Protein AF-0000000067251677 (afdb_homodimer)

Sequence (556 aa):
MEKMLVQINGVTKIHELLPAINDEHGGVTVKVETPMEPNVFHYMLKHSITEWKMQGKKGVWIKIPIELANLVEIVVKEGFWYHHAEPDYLMLVHWIADSESTIPANASHKVSIGAIVLNHKRELLVVQENIGRLKGSGIWKIPTGTLEEGESIFEGAIRELKEETGIDTEFMEVLAFRQIPKSFFNKSDLFFLCMMRPLSFHIQKQDLEIEAAQWMAFEEYANQPLIQKDGLSKYIRDLCLAKSEGDYQGFTPMTITSSVIDDHISSLYFLKDALHQDMEKMLVQINGVTKIHELLPAINDEHGGVTVKVETPMEPNVFHYMLKHSITEWKMQGKKGVWIKIPIELANLVEIVVKEGFWYHHAEPDYLMLVHWIADSESTIPANASHKVSIGAIVLNHKRELLVVQENIGRLKGSGIWKIPTGTLEEGESIFEGAIRELKEETGIDTEFMEVLAFRQIPKSFFNKSDLFFLCMMRPLSFHIQKQDLEIEAAQWMAFEEYANQPLIQKDGLSKYIRDLCLAKSEGDYQGFTPMTITSSVIDDHISSLYFLKDALHQD

Organism: Solanum lycopersicum (NCBI:txid4081)

Secondary structure (DSSP, 8-state):
----EEEETTEEEE--PPP-EE-TTS-EEEE--S---HHHHHHHHHHHHHHHHHTT--EEEEEEEGGGGGGHHHHHHTT-EEEEEETTEEEEEEE-SSSPP-PPP---EEEEEEEEEB-TTSEEEEEEESSSTTTTS---B--EEEPPTT--HHHHHHHHHHHHH---EEEEEEEEEEEESS-STT-EEEEEEEEEEES-------TTTEEEEEEEEHHHHHTSHHHHH-HHHHHHHHHHHHHHHS----BEEEEEEETTTT-EEEEEEE-GGGS---/----EEEETTEEEE--PPP-EE-TTS-EEEE--S---HHHHHHHHHHHHHHHHHTT--EEEEEEEGGGGGGHHHHHHTT-EEEEEETTEEEEEEE-SSSPP-PPP---EEEEEEEEEB-TTSEEEEEEESSSTTTTS---B--EEEPPTT--HHHHHHHHHHHHH---EEEEEEEEEEEESS-STT-EEEEEEEEEEES-------TTTEEEEEEEEHHHHHTSHHHHH-HHHHHHHHHHHHHHHS----BEEEEEEETTTT-EEEEEEE-GGGS---

Nearest PDB structures (foldseek):
  4zbp-assembly2_C-2  TM=9.529E-01  e=1.863E-32  Arabidopsis thaliana
  4zbp-assembly1_B  TM=9.124E-01  e=2.227E-32  Arabidopsis thaliana
  4zb3-assembly1_A-2  TM=6.168E-01  e=3.727E-33  Arabidopsis thaliana
  2b0v-assembly1_A  TM=7.905E-01  e=8.901E-09  Nitrosomonas europaea
  3grn-assembly1_A  TM=7.312E-01  e=3.232E-09  Methanosarcina mazei

pLDDT: mean 87.26, std 14.06, range [29.89, 98.5]

Solvent-accessible surface area (backbone atoms only — not comparable to full-atom values): 29619 Å² total; per-residue (Å²): 130,82,75,59,66,46,68,62,93,77,53,64,49,60,63,56,56,64,72,64,43,75,49,98,80,51,22,35,38,30,68,59,83,66,92,63,59,64,68,58,46,49,51,18,49,56,52,32,52,55,51,40,47,75,72,62,32,34,40,42,35,39,37,38,36,55,92,50,36,75,49,48,32,57,48,42,75,72,61,29,34,38,49,38,34,39,60,59,32,40,34,31,36,29,68,71,40,91,63,82,79,79,78,74,79,68,54,34,21,33,47,32,35,33,43,46,34,52,51,95,86,52,22,32,46,30,29,24,43,53,54,70,91,50,38,84,65,78,54,73,37,58,47,62,43,70,52,54,72,49,53,48,72,59,56,33,52,43,50,42,42,30,57,50,32,44,32,45,56,42,76,60,29,39,53,32,36,32,41,33,55,43,63,64,93,58,19,19,32,38,38,35,36,29,39,33,43,62,76,48,82,66,75,44,68,29,73,81,57,32,65,44,70,47,78,36,50,45,67,61,58,58,66,33,68,62,30,75,65,16,42,60,47,38,48,51,49,50,49,50,50,31,44,74,76,52,82,52,73,36,27,31,74,40,81,42,52,24,61,73,82,70,61,41,69,28,36,37,27,25,48,61,91,58,51,82,75,128,130,83,75,57,67,45,67,62,93,78,54,65,48,58,61,56,57,64,73,64,43,77,47,97,81,49,21,37,38,29,69,59,84,67,93,66,60,64,68,58,47,48,52,17,49,56,52,32,52,54,51,38,47,75,73,61,31,33,40,43,33,40,37,38,36,54,91,49,36,75,49,50,33,57,48,40,73,73,61,31,35,39,50,37,34,39,60,60,29,38,36,30,38,29,68,69,38,92,64,81,79,79,79,76,78,67,52,34,21,32,47,31,37,32,43,46,34,54,51,97,84,52,22,32,46,30,29,24,42,53,54,71,91,50,37,85,66,79,54,74,38,59,47,62,44,69,51,55,72,49,53,49,72,58,59,34,50,44,49,41,43,30,58,50,32,44,31,46,56,42,75,60,29,39,53,32,36,31,41,33,56,42,62,66,95,56,18,19,33,39,38,36,35,30,42,35,42,64,75,48,83,66,75,44,68,30,73,80,57,33,66,46,69,48,78,36,51,46,66,61,58,57,65,32,70,63,29,75,66,16,41,61,47,38,49,50,48,49,49,50,50,30,43,75,77,51,82,53,73,36,28,31,74,40,81,41,53,25,61,72,84,71,61,40,69,29,36,38,29,25,46,60,90,57,51,82,76,129

Structure (mmCIF, N/CA/C/O backbone):
data_AF-0000000067251677-model_v1
#
loop_
_entity.id
_entity.type
_entity.pdbx_description
1 polymer 'Nudix hydrolase domain-containing protein'
#
loop_
_atom_site.group_PDB
_atom_site.id
_atom_site.type_symbol
_atom_site.label_atom_id
_atom_site.label_alt_id
_atom_site.label_comp_id
_atom_site.label_asym_id
_atom_site.label_entity_id
_atom_site.label_seq_id
_atom_site.pdbx_PDB_ins_code
_atom_site.Cartn_x
_atom_site.Cartn_y
_atom_site.Cartn_z
_atom_site.occupancy
_atom_site.B_iso_or_equiv
_atom_site.auth_seq_id
_atom_site.auth_comp_id
_atom_site.auth_asym_id
_atom_site.auth_atom_id
_atom_site.pdbx_PDB_model_num
ATOM 1 N N . MET A 1 1 ? 25.797 15.203 23.375 1 29.89 1 MET A N 1
ATOM 2 C CA . MET A 1 1 ? 24.953 16.219 22.766 1 29.89 1 MET A CA 1
ATOM 3 C C . MET A 1 1 ? 25.5 17.625 23.031 1 29.89 1 MET A C 1
ATOM 5 O O . MET A 1 1 ? 25.328 18.156 24.125 1 29.89 1 MET A O 1
ATOM 9 N N . GLU A 1 2 ? 26.578 17.906 22.422 1 32.78 2 GLU A N 1
ATOM 10 C CA . GLU A 1 2 ? 27.375 19.078 22.781 1 32.78 2 GLU A CA 1
ATOM 11 C C . GLU A 1 2 ? 26.625 20.375 22.547 1 32.78 2 GLU A C 1
ATOM 13 O O . GLU A 1 2 ? 26.047 20.562 21.469 1 32.78 2 GLU A O 1
ATOM 18 N N . LYS A 1 3 ? 26 20.828 23.547 1 38.84 3 LYS A N 1
ATOM 19 C CA . LYS A 1 3 ? 25.5 22.188 23.688 1 38.84 3 LYS A CA 1
ATOM 20 C C . LYS A 1 3 ? 26.516 23.203 23.156 1 38.84 3 LYS A C 1
ATOM 22 O O . LYS A 1 3 ? 27.656 23.234 23.625 1 38.84 3 LYS A O 1
ATOM 27 N N . MET A 1 4 ? 26.594 23.359 21.844 1 38.56 4 MET A N 1
ATOM 28 C CA . MET A 1 4 ? 27.547 24.406 21.484 1 38.56 4 MET A CA 1
ATOM 29 C C . MET A 1 4 ? 27.031 25.781 21.953 1 38.56 4 MET A C 1
ATOM 31 O O . MET A 1 4 ? 25.953 26.203 21.531 1 38.56 4 MET A O 1
ATOM 35 N N . LEU A 1 5 ? 27.359 26.141 23.094 1 39.84 5 LEU A N 1
ATOM 36 C CA . LEU A 1 5 ? 27.219 27.469 23.672 1 39.84 5 LEU A CA 1
ATOM 37 C C . LEU A 1 5 ? 28.016 28.484 22.859 1 39.84 5 LEU A C 1
ATOM 39 O O . LEU A 1 5 ? 29.219 28.328 22.656 1 39.84 5 LEU A O 1
ATOM 43 N N . VAL A 1 6 ? 27.562 29 21.734 1 40.22 6 VAL A N 1
ATOM 44 C CA . VAL A 1 6 ? 28.391 30.047 21.125 1 40.22 6 VAL A CA 1
ATOM 45 C C . VAL A 1 6 ? 28.109 31.375 21.812 1 40.22 6 VAL A C 1
ATOM 47 O O . VAL A 1 6 ? 26.953 31.75 22.031 1 40.22 6 VAL A O 1
ATOM 50 N N . GLN A 1 7 ? 28.953 31.812 22.656 1 41 7 GLN A N 1
ATOM 51 C CA . GLN A 1 7 ? 29 33.125 23.281 1 41 7 GLN A CA 1
ATOM 52 C C . GLN A 1 7 ? 29.266 34.219 22.266 1 41 7 GLN A C 1
ATOM 54 O O . GLN A 1 7 ? 30.281 34.219 21.562 1 41 7 GLN A O 1
ATOM 59 N N . ILE A 1 8 ? 28.344 34.719 21.391 1 43.47 8 ILE A N 1
ATOM 60 C CA . ILE A 1 8 ? 28.734 35.906 20.609 1 43.47 8 ILE A CA 1
ATOM 61 C C . ILE A 1 8 ? 28.297 37.156 21.344 1 43.47 8 ILE A C 1
ATOM 63 O O . ILE A 1 8 ? 27.125 37.344 21.641 1 43.47 8 ILE A O 1
ATOM 67 N N . ASN A 1 9 ? 29.156 38.219 21.562 1 46.28 9 ASN A N 1
ATOM 68 C CA . ASN A 1 9 ? 29.266 39.531 22.172 1 46.28 9 ASN A CA 1
ATOM 69 C C . ASN A 1 9 ? 28.641 39.562 23.562 1 46.28 9 ASN A C 1
ATOM 71 O O . ASN A 1 9 ? 27.984 40.562 23.922 1 46.28 9 ASN A O 1
ATOM 75 N N . GLY A 1 10 ? 28.781 38.625 24.422 1 46.34 10 GLY A N 1
ATOM 76 C CA . GLY A 1 10 ? 28.391 38.625 25.828 1 46.34 10 GLY A CA 1
ATOM 77 C C . GLY A 1 10 ? 27.094 37.875 26.078 1 46.34 10 GLY A C 1
ATOM 78 O O . GLY A 1 10 ? 26.734 37.625 27.219 1 46.34 10 GLY A O 1
ATOM 79 N N . VAL A 1 11 ? 25.984 38.281 25.359 1 44.41 11 VAL A N 1
ATOM 80 C CA . VAL A 1 11 ? 24.766 37.5 25.531 1 44.41 11 VAL A CA 1
ATOM 81 C C . VAL A 1 11 ? 25 36.062 25.078 1 44.41 11 VAL A C 1
ATOM 83 O O . VAL A 1 11 ? 25.516 35.844 23.984 1 44.41 11 VAL A O 1
ATOM 86 N N . THR A 1 12 ? 25.219 35.156 25.891 1 41.72 12 THR A N 1
ATOM 87 C CA . THR A 1 12 ? 25.281 33.719 25.609 1 41.72 12 THR A CA 1
ATOM 88 C C . THR A 1 12 ? 24.156 33.312 24.688 1 41.72 12 THR A C 1
ATOM 90 O O . THR A 1 12 ? 22.984 33.281 25.094 1 41.72 12 THR A O 1
ATOM 93 N N . LYS A 1 13 ? 24 33.938 23.516 1 44.22 13 LYS A N 1
ATOM 94 C CA . LYS A 1 13 ? 22.969 33.375 22.656 1 44.22 13 LYS A CA 1
ATOM 95 C C . LYS A 1 13 ? 23.125 31.859 22.516 1 44.22 13 LYS A C 1
ATOM 97 O O . LYS A 1 13 ? 24.156 31.391 22 1 44.22 13 LYS A O 1
ATOM 102 N N . ILE A 1 14 ? 22.844 31.062 23.391 1 46.59 14 ILE A N 1
ATOM 103 C CA . ILE A 1 14 ? 22.75 29.609 23.312 1 46.59 14 ILE A CA 1
ATOM 104 C C . ILE A 1 14 ? 22.062 29.219 22 1 46.59 14 ILE A C 1
ATOM 106 O O . ILE A 1 14 ? 20.922 29.594 21.75 1 46.59 14 ILE A O 1
ATOM 110 N N . HIS A 1 15 ? 22.75 29.375 20.875 1 55.66 15 HIS A N 1
ATOM 111 C CA . HIS A 1 15 ? 22.188 28.953 19.609 1 55.66 15 HIS A CA 1
ATOM 112 C C . HIS A 1 15 ? 21.688 27.5 19.688 1 55.66 15 HIS A C 1
ATOM 114 O O . HIS A 1 15 ? 22.484 26.562 19.562 1 55.66 15 HIS A O 1
ATOM 120 N N . GLU A 1 16 ? 20.641 27.25 20.328 1 81.19 16 GLU A N 1
ATOM 121 C CA . GLU A 1 16 ? 20.094 25.906 20.531 1 81.19 16 GLU A CA 1
ATOM 122 C C . GLU A 1 16 ? 19.562 25.312 19.234 1 81.19 16 GLU A C 1
ATOM 124 O O . GLU A 1 16 ? 18.875 26 18.469 1 81.19 16 GLU A O 1
ATOM 129 N N . LEU A 1 17 ? 20.297 24.422 18.703 1 91.5 17 LEU A N 1
ATOM 130 C CA . LEU A 1 17 ? 19.859 23.625 17.562 1 91.5 17 LEU A CA 1
ATOM 131 C C . LEU A 1 17 ? 18.781 22.625 17.969 1 91.5 17 LEU A C 1
ATOM 133 O O . LEU A 1 17 ? 18.656 22.297 19.156 1 91.5 17 LEU A O 1
ATOM 137 N N . LEU A 1 18 ? 17.953 22.344 17.016 1 95 18 LEU A N 1
ATOM 138 C CA . LEU A 1 18 ? 16.984 21.266 17.281 1 95 18 LEU A CA 1
ATOM 139 C C . LEU A 1 18 ? 17.703 19.922 17.438 1 95 18 LEU A C 1
ATOM 141 O O . LEU A 1 18 ? 18.562 19.594 16.625 1 95 18 LEU A O 1
ATOM 145 N N . PRO A 1 19 ? 17.375 19.25 18.516 1 93.81 19 PRO A N 1
ATOM 146 C CA . PRO A 1 19 ? 17.906 17.875 18.594 1 93.81 19 PRO A CA 1
ATOM 147 C C . PRO A 1 19 ? 17.484 17.016 17.406 1 93.81 19 PRO A C 1
ATOM 149 O O . PRO A 1 19 ? 16.328 17.031 17.016 1 93.81 19 PRO A O 1
ATOM 152 N N . ALA A 1 20 ? 18.469 16.328 16.781 1 95.56 20 ALA A N 1
ATOM 153 C CA . ALA A 1 20 ? 18.203 15.5 15.609 1 95.56 20 ALA A CA 1
ATOM 154 C C . ALA A 1 20 ? 19.047 14.227 15.625 1 95.56 20 ALA A C 1
ATOM 156 O O . ALA A 1 20 ? 20.047 14.148 16.344 1 95.56 20 ALA A O 1
ATOM 157 N N . ILE A 1 21 ? 18.578 13.242 14.984 1 95.31 21 ILE A N 1
ATOM 158 C CA . ILE A 1 21 ? 19.297 11.984 14.836 1 95.31 21 ILE A CA 1
ATOM 159 C C . ILE A 1 21 ? 19.641 11.75 13.367 1 95.31 21 ILE A C 1
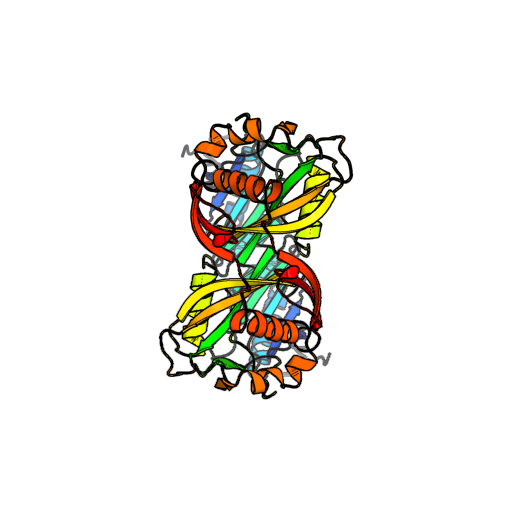ATOM 161 O O . ILE A 1 21 ? 18.797 11.945 12.484 1 95.31 21 ILE A O 1
ATOM 165 N N . ASN A 1 22 ? 20.828 11.328 13.141 1 93.12 22 ASN A N 1
ATOM 166 C CA . ASN A 1 22 ? 21.266 11.023 11.781 1 93.12 22 ASN A CA 1
ATOM 167 C C . ASN A 1 22 ? 20.562 9.781 11.234 1 93.12 22 ASN A C 1
ATOM 169 O O . ASN A 1 22 ? 20.359 8.805 11.961 1 93.12 22 ASN A O 1
ATOM 173 N N . ASP A 1 23 ? 20.219 9.867 10.023 1 85.81 23 ASP A N 1
ATOM 174 C CA . ASP A 1 23 ? 19.688 8.656 9.391 1 85.81 23 ASP A CA 1
ATOM 175 C C . ASP A 1 23 ? 20.766 7.973 8.547 1 85.81 23 ASP A C 1
ATOM 177 O O . ASP A 1 23 ? 21.922 8.422 8.516 1 85.81 23 ASP A O 1
ATOM 181 N N . GLU A 1 24 ? 20.484 6.824 7.934 1 78.31 24 GLU A N 1
ATOM 182 C CA . GLU A 1 24 ? 21.453 6.008 7.219 1 78.31 24 GLU A CA 1
ATOM 183 C C . GLU A 1 24 ? 21.641 6.488 5.785 1 78.31 24 GLU A C 1
ATOM 185 O O . GLU A 1 24 ? 22.422 5.918 5.027 1 78.31 24 GLU A O 1
ATOM 190 N N . HIS A 1 25 ? 21 7.559 5.402 1 82.12 25 HIS A N 1
ATOM 191 C CA . HIS A 1 25 ? 21.031 8.031 4.023 1 82.12 25 HIS A CA 1
ATOM 192 C C . HIS A 1 25 ? 21.656 9.422 3.928 1 82.12 25 HIS A C 1
ATOM 194 O O . HIS A 1 25 ? 21.484 10.117 2.922 1 82.12 25 HIS A O 1
ATOM 200 N N . GLY A 1 26 ? 22.281 9.844 5.062 1 87.88 26 GLY A N 1
ATOM 201 C CA . GLY A 1 26 ? 22.938 11.141 5.07 1 87.88 26 GLY A CA 1
ATOM 202 C C . GLY A 1 26 ? 22 12.281 5.445 1 87.88 26 GLY A C 1
ATOM 203 O O . GLY A 1 26 ? 22.297 13.445 5.195 1 87.88 26 GLY A O 1
ATOM 204 N N . GLY A 1 27 ? 20.859 11.945 5.965 1 93.75 27 GLY A N 1
ATOM 205 C CA . GLY A 1 27 ? 19.906 12.938 6.422 1 93.75 27 GLY A CA 1
ATOM 206 C C . GLY A 1 27 ? 19.75 12.969 7.934 1 93.75 27 GLY A C 1
ATOM 207 O O . GLY A 1 27 ? 20.547 12.367 8.656 1 93.75 27 GLY A O 1
ATOM 208 N N . VAL A 1 28 ? 18.875 13.836 8.383 1 96.38 28 VAL A N 1
ATOM 209 C CA . VAL A 1 28 ? 18.609 13.938 9.82 1 96.38 28 VAL A CA 1
ATOM 210 C C . VAL A 1 28 ? 17.109 13.93 10.07 1 96.38 28 VAL A C 1
ATOM 212 O O . VAL A 1 28 ? 16.328 14.312 9.203 1 96.38 28 VAL A O 1
ATOM 215 N N . THR A 1 29 ? 16.719 13.477 11.234 1 96.69 29 THR A N 1
ATOM 216 C CA . THR A 1 29 ? 15.328 13.453 11.656 1 96.69 29 THR A CA 1
ATOM 217 C C . THR A 1 29 ? 15.156 14.172 12.992 1 96.69 29 THR A C 1
ATOM 219 O O . THR A 1 29 ? 15.867 13.891 13.953 1 96.69 29 THR A O 1
ATOM 222 N N . VAL A 1 30 ? 14.25 15.102 12.984 1 97.19 30 VAL A N 1
ATOM 223 C CA . VAL A 1 30 ? 13.859 15.82 14.195 1 97.19 30 VAL A CA 1
ATOM 224 C C . VAL A 1 30 ? 12.516 15.297 14.703 1 97.19 30 VAL A C 1
ATOM 226 O O . VAL A 1 30 ? 11.539 15.25 13.953 1 97.19 30 VAL A O 1
ATOM 229 N N . LYS A 1 31 ? 12.469 14.898 15.875 1 96.06 31 LYS A N 1
ATOM 230 C CA . LYS A 1 31 ? 11.219 14.57 16.547 1 96.06 31 LYS A CA 1
ATOM 231 C C . LYS A 1 31 ? 10.852 15.633 17.578 1 96.06 31 LYS A C 1
ATOM 233 O O . LYS A 1 31 ? 11.531 15.773 18.609 1 96.06 31 LYS A O 1
ATOM 238 N N . VAL A 1 32 ? 9.812 16.375 17.266 1 95.19 32 VAL A N 1
ATOM 239 C CA . VAL A 1 32 ? 9.383 17.391 18.219 1 95.19 32 VAL A CA 1
ATOM 240 C C . VAL A 1 32 ? 8.586 16.75 19.344 1 95.19 32 VAL A C 1
ATOM 242 O O . VAL A 1 32 ? 7.543 16.141 19.109 1 95.19 32 VAL A O 1
ATOM 245 N N . GLU A 1 33 ? 9.023 16.766 20.5 1 90.31 33 GLU A N 1
ATOM 246 C CA . GLU A 1 33 ? 8.406 16.031 21.609 1 90.31 33 GLU A CA 1
ATOM 247 C C . GLU A 1 33 ? 7.777 16.984 22.609 1 90.31 33 GLU A C 1
ATOM 249 O O . GLU A 1 33 ? 6.832 16.625 23.312 1 90.31 33 GLU A O 1
ATOM 254 N N . THR A 1 34 ? 8.305 18.172 22.703 1 90.12 34 THR A N 1
ATOM 255 C CA . THR A 1 34 ? 7.828 19.094 23.734 1 90.12 34 THR A CA 1
ATOM 256 C C . THR A 1 34 ? 7.348 20.406 23.109 1 90.12 34 THR A C 1
ATOM 258 O O . THR A 1 34 ? 7.871 20.828 22.078 1 90.12 34 THR A O 1
ATOM 261 N N . PRO A 1 35 ? 6.309 20.938 23.75 1 92.62 35 PRO A N 1
ATOM 262 C CA . PRO A 1 35 ? 5.863 22.234 23.25 1 92.62 35 PRO A CA 1
ATOM 263 C C . PRO A 1 35 ? 6.965 23.297 23.297 1 92.62 35 PRO A C 1
ATOM 265 O O . PRO A 1 35 ? 7.797 23.297 24.203 1 92.62 35 PRO A O 1
ATOM 268 N N . MET A 1 36 ? 7.055 24.078 22.312 1 90.5 36 MET A N 1
ATOM 269 C CA . MET A 1 36 ? 7.984 25.203 22.219 1 90.5 36 MET A CA 1
ATOM 270 C C . MET A 1 36 ? 7.27 26.453 21.719 1 90.5 36 MET A C 1
ATOM 272 O O . MET A 1 36 ? 6.316 26.359 20.953 1 90.5 36 MET A O 1
ATOM 276 N N . GLU A 1 37 ? 7.805 27.562 22.297 1 92.94 37 GLU A N 1
ATOM 277 C CA . GLU A 1 37 ? 7.312 28.828 21.766 1 92.94 37 GLU A CA 1
ATOM 278 C C . GLU A 1 37 ? 7.609 28.938 20.266 1 92.94 37 GLU A C 1
ATOM 280 O O . GLU A 1 37 ? 8.727 28.656 19.828 1 92.94 37 GLU A O 1
ATOM 285 N N . PRO A 1 38 ? 6.629 29.312 19.438 1 94 38 PRO A N 1
ATOM 286 C CA . PRO A 1 38 ? 6.766 29.281 17.984 1 94 38 PRO A CA 1
ATOM 287 C C . PRO A 1 38 ? 7.977 30.062 17.484 1 94 38 PRO A C 1
ATOM 289 O O . PRO A 1 38 ? 8.695 29.609 16.594 1 94 38 PRO A O 1
ATOM 292 N N . ASN A 1 39 ? 8.219 31.203 18 1 93.31 39 ASN A N 1
ATOM 293 C CA . ASN A 1 39 ? 9.336 32.031 17.562 1 93.31 39 ASN A CA 1
ATOM 294 C C . ASN A 1 39 ? 10.68 31.375 17.891 1 93.31 39 ASN A C 1
ATOM 296 O O . ASN A 1 39 ? 11.617 31.438 17.094 1 93.31 39 ASN A O 1
ATOM 300 N N . VAL A 1 40 ? 10.688 30.828 19.047 1 93.06 40 VAL A N 1
ATOM 301 C CA . VAL A 1 40 ? 11.898 30.109 19.469 1 93.06 40 VAL A CA 1
ATOM 302 C C . VAL A 1 40 ? 12.133 28.922 18.547 1 93.06 40 VAL A C 1
ATOM 304 O O . VAL A 1 40 ? 13.25 28.703 18.078 1 93.06 40 VAL A O 1
ATOM 307 N N . PHE A 1 41 ? 11.07 28.203 18.344 1 95.44 41 PHE A N 1
ATOM 308 C CA . PHE A 1 41 ? 11.148 27.062 17.453 1 95.44 41 PHE A CA 1
ATOM 309 C C . PHE A 1 41 ? 11.625 27.469 16.062 1 95.44 41 PHE A C 1
ATOM 311 O O . PHE A 1 41 ? 12.484 26.828 15.477 1 95.44 41 PHE A O 1
ATOM 318 N N . HIS A 1 42 ? 11.039 28.469 15.555 1 95.88 42 HIS A N 1
ATOM 319 C CA . HIS A 1 42 ? 11.391 28.984 14.234 1 95.88 42 HIS A CA 1
ATOM 320 C C . HIS A 1 42 ? 12.875 29.312 14.148 1 95.88 42 HIS A C 1
ATOM 322 O O . HIS A 1 42 ? 13.547 28.922 13.188 1 95.88 42 HIS A O 1
ATOM 328 N N . TYR A 1 43 ? 13.391 30 15.141 1 94.25 43 TYR A N 1
ATOM 329 C CA . TYR A 1 43 ? 14.797 30.391 15.211 1 94.25 43 TYR A CA 1
ATOM 330 C C . TYR A 1 43 ? 15.695 29.156 15.234 1 94.25 43 TYR A C 1
ATOM 332 O O . TYR A 1 43 ? 16.656 29.062 14.477 1 94.25 43 TYR A O 1
ATOM 340 N N . MET A 1 44 ? 15.305 28.25 16.078 1 95.06 44 MET A N 1
ATOM 341 C CA . MET A 1 44 ? 16.094 27.016 16.203 1 95.06 44 MET A CA 1
ATOM 342 C C . MET A 1 44 ? 16.078 26.234 14.898 1 95.06 44 MET A C 1
ATOM 344 O O . MET A 1 44 ? 17.109 25.703 14.484 1 95.06 44 MET A O 1
ATOM 348 N N . LEU A 1 45 ? 14.945 26.141 14.258 1 96.69 45 LEU A N 1
ATOM 349 C CA . LEU A 1 45 ? 14.805 25.406 13.008 1 96.69 45 LEU A CA 1
ATOM 350 C C . LEU A 1 45 ? 15.68 26.016 11.914 1 96.69 45 LEU A C 1
ATOM 352 O O . LEU A 1 45 ? 16.438 25.312 11.258 1 96.69 45 LEU A O 1
ATOM 356 N N . LYS A 1 46 ? 15.586 27.312 11.727 1 95.75 46 LYS A N 1
ATOM 357 C CA . LYS A 1 46 ? 16.359 28.031 10.711 1 95.75 46 LYS A CA 1
ATOM 358 C C . LYS A 1 46 ? 17.859 27.812 10.906 1 95.75 46 LYS A C 1
ATOM 360 O O . LYS A 1 46 ? 18.578 27.5 9.945 1 95.75 46 LYS A O 1
ATOM 365 N N . HIS A 1 47 ? 18.312 27.922 12.094 1 95.44 47 HIS A N 1
ATOM 366 C CA . HIS A 1 47 ? 19.719 27.75 12.398 1 95.44 47 HIS A CA 1
ATOM 367 C C . HIS A 1 47 ? 20.156 26.297 12.195 1 95.44 47 HIS A C 1
ATOM 369 O O . HIS A 1 47 ? 21.266 26.031 11.734 1 95.44 47 HIS A O 1
ATOM 375 N N . SER A 1 48 ? 19.312 25.406 12.602 1 97.06 48 SER A N 1
ATOM 376 C CA . SER A 1 48 ? 19.625 23.984 12.43 1 97.06 48 SER A CA 1
ATOM 377 C C . SER A 1 48 ? 19.781 23.625 10.953 1 97.06 48 SER A C 1
ATOM 379 O O . SER A 1 48 ? 20.703 22.906 10.586 1 97.06 48 SER A O 1
ATOM 381 N N . ILE A 1 49 ? 18.875 24.125 10.148 1 96.69 49 ILE A N 1
ATOM 382 C CA . ILE A 1 49 ? 18.922 23.859 8.719 1 96.69 49 ILE A CA 1
ATOM 383 C C . ILE A 1 49 ? 20.25 24.344 8.141 1 96.69 49 ILE A C 1
ATOM 385 O O . ILE A 1 49 ? 20.891 23.625 7.363 1 96.69 49 ILE A O 1
ATOM 389 N N . THR A 1 50 ? 20.672 25.531 8.508 1 95.12 50 THR A N 1
ATOM 390 C CA . THR A 1 50 ? 21.938 26.094 8.047 1 95.12 50 THR A CA 1
ATOM 391 C C . THR A 1 50 ? 23.109 25.203 8.461 1 95.12 50 THR A C 1
ATOM 393 O O . THR A 1 50 ? 23.984 24.922 7.656 1 95.12 50 THR A O 1
ATOM 396 N N . GLU A 1 51 ? 23.047 24.797 9.68 1 95.62 51 GLU A N 1
ATOM 397 C CA . GLU A 1 51 ? 24.109 23.938 10.195 1 95.62 51 GLU A CA 1
ATOM 398 C C . GLU A 1 51 ? 24.125 22.609 9.453 1 95.62 51 GLU A C 1
ATOM 400 O O . GLU A 1 51 ? 25.203 22.109 9.086 1 95.62 51 GLU A O 1
ATOM 405 N N . TRP A 1 52 ? 22.953 22 9.258 1 96.62 52 TRP A N 1
ATOM 406 C CA . TRP A 1 52 ? 22.859 20.719 8.562 1 96.62 52 TRP A CA 1
ATOM 407 C C . TRP A 1 52 ? 23.375 20.859 7.133 1 96.62 52 TRP A C 1
ATOM 409 O O . TRP A 1 52 ? 24.047 19.953 6.621 1 96.62 52 TRP A O 1
ATOM 419 N N . LYS A 1 53 ? 23.078 21.953 6.508 1 95 53 LYS A N 1
ATOM 420 C CA . LYS A 1 53 ? 23.594 22.188 5.164 1 95 53 LYS A CA 1
ATOM 421 C C . LYS A 1 53 ? 25.125 22.234 5.152 1 95 53 LYS A C 1
ATOM 423 O O . LYS A 1 53 ? 25.766 21.656 4.281 1 95 53 LYS A O 1
ATOM 428 N N . MET A 1 54 ? 25.703 22.906 6.074 1 94.94 54 MET A N 1
ATOM 429 C CA . MET A 1 54 ? 27.141 23.016 6.191 1 94.94 54 MET A CA 1
ATOM 430 C C . MET A 1 54 ? 27.781 21.641 6.438 1 94.94 54 MET A C 1
ATOM 432 O O . MET A 1 54 ? 28.891 21.375 5.977 1 94.94 54 MET A O 1
ATOM 436 N N . GLN A 1 55 ? 27.047 20.797 7.137 1 95.06 55 GLN A N 1
ATOM 437 C CA . GLN A 1 55 ? 27.531 19.469 7.449 1 95.06 55 GLN A CA 1
ATOM 438 C C . GLN A 1 55 ? 27.344 18.516 6.258 1 95.06 55 GLN A C 1
ATOM 440 O O . GLN A 1 55 ? 27.719 17.344 6.328 1 95.06 55 GLN A O 1
ATOM 445 N N . GLY A 1 56 ? 26.609 19.016 5.258 1 94.06 56 GLY A N 1
ATOM 446 C CA . GLY A 1 56 ? 26.438 18.219 4.055 1 94.06 56 GLY A CA 1
ATOM 447 C C . GLY A 1 56 ? 25.266 17.266 4.125 1 94.06 56 GLY A C 1
ATOM 448 O O . GLY A 1 56 ? 25.219 16.281 3.396 1 94.06 56 GLY A O 1
ATOM 449 N N . LYS A 1 57 ? 24.406 17.562 5.055 1 95 57 LYS A N 1
ATOM 450 C CA . LYS A 1 57 ? 23.203 16.75 5.121 1 95 57 LYS A CA 1
ATOM 451 C C . LYS A 1 57 ? 22.312 16.969 3.895 1 95 57 LYS A C 1
ATOM 453 O O . LYS A 1 57 ? 22.328 18.047 3.293 1 95 57 LYS A O 1
ATOM 458 N N . LYS A 1 58 ? 21.5 15.977 3.512 1 94 58 LYS A N 1
ATOM 459 C CA . LYS A 1 58 ? 20.703 16.031 2.287 1 94 58 LYS A CA 1
ATOM 460 C C . LYS A 1 58 ? 19.234 16.219 2.604 1 94 58 LYS A C 1
ATOM 462 O O . LYS A 1 58 ? 18.625 17.219 2.219 1 94 58 LYS A O 1
ATOM 467 N N . GLY A 1 59 ? 18.688 15.211 3.295 1 95.62 59 GLY A N 1
ATOM 468 C CA . GLY A 1 59 ? 17.281 15.266 3.674 1 95.62 59 GLY A CA 1
ATOM 469 C C . GLY A 1 59 ? 17.078 15.523 5.152 1 95.62 59 GLY A C 1
ATOM 470 O O . GLY A 1 59 ? 17.766 14.953 5.996 1 95.62 59 GLY A O 1
ATOM 471 N N . VAL A 1 60 ? 16.125 16.484 5.492 1 97.56 60 VAL A N 1
ATOM 472 C CA . VAL A 1 60 ? 15.766 16.781 6.871 1 97.56 60 VAL A CA 1
ATOM 473 C C . VAL A 1 60 ? 14.312 16.406 7.125 1 97.56 60 VAL A C 1
ATOM 475 O O . VAL A 1 60 ? 13.406 16.938 6.473 1 97.56 60 VAL A O 1
ATOM 478 N N . TRP A 1 61 ? 14.125 15.516 8.055 1 97.56 61 TRP A N 1
ATOM 479 C CA . TRP A 1 61 ? 12.781 15.086 8.438 1 97.56 61 TRP A CA 1
ATOM 480 C C . TRP A 1 61 ? 12.359 15.742 9.75 1 97.56 61 TRP A C 1
ATOM 482 O O . TRP A 1 61 ? 13.164 15.875 10.672 1 97.56 61 TRP A O 1
ATOM 492 N N . ILE A 1 62 ? 11.086 16.109 9.797 1 98.19 62 ILE A N 1
ATOM 493 C CA . ILE A 1 62 ? 10.539 16.625 11.047 1 98.19 62 ILE A CA 1
ATOM 494 C C . ILE A 1 62 ? 9.203 15.945 11.344 1 98.19 62 ILE A C 1
ATOM 496 O O . ILE A 1 62 ? 8.281 16 10.539 1 98.19 62 ILE A O 1
ATOM 500 N N . LYS A 1 63 ? 9.18 15.297 12.43 1 97.88 63 LYS A N 1
ATOM 501 C CA . LYS A 1 63 ? 7.957 14.664 12.922 1 97.88 63 LYS A CA 1
ATOM 502 C C . LYS A 1 63 ? 7.266 15.555 13.953 1 97.88 63 LYS A C 1
ATOM 504 O O . LYS A 1 63 ? 7.836 15.859 15 1 97.88 63 LYS A O 1
ATOM 509 N N . ILE A 1 64 ? 6.035 15.969 13.703 1 98.06 64 ILE A N 1
ATOM 510 C CA . ILE A 1 64 ? 5.285 16.859 14.586 1 98.06 64 ILE A CA 1
ATOM 511 C C . ILE A 1 64 ? 4.047 16.125 15.117 1 98.06 64 ILE A C 1
ATOM 513 O O . ILE A 1 64 ? 3.145 15.797 14.344 1 98.06 64 ILE A O 1
ATOM 517 N N . PRO A 1 65 ? 3.988 15.867 16.422 1 97.94 65 PRO A N 1
ATOM 518 C CA . PRO A 1 65 ? 2.754 15.297 16.953 1 97.94 65 PRO A CA 1
ATOM 519 C C . PRO A 1 65 ? 1.554 16.234 16.797 1 97.94 65 PRO A C 1
ATOM 521 O O . PRO A 1 65 ? 1.722 17.453 16.703 1 97.94 65 PRO A O 1
ATOM 524 N N . ILE A 1 66 ? 0.385 15.609 16.781 1 98 66 ILE A N 1
ATOM 525 C CA . ILE A 1 66 ? -0.827 16.359 16.469 1 98 66 ILE A CA 1
ATOM 526 C C . ILE A 1 66 ? -1.061 17.422 17.547 1 98 66 ILE A C 1
ATOM 528 O O . ILE A 1 66 ? -1.62 18.484 17.266 1 98 66 ILE A O 1
ATOM 532 N N . GLU A 1 67 ? -0.562 17.281 18.766 1 97.12 67 GLU A N 1
ATOM 533 C CA . GLU A 1 67 ? -0.693 18.234 19.859 1 97.12 67 GLU A CA 1
ATOM 534 C C . GLU A 1 67 ? 0.102 19.516 19.578 1 97.12 67 GLU A C 1
ATOM 536 O O . GLU A 1 67 ? -0.135 20.547 20.203 1 97.12 67 GLU A O 1
ATOM 541 N N . LEU A 1 68 ? 1.05 19.422 18.703 1 97.81 68 LEU A N 1
ATOM 542 C CA . LEU A 1 68 ? 1.902 20.562 18.375 1 97.81 68 LEU A CA 1
ATOM 543 C C . LEU A 1 68 ? 1.647 21.047 16.938 1 97.81 68 LEU A C 1
ATOM 545 O O . LEU A 1 68 ? 2.57 21.484 16.266 1 97.81 68 LEU A O 1
ATOM 549 N N . ALA A 1 69 ? 0.412 20.906 16.5 1 97.75 69 ALA A N 1
ATOM 550 C CA . ALA A 1 69 ? 0.005 21.281 15.148 1 97.75 69 ALA A CA 1
ATOM 551 C C . ALA A 1 69 ? 0.281 22.75 14.891 1 97.75 69 ALA A C 1
ATOM 553 O O . ALA A 1 69 ? 0.34 23.188 13.734 1 97.75 69 ALA A O 1
ATOM 554 N N . ASN A 1 70 ? 0.487 23.609 15.914 1 96.62 70 ASN A N 1
ATOM 555 C CA . ASN A 1 70 ? 0.76 25.031 15.781 1 96.62 70 ASN A CA 1
ATOM 556 C C . ASN A 1 70 ? 2.111 25.281 15.117 1 96.62 70 ASN A C 1
ATOM 558 O O . ASN A 1 70 ? 2.377 26.391 14.641 1 96.62 70 ASN A O 1
ATOM 562 N N . LEU A 1 71 ? 2.945 24.297 15.086 1 97.56 71 LEU A N 1
ATOM 563 C CA . LEU A 1 71 ? 4.289 24.453 14.547 1 97.56 71 LEU A CA 1
ATOM 564 C C . LEU A 1 71 ? 4.32 24.141 13.055 1 97.56 71 LEU A C 1
ATOM 566 O O . LEU A 1 71 ? 5.301 24.438 12.367 1 97.56 71 LEU A O 1
ATOM 570 N N . VAL A 1 72 ? 3.26 23.516 12.508 1 98.25 72 VAL A N 1
ATOM 571 C CA . VAL A 1 72 ? 3.236 23 11.141 1 98.25 72 VAL A CA 1
ATOM 572 C C . VAL A 1 72 ? 3.48 24.141 10.156 1 98.25 72 VAL A C 1
ATOM 574 O O . VAL A 1 72 ? 4.293 24.016 9.234 1 98.25 72 VAL A O 1
ATOM 577 N N . GLU A 1 73 ? 2.818 25.281 10.375 1 97.5 73 GLU A N 1
ATOM 578 C CA . GLU A 1 73 ? 2.969 26.406 9.461 1 97.5 73 GLU A CA 1
ATOM 579 C C . GLU A 1 73 ? 4.418 26.891 9.406 1 97.5 73 GLU A C 1
ATOM 581 O O . GLU A 1 73 ? 4.926 27.219 8.328 1 97.5 73 GLU A O 1
ATOM 586 N N . ILE A 1 74 ? 5.07 26.938 10.5 1 97.75 74 ILE A N 1
ATOM 587 C CA . ILE A 1 74 ? 6.453 27.406 10.602 1 97.75 74 ILE A CA 1
ATOM 588 C C . ILE A 1 74 ? 7.359 26.5 9.773 1 97.75 74 ILE A C 1
ATOM 590 O O . ILE A 1 74 ? 8.211 26.984 9.023 1 97.75 74 ILE A O 1
ATOM 594 N N . VAL A 1 75 ? 7.188 25.203 9.906 1 98.25 75 VAL A N 1
ATOM 595 C CA . VAL A 1 75 ? 8.008 24.219 9.219 1 98.25 75 VAL A CA 1
ATOM 596 C C . VAL A 1 75 ? 7.793 24.328 7.711 1 98.25 75 VAL A C 1
ATOM 598 O O . VAL A 1 75 ? 8.75 24.312 6.938 1 98.25 75 VAL A O 1
ATOM 601 N N . VAL A 1 76 ? 6.539 24.484 7.301 1 98.31 76 VAL A N 1
ATOM 602 C CA . VAL A 1 76 ? 6.199 24.609 5.887 1 98.31 76 VAL A CA 1
ATOM 603 C C . VAL A 1 76 ? 6.84 25.859 5.309 1 98.31 76 VAL A C 1
ATOM 605 O O . VAL A 1 76 ? 7.383 25.844 4.203 1 98.31 76 VAL A O 1
ATOM 608 N N . LYS A 1 77 ? 6.824 26.953 6.043 1 97 77 LYS A N 1
ATOM 609 C CA . LYS A 1 77 ? 7.367 28.234 5.594 1 97 77 LYS A CA 1
ATOM 610 C C . LYS A 1 77 ? 8.883 28.141 5.402 1 97 77 LYS A C 1
ATOM 612 O O . LYS A 1 77 ? 9.461 28.922 4.637 1 97 77 LYS A O 1
ATOM 617 N N . GLU A 1 78 ? 9.508 27.219 6.082 1 96.88 78 GLU A N 1
ATOM 618 C CA . GLU A 1 78 ? 10.953 27.047 5.961 1 96.88 78 GLU A CA 1
ATOM 619 C C . GLU A 1 78 ? 11.305 26.078 4.824 1 96.88 78 GLU A C 1
ATOM 621 O O . GLU A 1 78 ? 12.445 25.641 4.707 1 96.88 78 GLU A O 1
ATOM 626 N N . GLY A 1 79 ? 10.328 25.672 4.098 1 96.69 79 GLY A N 1
ATOM 627 C CA . GLY A 1 79 ? 10.617 24.953 2.869 1 96.69 79 GLY A CA 1
ATOM 628 C C . GLY A 1 79 ? 10.273 23.469 2.947 1 96.69 79 GLY A C 1
ATOM 629 O O . GLY A 1 79 ? 10.477 22.734 1.986 1 96.69 79 GLY A O 1
ATOM 630 N N . PHE A 1 80 ? 9.75 23.078 4.066 1 98.38 80 PHE A N 1
ATOM 631 C CA . PHE A 1 80 ? 9.352 21.672 4.199 1 98.38 80 PHE A CA 1
ATOM 632 C C . PHE A 1 80 ? 8.031 21.422 3.49 1 98.38 80 PHE A C 1
ATOM 634 O O . PHE A 1 80 ? 7.164 22.297 3.443 1 98.38 80 PHE A O 1
ATOM 641 N N . TRP A 1 81 ? 7.844 20.219 2.98 1 97.94 81 TRP A N 1
ATOM 642 C CA . TRP A 1 81 ? 6.555 19.766 2.469 1 97.94 81 TRP A CA 1
ATOM 643 C C . TRP A 1 81 ? 6.07 18.531 3.217 1 97.94 81 TRP A C 1
ATOM 645 O O . TRP A 1 81 ? 6.824 17.922 3.986 1 97.94 81 TRP A O 1
ATOM 655 N N . TYR A 1 82 ? 4.75 18.25 3.047 1 98.19 82 TYR A N 1
ATOM 656 C CA . TYR A 1 82 ? 4.176 17.078 3.703 1 98.19 82 TYR A CA 1
ATOM 657 C C . TYR A 1 82 ? 4.695 15.797 3.072 1 98.19 82 TYR A C 1
ATOM 659 O O . TYR A 1 82 ? 4.742 15.672 1.846 1 98.19 82 TYR A O 1
ATOM 667 N N . HIS A 1 83 ? 5.117 14.883 3.852 1 96.69 83 HIS A N 1
ATOM 668 C CA . HIS A 1 83 ? 5.445 13.562 3.334 1 96.69 83 HIS A CA 1
ATOM 669 C C . HIS A 1 83 ? 4.309 12.57 3.576 1 96.69 83 HIS A C 1
ATOM 671 O O . HIS A 1 83 ? 3.791 11.969 2.631 1 96.69 83 HIS A O 1
ATOM 677 N N . HIS A 1 84 ? 3.943 12.359 4.781 1 95.69 84 HIS A N 1
ATOM 678 C CA . HIS A 1 84 ? 2.803 11.531 5.148 1 95.69 84 HIS A CA 1
ATOM 679 C C . HIS A 1 84 ? 2.248 11.93 6.516 1 95.69 84 HIS A C 1
ATOM 681 O O . HIS A 1 84 ? 2.877 12.695 7.242 1 95.69 84 HIS A O 1
ATOM 687 N N . ALA A 1 85 ? 1.056 11.398 6.789 1 96.81 85 ALA A N 1
ATOM 688 C CA . ALA A 1 85 ? 0.428 11.664 8.078 1 96.81 85 ALA A CA 1
ATOM 689 C C . ALA A 1 85 ? -0.184 10.398 8.664 1 96.81 85 ALA A C 1
ATOM 691 O O . ALA A 1 85 ? -0.618 9.508 7.926 1 96.81 85 ALA A O 1
ATOM 692 N N . GLU A 1 86 ? -0.111 10.312 9.914 1 94.19 86 GLU A N 1
ATOM 693 C CA . GLU A 1 86 ? -0.86 9.383 10.75 1 94.19 86 GLU A CA 1
ATOM 694 C C . GLU A 1 86 ? -1.805 10.117 11.695 1 94.19 86 GLU A C 1
ATOM 696 O O . GLU A 1 86 ? -1.701 11.336 11.852 1 94.19 86 GLU A O 1
ATOM 701 N N . PRO A 1 87 ? -2.705 9.375 12.266 1 94.75 87 PRO A N 1
ATOM 702 C CA . PRO A 1 87 ? -3.697 10.078 13.078 1 94.75 87 PRO A CA 1
ATOM 703 C C . PRO A 1 87 ? -3.062 10.953 14.156 1 94.75 87 PRO A C 1
ATOM 705 O O . PRO A 1 87 ? -3.604 12.008 14.5 1 94.75 87 PRO A O 1
ATOM 708 N N . ASP A 1 88 ? -1.87 10.625 14.609 1 96.19 88 ASP A N 1
ATOM 709 C CA . ASP A 1 88 ? -1.358 11.305 15.797 1 96.19 88 ASP A CA 1
ATOM 710 C C . ASP A 1 88 ? -0.118 12.133 15.461 1 96.19 88 ASP A C 1
ATOM 712 O O . ASP A 1 88 ? 0.43 12.812 16.328 1 96.19 88 ASP A O 1
ATOM 716 N N . TYR A 1 89 ? 0.321 12.086 14.18 1 97.44 89 TYR A N 1
ATOM 717 C CA . TYR A 1 89 ? 1.472 12.93 13.867 1 97.44 89 TYR A CA 1
ATOM 718 C C . TYR A 1 89 ? 1.531 13.234 12.375 1 97.44 89 TYR A C 1
ATOM 720 O O . TYR A 1 89 ? 0.884 12.562 11.57 1 97.44 89 TYR A O 1
ATOM 728 N N . LEU A 1 90 ? 2.25 14.234 12.062 1 98.12 90 LEU A N 1
ATOM 729 C CA . LEU A 1 90 ? 2.545 14.68 10.703 1 98.12 90 LEU A CA 1
ATOM 730 C C . LEU A 1 90 ? 4.047 14.641 10.438 1 98.12 90 LEU A C 1
ATOM 732 O O . LEU A 1 90 ? 4.836 15.148 11.234 1 98.12 90 LEU A O 1
ATOM 736 N N . MET A 1 91 ? 4.41 13.945 9.391 1 98 91 MET A N 1
ATOM 737 C CA . MET A 1 91 ? 5.809 13.898 8.961 1 98 91 MET A CA 1
ATOM 738 C C . MET A 1 91 ? 6.059 14.859 7.809 1 98 91 MET A C 1
ATOM 740 O O . MET A 1 91 ? 5.375 14.805 6.785 1 98 91 MET A O 1
ATOM 744 N N . LEU A 1 92 ? 6.996 15.758 7.977 1 98.5 92 LEU A N 1
ATOM 745 C CA . LEU A 1 92 ? 7.414 16.688 6.934 1 98.5 92 LEU A CA 1
ATOM 746 C C . LEU A 1 92 ? 8.867 16.453 6.543 1 98.5 92 LEU A C 1
ATOM 748 O O . LEU A 1 92 ? 9.641 15.883 7.312 1 98.5 92 LEU A O 1
ATOM 752 N N . VAL A 1 93 ? 9.203 16.906 5.309 1 98 93 VAL A N 1
ATOM 753 C CA . VAL A 1 93 ? 10.562 16.672 4.84 1 98 93 VAL A CA 1
ATOM 754 C C . VAL A 1 93 ? 11.023 17.828 3.967 1 98 93 VAL A C 1
ATOM 756 O O . VAL A 1 93 ? 10.203 18.531 3.361 1 98 93 VAL A O 1
ATOM 759 N N . HIS A 1 94 ? 12.266 18.125 4.043 1 97.44 94 HIS A N 1
ATOM 760 C CA . HIS A 1 94 ? 12.938 19.109 3.205 1 97.44 94 HIS A CA 1
ATOM 761 C C . HIS A 1 94 ? 14.227 18.547 2.623 1 97.44 94 HIS A C 1
ATOM 763 O O . HIS A 1 94 ? 15.07 18.016 3.357 1 97.44 94 HIS A O 1
ATOM 769 N N . TRP A 1 95 ? 14.352 18.5 1.291 1 96.56 95 TRP A N 1
ATOM 770 C CA . TRP A 1 95 ? 15.609 18.156 0.64 1 96.56 95 TRP A CA 1
ATOM 771 C C . TRP A 1 95 ? 16.5 19.391 0.508 1 96.56 95 TRP A C 1
ATOM 773 O O . TRP A 1 95 ? 16.297 20.219 -0.379 1 96.56 95 TRP A O 1
ATOM 783 N N . ILE A 1 96 ? 17.531 19.5 1.334 1 95.25 96 ILE A N 1
ATOM 784 C CA . ILE A 1 96 ? 18.234 20.766 1.46 1 95.25 96 ILE A CA 1
ATOM 785 C C . ILE A 1 96 ? 19.5 20.734 0.607 1 95.25 96 ILE A C 1
ATOM 787 O O . ILE A 1 96 ? 20.219 21.734 0.495 1 95.25 96 ILE A O 1
ATOM 791 N N . ALA A 1 97 ? 19.797 19.578 0.036 1 92 97 ALA A N 1
ATOM 792 C CA . ALA A 1 97 ? 20.953 19.484 -0.855 1 92 97 ALA A CA 1
ATOM 793 C C . ALA A 1 97 ? 20.625 20.031 -2.242 1 92 97 ALA A C 1
ATOM 795 O O . ALA A 1 97 ? 19.453 20.188 -2.59 1 92 97 ALA A O 1
ATOM 796 N N . ASP A 1 98 ? 21.562 20.234 -3.041 1 90 98 ASP A N 1
ATOM 797 C CA . ASP A 1 98 ? 21.391 20.797 -4.379 1 90 98 ASP A CA 1
ATOM 798 C C . ASP A 1 98 ? 21.078 19.703 -5.395 1 90 98 ASP A C 1
ATOM 800 O O . ASP A 1 98 ? 20.531 19.984 -6.465 1 90 98 ASP A O 1
ATOM 804 N N . SER A 1 99 ? 21.281 18.516 -5.035 1 85.56 99 SER A N 1
ATOM 805 C CA . SER A 1 99 ? 21.016 17.391 -5.934 1 85.56 99 SER A CA 1
ATOM 806 C C . SER A 1 99 ? 19.531 17.062 -5.98 1 85.56 99 SER A C 1
ATOM 808 O O . SER A 1 99 ? 18.75 17.594 -5.199 1 85.56 99 SER A O 1
ATOM 810 N N . GLU A 1 100 ? 19.172 16.312 -6.891 1 85.81 100 GLU A N 1
ATOM 811 C CA . GLU A 1 100 ? 17.781 15.844 -6.977 1 85.81 100 GLU A CA 1
ATOM 812 C C . GLU A 1 100 ? 17.406 15.016 -5.754 1 85.81 100 GLU A C 1
ATOM 814 O O . GLU A 1 100 ? 18.203 14.211 -5.27 1 85.81 100 GLU A O 1
ATOM 819 N N . SER A 1 101 ? 16.172 15.227 -5.344 1 88.44 101 SER A N 1
ATOM 820 C CA . SER A 1 101 ? 15.695 14.555 -4.137 1 88.44 101 SER A CA 1
ATOM 821 C C . SER A 1 101 ? 15.547 13.047 -4.359 1 88.44 101 SER A C 1
ATOM 823 O O . SER A 1 101 ? 15.078 12.617 -5.414 1 88.44 101 SER A O 1
ATOM 825 N N . THR A 1 102 ? 15.953 12.25 -3.393 1 81.44 102 THR A N 1
ATOM 826 C CA . THR A 1 102 ? 15.812 10.797 -3.43 1 81.44 102 THR A CA 1
ATOM 827 C C . THR A 1 102 ? 14.883 10.32 -2.316 1 81.44 102 THR A C 1
ATOM 829 O O . THR A 1 102 ? 14.93 9.148 -1.921 1 81.44 102 THR A O 1
ATOM 832 N N . ILE A 1 103 ? 14.07 11.312 -1.76 1 86.88 103 ILE A N 1
ATOM 833 C CA . ILE A 1 103 ? 13.125 10.969 -0.7 1 86.88 103 ILE A CA 1
ATOM 834 C C . ILE A 1 103 ? 12.141 9.914 -1.206 1 86.88 103 ILE A C 1
ATOM 836 O O . ILE A 1 103 ? 11.516 10.094 -2.252 1 86.88 103 ILE A O 1
ATOM 840 N N . PRO A 1 104 ? 12.086 8.852 -0.518 1 84.12 104 PRO A N 1
ATOM 841 C CA . PRO A 1 104 ? 11.148 7.82 -0.971 1 84.12 104 PRO A CA 1
ATOM 842 C C . PRO A 1 104 ? 9.695 8.219 -0.766 1 84.12 104 PRO A C 1
ATOM 844 O O . PRO A 1 104 ? 9.367 8.922 0.195 1 84.12 104 PRO A O 1
ATOM 847 N N . ALA A 1 105 ? 8.875 7.77 -1.633 1 86.31 105 ALA A N 1
ATOM 848 C CA . ALA A 1 105 ? 7.438 7.996 -1.478 1 86.31 105 ALA A CA 1
ATOM 849 C C . ALA A 1 105 ? 6.867 7.152 -0.34 1 86.31 105 ALA A C 1
ATOM 851 O O . ALA A 1 105 ? 7.492 6.188 0.097 1 86.31 105 ALA A O 1
ATOM 852 N N . ASN A 1 106 ? 5.754 7.617 0.238 1 88.62 106 ASN A N 1
ATOM 853 C CA . ASN A 1 106 ? 5.035 6.82 1.225 1 88.62 106 ASN A CA 1
ATOM 854 C C . ASN A 1 106 ? 4.262 5.68 0.568 1 88.62 106 ASN A C 1
ATOM 856 O O . ASN A 1 106 ? 4.434 5.414 -0.623 1 88.62 106 ASN A O 1
ATOM 860 N N . ALA A 1 107 ? 3.438 4.945 1.424 1 88.62 107 ALA A N 1
ATOM 861 C CA . ALA A 1 107 ? 2.648 3.814 0.936 1 88.62 107 ALA A CA 1
ATOM 862 C C . ALA A 1 107 ? 1.773 4.227 -0.244 1 88.62 107 ALA A C 1
ATOM 864 O O . ALA A 1 107 ? 1.198 5.32 -0.247 1 88.62 107 ALA A O 1
ATOM 865 N N . SER A 1 108 ? 1.7 3.359 -1.19 1 89.5 108 SER A N 1
ATOM 866 C CA . SER A 1 108 ? 0.994 3.652 -2.434 1 89.5 108 SER A CA 1
ATOM 867 C C . SER A 1 108 ? -0.22 2.744 -2.607 1 89.5 108 SER A C 1
ATOM 869 O O . SER A 1 108 ? -1.075 3 -3.457 1 89.5 108 SER A O 1
ATOM 871 N N . HIS A 1 109 ? -0.292 1.731 -1.802 1 92.06 109 HIS A N 1
ATOM 872 C CA . HIS A 1 109 ? -1.312 0.72 -2.053 1 92.06 109 HIS A CA 1
ATOM 873 C C . HIS A 1 109 ? -2.043 0.344 -0.767 1 92.06 109 HIS A C 1
ATOM 875 O O . HIS A 1 109 ? -1.427 0.249 0.297 1 92.06 109 HIS A O 1
ATOM 881 N N . LYS A 1 110 ? -3.307 0.132 -0.959 1 92.25 110 LYS A N 1
ATOM 882 C CA . LYS A 1 110 ? -4.082 -0.628 0.018 1 92.25 110 LYS A CA 1
ATOM 883 C C . LYS A 1 110 ? -4.113 -2.111 -0.342 1 92.25 110 LYS A C 1
ATOM 885 O O . LYS A 1 110 ? -3.949 -2.477 -1.508 1 92.25 110 LYS A O 1
ATOM 890 N N . VAL A 1 111 ? -4.254 -2.891 0.64 1 94.44 111 VAL A N 1
ATOM 891 C CA . VAL A 1 111 ? -4.352 -4.324 0.398 1 94.44 111 VAL A CA 1
ATOM 892 C C . VAL A 1 111 ? -5.633 -4.871 1.025 1 94.44 111 VAL A C 1
ATOM 894 O O . VAL A 1 111 ? -5.926 -4.59 2.189 1 94.44 111 VAL A O 1
ATOM 897 N N . SER A 1 112 ? -6.371 -5.566 0.206 1 94.75 112 SER A N 1
ATOM 898 C CA . SER A 1 112 ? -7.586 -6.242 0.652 1 94.75 112 SER A CA 1
ATOM 899 C C . SER A 1 112 ? -7.559 -7.723 0.281 1 94.75 112 SER A C 1
ATOM 901 O O . SER A 1 112 ? -6.715 -8.156 -0.506 1 94.75 112 SER A O 1
ATOM 903 N N . ILE A 1 113 ? -8.445 -8.414 0.926 1 96.19 113 ILE A N 1
ATOM 904 C CA . ILE A 1 113 ? -8.5 -9.852 0.65 1 96.19 113 ILE A CA 1
ATOM 905 C C . ILE A 1 113 ? -9.945 -10.281 0.431 1 96.19 113 ILE A C 1
ATOM 907 O O . ILE A 1 113 ? -10.875 -9.633 0.922 1 96.19 113 ILE A O 1
ATOM 911 N N . GLY A 1 114 ? -10.109 -11.234 -0.367 1 96.19 114 GLY A N 1
ATOM 912 C CA . GLY A 1 114 ? -11.312 -12.047 -0.463 1 96.19 114 GLY A CA 1
ATOM 913 C C . GLY A 1 114 ? -11.07 -13.5 -0.11 1 96.19 114 GLY A C 1
ATOM 914 O O . GLY A 1 114 ? -10.102 -14.109 -0.573 1 96.19 114 GLY A O 1
ATOM 915 N N . ALA A 1 115 ? -11.93 -13.977 0.722 1 97 115 ALA A N 1
ATOM 916 C CA . ALA A 1 115 ? -11.727 -15.336 1.217 1 97 115 ALA A CA 1
ATOM 917 C C . ALA A 1 115 ? -12.711 -16.312 0.574 1 97 115 ALA A C 1
ATOM 919 O O . ALA A 1 115 ? -13.922 -16.094 0.617 1 97 115 ALA A O 1
ATOM 920 N N . ILE A 1 116 ? -12.188 -17.281 -0.008 1 95.94 116 ILE A N 1
ATOM 921 C CA . ILE A 1 116 ? -12.969 -18.391 -0.552 1 95.94 116 ILE A CA 1
ATOM 922 C C . ILE A 1 116 ? -12.945 -19.578 0.418 1 95.94 116 ILE A C 1
ATOM 924 O O . ILE A 1 116 ? -11.883 -20.141 0.684 1 95.94 116 ILE A O 1
ATOM 928 N N . VAL A 1 117 ? -14.039 -19.891 0.917 1 96.56 117 VAL A N 1
ATOM 929 C CA . VAL A 1 117 ? -14.172 -20.969 1.893 1 96.56 117 VAL A CA 1
ATOM 930 C C . VAL A 1 117 ? -15.227 -21.969 1.421 1 96.56 117 VAL A C 1
ATOM 932 O O . VAL A 1 117 ? -16.391 -21.625 1.268 1 96.56 117 VAL A O 1
ATOM 935 N N . LEU A 1 118 ? -14.812 -23.188 1.193 1 93.88 118 LEU A N 1
ATOM 936 C CA . LEU A 1 118 ? -15.711 -24.266 0.82 1 93.88 118 LEU A CA 1
ATOM 937 C C . LEU A 1 118 ? -15.773 -25.328 1.923 1 93.88 118 LEU A C 1
ATOM 939 O O . LEU A 1 118 ? -14.75 -25.688 2.502 1 93.88 118 LEU A O 1
ATOM 943 N N . ASN A 1 119 ? -16.984 -25.719 2.23 1 93.88 119 ASN A N 1
ATOM 944 C CA . ASN A 1 119 ? -17.078 -26.797 3.201 1 93.88 119 ASN A CA 1
ATOM 945 C C . ASN A 1 119 ? -17.141 -28.156 2.516 1 93.88 119 ASN A C 1
ATOM 947 O O . ASN A 1 119 ? -16.938 -28.266 1.304 1 93.88 119 ASN A O 1
ATOM 951 N N . HIS A 1 120 ? -17.375 -29.203 3.33 1 90.25 120 HIS A N 1
ATOM 952 C CA . HIS A 1 120 ? -17.312 -30.562 2.836 1 90.25 120 HIS A CA 1
ATOM 953 C C . HIS A 1 120 ? -18.453 -30.859 1.876 1 90.25 120 HIS A C 1
ATOM 955 O O . HIS A 1 120 ? -18.391 -31.812 1.086 1 90.25 120 HIS A O 1
ATOM 961 N N . LYS A 1 121 ? -19.562 -30.109 1.925 1 91.69 121 LYS A N 1
ATOM 962 C CA . LYS A 1 121 ? -20.734 -30.297 1.059 1 91.69 121 LYS A CA 1
ATOM 963 C C . LYS A 1 121 ? -20.609 -29.453 -0.208 1 91.69 121 LYS A C 1
ATOM 965 O O . LYS A 1 121 ? -21.594 -29.281 -0.933 1 91.69 121 LYS A O 1
ATOM 970 N N . ARG A 1 122 ? -19.5 -28.828 -0.423 1 89.12 122 ARG A N 1
ATOM 971 C CA . ARG A 1 122 ? -19.234 -27.953 -1.565 1 89.12 122 ARG A CA 1
ATOM 972 C C . ARG A 1 122 ? -20.109 -26.703 -1.509 1 89.12 122 ARG A C 1
ATOM 974 O O . ARG A 1 122 ? -20.609 -26.234 -2.535 1 89.12 122 ARG A O 1
ATOM 981 N N . GLU A 1 123 ? -20.328 -26.328 -0.356 1 95.38 123 GLU A N 1
ATOM 982 C CA . GLU A 1 123 ? -21 -25.047 -0.149 1 95.38 123 GLU A CA 1
ATOM 983 C C . GLU A 1 123 ? -19.984 -23.922 0.106 1 95.38 123 GLU A C 1
ATOM 985 O O . GLU A 1 123 ? -18.969 -24.141 0.774 1 95.38 123 GLU A O 1
ATOM 990 N N . LEU A 1 124 ? -20.312 -22.766 -0.447 1 95.88 124 LEU A N 1
ATOM 991 C CA . LEU A 1 124 ? -19.453 -21.594 -0.324 1 95.88 124 LEU A CA 1
ATOM 992 C C . LEU A 1 124 ? -19.938 -20.688 0.812 1 95.88 124 LEU A C 1
ATOM 994 O O . LEU A 1 124 ? -21.125 -20.422 0.938 1 95.88 124 LEU A O 1
ATOM 998 N N . LEU A 1 125 ? -19 -20.25 1.673 1 97 125 LEU A N 1
ATOM 999 C CA . LEU A 1 125 ? -19.344 -19.266 2.686 1 97 125 LEU A CA 1
ATOM 1000 C C . LEU A 1 125 ? -19.547 -17.891 2.059 1 97 125 LEU A C 1
ATOM 1002 O O . LEU A 1 125 ? -18.625 -17.359 1.43 1 97 125 LEU A O 1
ATOM 1006 N N . VAL A 1 126 ? -20.734 -17.312 2.195 1 95.12 126 VAL A N 1
ATOM 1007 C CA . VAL A 1 126 ? -21.031 -16.031 1.56 1 95.12 126 VAL A CA 1
ATOM 1008 C C . VAL A 1 126 ? -21.672 -15.094 2.574 1 95.12 126 VAL A C 1
ATOM 1010 O O . VAL A 1 126 ? -22.188 -15.531 3.605 1 95.12 126 VAL A O 1
ATOM 1013 N N . VAL A 1 127 ? -21.547 -13.781 2.266 1 93.5 127 VAL A N 1
ATOM 1014 C CA . VAL A 1 127 ? -22.078 -12.758 3.16 1 93.5 127 VAL A CA 1
ATOM 1015 C C . VAL A 1 127 ? -22.844 -11.711 2.352 1 93.5 127 VAL A C 1
ATOM 1017 O O . VAL A 1 127 ? -22.688 -11.633 1.131 1 93.5 127 VAL A O 1
ATOM 1020 N N . GLN A 1 128 ? -23.734 -11.031 3.021 1 90.62 128 GLN A N 1
ATOM 1021 C CA . GLN A 1 128 ? -24.406 -9.828 2.523 1 90.62 128 GLN A CA 1
ATOM 1022 C C . GLN A 1 128 ? -23.984 -8.602 3.332 1 90.62 128 GLN A C 1
ATOM 1024 O O . GLN A 1 128 ? -23.906 -8.664 4.562 1 90.62 128 GLN A O 1
ATOM 1029 N N . GLU A 1 129 ? -23.688 -7.582 2.639 1 81.38 129 GLU A N 1
ATOM 1030 C CA . GLU A 1 129 ? -23.219 -6.375 3.312 1 81.38 129 GLU A CA 1
ATOM 1031 C C . GLU A 1 129 ? -24.391 -5.586 3.908 1 81.38 129 GLU A C 1
ATOM 1033 O O . GLU A 1 129 ? -25.453 -5.512 3.312 1 81.38 129 GLU A O 1
ATOM 1038 N N . ASN A 1 130 ? -24.078 -5.012 5.074 1 78.56 130 ASN A N 1
ATOM 1039 C CA . ASN A 1 130 ? -25.062 -4.148 5.727 1 78.56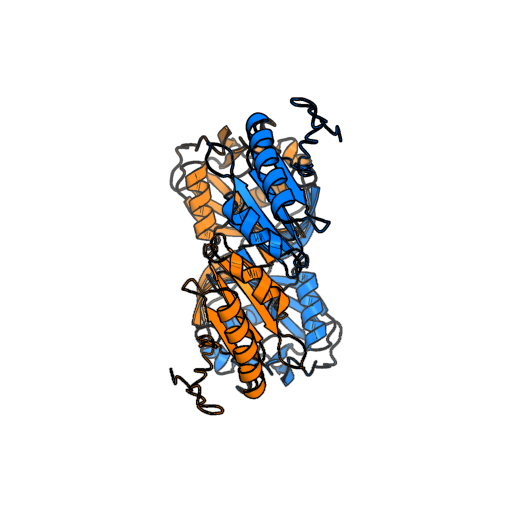 130 ASN A CA 1
ATOM 1040 C C . ASN A 1 130 ? -24.719 -2.674 5.551 1 78.56 130 ASN A C 1
ATOM 1042 O O . ASN A 1 130 ? -25.422 -1.799 6.047 1 78.56 130 ASN A O 1
ATOM 1046 N N . ILE A 1 131 ? -23.516 -2.48 4.973 1 68.88 131 ILE A N 1
ATOM 1047 C CA . ILE A 1 131 ? -23.062 -1.114 4.734 1 68.88 131 ILE A CA 1
ATOM 1048 C C . ILE A 1 131 ? -22.469 -1.001 3.33 1 68.88 131 ILE A C 1
ATOM 1050 O O . ILE A 1 131 ? -22.016 -1.993 2.76 1 68.88 131 ILE A O 1
ATOM 1054 N N . GLY A 1 132 ? -22.547 0.134 2.707 1 65.19 132 GLY A N 1
ATOM 1055 C CA . GLY A 1 132 ? -21.922 0.375 1.421 1 65.19 132 GLY A CA 1
ATOM 1056 C C . GLY A 1 132 ? -22.875 0.29 0.255 1 65.19 132 GLY A C 1
ATOM 1057 O O . GLY A 1 132 ? -24.094 0.369 0.442 1 65.19 132 GLY A O 1
ATOM 1058 N N . ARG A 1 133 ? -22.297 0.079 -0.877 1 66.06 133 ARG A N 1
ATOM 1059 C CA . ARG A 1 133 ? -23.016 0.171 -2.143 1 66.06 133 ARG A CA 1
ATOM 1060 C C . ARG A 1 133 ? -23.969 -1.011 -2.318 1 66.06 133 ARG A C 1
ATOM 1062 O O . ARG A 1 133 ? -24.984 -0.9 -3.004 1 66.06 133 ARG A O 1
ATOM 1069 N N . LEU A 1 134 ? -23.594 -2.08 -1.601 1 67.81 134 LEU A N 1
ATOM 1070 C CA . LEU A 1 134 ? -24.375 -3.287 -1.851 1 67.81 134 LEU A CA 1
ATOM 1071 C C . LEU A 1 134 ? -25.406 -3.508 -0.748 1 67.81 134 LEU A C 1
ATOM 1073 O O . LEU A 1 134 ? -26.094 -4.527 -0.736 1 67.81 134 LEU A O 1
ATOM 1077 N N . LYS A 1 135 ? -25.453 -2.486 0.032 1 73.12 135 LYS A N 1
ATOM 1078 C CA . LYS A 1 135 ? -26.453 -2.604 1.095 1 73.12 135 LYS A CA 1
ATOM 1079 C C . LYS A 1 135 ? -27.859 -2.73 0.518 1 73.12 135 LYS A C 1
ATOM 1081 O O . LYS A 1 135 ? -28.25 -1.949 -0.351 1 73.12 135 LYS A O 1
ATOM 1086 N N . GLY A 1 136 ? -28.516 -3.787 0.976 1 74.38 136 GLY A N 1
ATOM 1087 C CA . GLY A 1 136 ? -29.906 -3.969 0.599 1 74.38 136 GLY A CA 1
ATOM 1088 C C . GLY A 1 136 ? -30.078 -4.578 -0.779 1 74.38 136 GLY A C 1
ATOM 1089 O O . GLY A 1 136 ? -31.203 -4.773 -1.241 1 74.38 136 GLY A O 1
ATOM 1090 N N . SER A 1 137 ? -29.047 -4.844 -1.432 1 76.94 137 SER A N 1
ATOM 1091 C CA . SER A 1 137 ? -29.141 -5.387 -2.783 1 76.94 137 SER A CA 1
ATOM 1092 C C . SER A 1 137 ? -29.516 -6.863 -2.764 1 76.94 137 SER A C 1
ATOM 1094 O O . SER A 1 137 ? -29.953 -7.414 -3.777 1 76.94 137 SER A O 1
ATOM 1096 N N . GLY A 1 138 ? -29.25 -7.5 -1.621 1 82.81 138 GLY A N 1
ATOM 1097 C CA . GLY A 1 138 ? -29.5 -8.922 -1.504 1 82.81 138 GLY A CA 1
ATOM 1098 C C . GLY A 1 138 ? -28.453 -9.781 -2.189 1 82.81 138 GLY A C 1
ATOM 1099 O O . GLY A 1 138 ? -28.625 -10.992 -2.322 1 82.81 138 GLY A O 1
ATOM 1100 N N . ILE A 1 139 ? -27.469 -9.172 -2.596 1 86.12 139 ILE A N 1
ATOM 1101 C CA . ILE A 1 139 ? -26.406 -9.883 -3.312 1 86.12 139 ILE A CA 1
ATOM 1102 C C . ILE A 1 139 ? -25.484 -10.562 -2.314 1 86.12 139 ILE A C 1
ATOM 1104 O O . ILE A 1 139 ? -25.078 -9.961 -1.317 1 86.12 139 ILE A O 1
ATOM 1108 N N . TRP A 1 140 ? -25.25 -11.859 -2.629 1 90.5 140 TRP A N 1
ATOM 1109 C CA . TRP A 1 140 ? -24.297 -12.625 -1.829 1 90.5 140 TRP A CA 1
ATOM 1110 C C . TRP A 1 140 ? -22.891 -12.562 -2.438 1 90.5 140 TRP A C 1
ATOM 1112 O O . TRP A 1 140 ? -22.734 -12.711 -3.65 1 90.5 140 TRP A O 1
ATOM 1122 N N . LYS A 1 141 ? -21.938 -12.328 -1.62 1 90.88 141 LYS A N 1
ATOM 1123 C CA . LYS A 1 141 ? -20.547 -12.281 -2.062 1 90.88 141 LYS A CA 1
ATOM 1124 C C . LYS A 1 141 ? -19.625 -13.008 -1.08 1 90.88 141 LYS A C 1
ATOM 1126 O O . LYS A 1 141 ? -20.047 -13.336 0.036 1 90.88 141 LYS A O 1
ATOM 1131 N N . ILE A 1 142 ? -18.453 -13.273 -1.524 1 93.38 142 ILE A N 1
ATOM 1132 C CA . ILE A 1 142 ? -17.5 -13.875 -0.605 1 93.38 142 ILE A CA 1
ATOM 1133 C C . ILE A 1 142 ? -17.078 -12.852 0.447 1 93.38 142 ILE A C 1
ATOM 1135 O O . ILE A 1 142 ? -17.109 -11.648 0.2 1 93.38 142 ILE A O 1
ATOM 1139 N N . PRO A 1 143 ? -16.734 -13.328 1.642 1 94.31 143 PRO A N 1
ATOM 1140 C CA . PRO A 1 143 ? -16.234 -12.391 2.65 1 94.31 143 PRO A CA 1
ATOM 1141 C C . PRO A 1 143 ? -14.992 -11.641 2.188 1 94.31 143 PRO A C 1
ATOM 1143 O O . PRO A 1 143 ? -14.086 -12.25 1.61 1 94.31 143 PRO A O 1
ATOM 1146 N N . THR A 1 144 ? -14.977 -10.398 2.402 1 93.19 144 THR A N 1
ATOM 1147 C CA . THR A 1 144 ? -13.844 -9.555 2.039 1 93.19 144 THR A CA 1
ATOM 1148 C C . THR A 1 144 ? -13.43 -8.68 3.217 1 93.19 144 THR A C 1
ATOM 1150 O O . THR A 1 144 ? -14.141 -8.594 4.219 1 93.19 144 THR A O 1
ATOM 1153 N N . GLY A 1 145 ? -12.227 -8.109 3.125 1 92.44 145 GLY A N 1
ATOM 1154 C CA . GLY A 1 145 ? -11.734 -7.211 4.156 1 92.44 145 GLY A CA 1
ATOM 1155 C C . GLY A 1 145 ? -10.422 -6.547 3.789 1 92.44 145 GLY A C 1
ATOM 1156 O O . GLY A 1 145 ? -9.758 -6.957 2.838 1 92.44 145 GLY A O 1
ATOM 1157 N N . THR A 1 146 ? -10.133 -5.582 4.598 1 92.38 146 THR A N 1
ATOM 1158 C CA . THR A 1 146 ? -8.891 -4.852 4.391 1 92.38 146 THR A CA 1
ATOM 1159 C C . THR A 1 146 ? -7.84 -5.273 5.414 1 92.38 146 THR A C 1
ATOM 1161 O O . THR A 1 146 ? -8.164 -5.535 6.574 1 92.38 146 THR A O 1
ATOM 1164 N N . LEU A 1 147 ? -6.617 -5.324 4.906 1 92.62 147 LEU A N 1
ATOM 1165 C CA . LEU A 1 147 ? -5.52 -5.629 5.82 1 92.62 147 LEU A CA 1
ATOM 1166 C C . LEU A 1 147 ? -5.191 -4.426 6.695 1 92.62 147 LEU A C 1
ATOM 1168 O O . LEU A 1 147 ? -5.227 -3.283 6.23 1 92.62 147 LEU A O 1
ATOM 1172 N N . GLU A 1 148 ? -4.852 -4.668 7.93 1 88.12 148 GLU A N 1
ATOM 1173 C CA . GLU A 1 148 ? -4.332 -3.639 8.828 1 88.12 148 GLU A CA 1
ATOM 1174 C C . GLU A 1 148 ? -2.83 -3.447 8.641 1 88.12 148 GLU A C 1
ATOM 1176 O O . GLU A 1 148 ? -2.15 -4.324 8.102 1 88.12 148 GLU A O 1
ATOM 1181 N N . GLU A 1 149 ? -2.41 -2.346 9.086 1 84.75 149 GLU A N 1
ATOM 1182 C CA . GLU A 1 149 ? -0.979 -2.07 9.016 1 84.75 149 GLU A CA 1
ATOM 1183 C C . GLU A 1 149 ? -0.172 -3.164 9.703 1 84.75 149 GLU A C 1
ATOM 1185 O O . GLU A 1 149 ? -0.477 -3.547 10.836 1 84.75 149 GLU A O 1
ATOM 1190 N N . GLY A 1 150 ? 0.89 -3.699 8.984 1 83.69 150 GLY A N 1
ATOM 1191 C CA . GLY A 1 150 ? 1.776 -4.695 9.562 1 83.69 150 GLY A CA 1
ATOM 1192 C C . GLY A 1 150 ? 1.224 -6.105 9.484 1 83.69 150 GLY A C 1
ATOM 1193 O O . GLY A 1 150 ? 1.914 -7.066 9.82 1 83.69 150 GLY A O 1
ATOM 1194 N N . GLU A 1 151 ? 0.024 -6.297 9.055 1 89.94 151 GLU A N 1
ATOM 1195 C CA . GLU A 1 151 ? -0.625 -7.602 8.969 1 89.94 151 GLU A CA 1
ATOM 1196 C C . GLU A 1 151 ? -0.237 -8.328 7.691 1 89.94 151 GLU A C 1
ATOM 1198 O O . GLU A 1 151 ? -0.149 -7.719 6.625 1 89.94 151 GLU A O 1
ATOM 1203 N N . SER A 1 152 ? 0.039 -9.648 7.867 1 92.06 152 SER A N 1
ATOM 1204 C CA . SER A 1 152 ? 0.24 -10.469 6.68 1 92.06 152 SER A CA 1
ATOM 1205 C C . SER A 1 152 ? -1.089 -10.82 6.02 1 92.06 152 SER A C 1
ATOM 1207 O O . SER A 1 152 ? -2.146 -10.711 6.645 1 92.06 152 SER A O 1
ATOM 1209 N N . ILE A 1 153 ? -1.011 -11.203 4.758 1 95.75 153 ILE A N 1
ATOM 1210 C CA . ILE A 1 153 ? -2.203 -11.547 3.994 1 95.75 153 ILE A CA 1
ATOM 1211 C C . ILE A 1 153 ? -2.951 -12.68 4.695 1 95.75 153 ILE A C 1
ATOM 1213 O O . ILE A 1 153 ? -4.168 -12.609 4.875 1 95.75 153 ILE A O 1
ATOM 1217 N N . PHE A 1 154 ? -2.227 -13.664 5.129 1 95.5 154 PHE A N 1
ATOM 1218 C CA . PHE A 1 154 ? -2.881 -14.82 5.738 1 95.5 154 PHE A CA 1
ATOM 1219 C C . PHE A 1 154 ? -3.457 -14.453 7.102 1 95.5 154 PHE A C 1
ATOM 1221 O O . PHE A 1 154 ? -4.535 -14.922 7.473 1 95.5 154 PHE A O 1
ATOM 1228 N N . GLU A 1 155 ? -2.768 -13.656 7.871 1 94.69 155 GLU A N 1
ATOM 1229 C CA . GLU A 1 155 ? -3.297 -13.203 9.156 1 94.69 155 GLU A CA 1
ATOM 1230 C C . GLU A 1 155 ? -4.566 -12.383 8.969 1 94.69 155 GLU A C 1
ATOM 1232 O O . GLU A 1 155 ? -5.531 -12.539 9.719 1 94.69 155 GLU A O 1
ATOM 1237 N N . GLY A 1 156 ? -4.527 -11.469 8.023 1 95.56 156 GLY A N 1
ATOM 1238 C CA . GLY A 1 156 ? -5.699 -10.656 7.742 1 95.56 156 GLY A CA 1
ATOM 1239 C C . GLY A 1 156 ? -6.898 -11.469 7.293 1 95.56 156 GLY A C 1
ATOM 1240 O O . GLY A 1 156 ? -8.023 -11.211 7.719 1 95.56 156 GLY A O 1
ATOM 1241 N N . ALA A 1 157 ? -6.652 -12.453 6.438 1 96.88 157 ALA A N 1
ATOM 1242 C CA . ALA A 1 157 ? -7.73 -13.312 5.949 1 96.88 157 ALA A CA 1
ATOM 1243 C C . ALA A 1 157 ? -8.398 -14.055 7.102 1 96.88 157 ALA A C 1
ATOM 1245 O O . ALA A 1 157 ? -9.633 -14.078 7.199 1 96.88 157 ALA A O 1
ATOM 1246 N N . ILE A 1 158 ? -7.598 -14.625 7.957 1 97.5 158 ILE A N 1
ATOM 1247 C CA . ILE A 1 158 ? -8.109 -15.375 9.094 1 97.5 158 ILE A CA 1
ATOM 1248 C C . ILE A 1 158 ? -8.898 -14.445 10.016 1 97.5 158 ILE A C 1
ATOM 1250 O O . ILE A 1 158 ? -10.008 -14.766 10.438 1 97.5 158 ILE A O 1
ATOM 1254 N N . ARG A 1 159 ? -8.312 -13.297 10.281 1 96.56 159 ARG A N 1
ATOM 1255 C CA . ARG A 1 159 ? -8.945 -12.344 11.188 1 96.56 159 ARG A CA 1
ATOM 1256 C C . ARG A 1 159 ? -10.273 -11.852 10.617 1 96.56 159 ARG A C 1
ATOM 1258 O O . ARG A 1 159 ? -11.297 -11.867 11.312 1 96.56 159 ARG A O 1
ATOM 1265 N N . GLU A 1 160 ? -10.344 -11.383 9.383 1 94.75 160 GLU A N 1
ATOM 1266 C CA . GLU A 1 160 ? -11.539 -10.828 8.758 1 94.75 160 GLU A CA 1
ATOM 1267 C C . GLU A 1 160 ? -12.664 -11.859 8.703 1 94.75 160 GLU A C 1
ATOM 1269 O O . GLU A 1 160 ? -13.828 -11.531 8.922 1 94.75 160 GLU A O 1
ATOM 1274 N N . LEU A 1 161 ? -12.344 -13.109 8.375 1 95.31 161 LEU A N 1
ATOM 1275 C CA . LEU A 1 161 ? -13.352 -14.164 8.328 1 95.31 161 LEU A CA 1
ATOM 1276 C C . LEU A 1 161 ? -13.953 -14.406 9.711 1 95.31 161 LEU A C 1
ATOM 1278 O O . LEU A 1 161 ? -15.164 -14.555 9.852 1 95.31 161 LEU A O 1
ATOM 1282 N N . LYS A 1 162 ? -13.078 -14.438 10.688 1 95.94 162 LYS A N 1
ATOM 1283 C CA . LYS A 1 162 ? -13.539 -14.617 12.055 1 95.94 162 LYS A CA 1
ATOM 1284 C C . LYS A 1 162 ? -14.438 -13.461 12.484 1 95.94 162 LYS A C 1
ATOM 1286 O O . LYS A 1 162 ? -15.492 -13.68 13.094 1 95.94 162 LYS A O 1
ATOM 1291 N N . GLU A 1 163 ? -14.047 -12.273 12.18 1 93.31 163 GLU A N 1
ATOM 1292 C CA . GLU A 1 163 ? -14.797 -11.078 12.547 1 93.31 163 GLU A CA 1
ATOM 1293 C C . GLU A 1 163 ? -16.156 -11.055 11.867 1 93.31 163 GLU A C 1
ATOM 1295 O O . GLU A 1 163 ? -17.172 -10.75 12.5 1 93.31 163 GLU A O 1
ATOM 1300 N N . GLU A 1 164 ? -16.234 -11.414 10.594 1 93 164 GLU A N 1
ATOM 1301 C CA . GLU A 1 164 ? -17.453 -11.242 9.82 1 93 164 GLU A CA 1
ATOM 1302 C C . GLU A 1 164 ? -18.391 -12.43 10.008 1 93 164 GLU A C 1
ATOM 1304 O O . GLU A 1 164 ? -19.625 -12.281 9.938 1 93 164 GLU A O 1
ATOM 1309 N N . THR A 1 165 ? -17.875 -13.656 10.211 1 95.19 165 THR A N 1
ATOM 1310 C CA . THR A 1 165 ? -18.719 -14.844 10.125 1 95.19 165 THR A CA 1
ATOM 1311 C C . THR A 1 165 ? -18.578 -15.695 11.383 1 95.19 165 THR A C 1
ATOM 1313 O O . THR A 1 165 ? -19.375 -16.609 11.617 1 95.19 165 THR A O 1
ATOM 1316 N N . GLY A 1 166 ? -17.562 -15.477 12.211 1 95.25 166 GLY A N 1
ATOM 1317 C CA . GLY A 1 166 ? -17.297 -16.266 13.391 1 95.25 166 GLY A CA 1
ATOM 1318 C C . GLY A 1 166 ? -16.641 -17.594 13.078 1 95.25 166 GLY A C 1
ATOM 1319 O O . GLY A 1 166 ? -16.344 -18.391 13.984 1 95.25 166 GLY A O 1
ATOM 1320 N N . ILE A 1 167 ? -16.359 -17.922 11.898 1 96.19 167 ILE A N 1
ATOM 1321 C CA . ILE A 1 167 ? -15.82 -19.203 11.484 1 96.19 167 ILE A CA 1
ATOM 1322 C C . ILE A 1 167 ? -14.305 -19.203 11.633 1 96.19 167 ILE A C 1
ATOM 1324 O O . ILE A 1 167 ? -13.633 -18.266 11.211 1 96.19 167 ILE A O 1
ATOM 1328 N N . ASP A 1 168 ? -13.781 -20.234 12.273 1 97.25 168 ASP A N 1
ATOM 1329 C CA . ASP A 1 168 ? -12.336 -20.453 12.328 1 97.25 168 ASP A CA 1
ATOM 1330 C C . ASP A 1 168 ? -11.836 -21.094 11.039 1 97.25 168 ASP A C 1
ATOM 1332 O O . ASP A 1 168 ? -12.461 -22.031 10.516 1 97.25 168 ASP A O 1
ATOM 1336 N N . THR A 1 169 ? -10.734 -20.547 10.523 1 97.69 169 THR A N 1
ATOM 1337 C CA . THR A 1 169 ? -10.211 -21.062 9.273 1 97.69 169 THR A CA 1
ATOM 1338 C C . THR A 1 169 ? -8.695 -21.188 9.328 1 97.69 169 THR A C 1
ATOM 1340 O O . THR A 1 169 ? -8.055 -20.625 10.227 1 97.69 169 THR A O 1
ATOM 1343 N N . GLU A 1 170 ? -8.18 -21.969 8.461 1 97.62 170 GLU A N 1
ATOM 1344 C CA . GLU A 1 170 ? -6.754 -22.031 8.148 1 97.62 170 GLU A CA 1
ATOM 1345 C C . GLU A 1 170 ? -6.473 -21.5 6.746 1 97.62 170 GLU A C 1
ATOM 1347 O O . GLU A 1 170 ? -7.234 -21.766 5.812 1 97.62 170 GLU A O 1
ATOM 1352 N N . PHE A 1 171 ? -5.418 -20.75 6.664 1 97.5 171 PHE A N 1
ATOM 1353 C CA . PHE A 1 171 ? -5.023 -20.203 5.375 1 97.5 171 PHE A CA 1
ATOM 1354 C C . PHE A 1 171 ? -4.352 -21.266 4.508 1 97.5 171 PHE A C 1
ATOM 1356 O O . PHE A 1 171 ? -3.461 -21.984 4.973 1 97.5 171 PHE A O 1
ATOM 1363 N N . MET A 1 172 ? -4.727 -21.375 3.211 1 95.19 172 MET A N 1
ATOM 1364 C CA . MET A 1 172 ? -4.145 -22.391 2.328 1 95.19 172 MET A CA 1
ATOM 1365 C C . MET A 1 172 ? -3.25 -21.734 1.276 1 95.19 172 MET A C 1
ATOM 1367 O O . MET A 1 172 ? -2.035 -21.938 1.278 1 95.19 172 MET A O 1
ATOM 1371 N N . GLU A 1 173 ? -3.789 -20.953 0.422 1 95.88 173 GLU A N 1
ATOM 1372 C CA . GLU A 1 173 ? -3.023 -20.391 -0.687 1 95.88 173 GLU A CA 1
ATOM 1373 C C . GLU A 1 173 ? -3.703 -19.141 -1.254 1 95.88 173 GLU A C 1
ATOM 1375 O O . GLU A 1 173 ? -4.887 -18.906 -1.003 1 95.88 173 GLU A O 1
ATOM 1380 N N . VAL A 1 174 ? -2.924 -18.297 -1.96 1 97.31 174 VAL A N 1
ATOM 1381 C CA . VAL A 1 174 ? -3.447 -17.219 -2.793 1 97.31 174 VAL A CA 1
ATOM 1382 C C . VAL A 1 174 ? -3.721 -17.734 -4.203 1 97.31 174 VAL A C 1
ATOM 1384 O O . VAL A 1 174 ? -2.799 -18.156 -4.902 1 97.31 174 VAL A O 1
ATOM 1387 N N . LEU A 1 175 ? -4.977 -17.656 -4.633 1 95.69 175 LEU A N 1
ATOM 1388 C CA . LEU A 1 175 ? -5.352 -18.234 -5.918 1 95.69 175 LEU A CA 1
ATOM 1389 C C . LEU A 1 175 ? -5.098 -17.234 -7.051 1 95.69 175 LEU A C 1
ATOM 1391 O O . LEU A 1 175 ? -4.812 -17.641 -8.18 1 95.69 175 LEU A O 1
ATOM 1395 N N . ALA A 1 176 ? -5.293 -16.062 -6.777 1 96.19 176 ALA A N 1
ATOM 1396 C CA . ALA A 1 176 ? -5.172 -14.945 -7.707 1 96.19 176 ALA A CA 1
ATOM 1397 C C . ALA A 1 176 ? -5.164 -13.617 -6.961 1 96.19 176 ALA A C 1
ATOM 1399 O O . ALA A 1 176 ? -5.438 -13.562 -5.762 1 96.19 176 ALA A O 1
ATOM 1400 N N . PHE A 1 177 ? -4.77 -12.578 -7.621 1 96.75 177 PHE A N 1
ATOM 1401 C CA . PHE A 1 177 ? -4.949 -11.25 -7.055 1 96.75 177 PHE A CA 1
ATOM 1402 C C . PHE A 1 177 ? -5.27 -10.234 -8.148 1 96.75 177 PHE A C 1
ATOM 1404 O O . PHE A 1 177 ? -4.926 -10.438 -9.312 1 96.75 177 PHE A O 1
ATOM 1411 N N . ARG A 1 178 ? -5.98 -9.234 -7.758 1 94.81 178 ARG A N 1
ATOM 1412 C CA . ARG A 1 178 ? -6.418 -8.172 -8.656 1 94.81 178 ARG A CA 1
ATOM 1413 C C . ARG A 1 178 ? -5.828 -6.832 -8.25 1 94.81 178 ARG A C 1
ATOM 1415 O O . ARG A 1 178 ? -5.77 -6.508 -7.059 1 94.81 178 ARG A O 1
ATOM 1422 N N . GLN A 1 179 ? -5.355 -6.117 -9.203 1 93.69 179 GLN A N 1
ATOM 1423 C CA . GLN A 1 179 ? -4.867 -4.762 -8.961 1 93.69 179 GLN A CA 1
ATOM 1424 C C . GLN A 1 179 ? -5.801 -3.723 -9.578 1 93.69 179 GLN A C 1
ATOM 1426 O O . GLN A 1 179 ? -6.102 -3.783 -10.766 1 93.69 179 GLN A O 1
ATOM 1431 N N . ILE A 1 180 ? -6.316 -2.859 -8.742 1 89.56 180 ILE A N 1
ATOM 1432 C CA . ILE A 1 180 ? -7.109 -1.719 -9.188 1 89.56 180 ILE A CA 1
ATOM 1433 C C . ILE A 1 180 ? -6.289 -0.438 -9.062 1 89.56 180 ILE A C 1
ATOM 1435 O O . ILE A 1 180 ? -5.781 -0.121 -7.988 1 89.56 180 ILE A O 1
ATOM 1439 N N . PRO A 1 181 ? -6.234 0.25 -10.203 1 84.56 181 PRO A N 1
ATOM 1440 C CA . PRO A 1 181 ? -5.52 1.523 -10.102 1 84.56 181 PRO A CA 1
ATOM 1441 C C . PRO A 1 181 ? -6.363 2.629 -9.477 1 84.56 181 PRO A C 1
ATOM 1443 O O . PRO A 1 181 ? -7.578 2.676 -9.688 1 84.56 181 PRO A O 1
ATOM 1446 N N . LYS A 1 182 ? -5.871 3.521 -8.656 1 78.62 182 LYS A N 1
ATOM 1447 C CA . LYS A 1 182 ? -6.453 4.738 -8.102 1 78.62 182 LYS A CA 1
ATOM 1448 C C . LYS A 1 182 ? -7.805 4.457 -7.453 1 78.62 182 LYS A C 1
ATOM 1450 O O . LYS A 1 182 ? -8.812 5.078 -7.805 1 78.62 182 LYS A O 1
ATOM 1455 N N . SER A 1 183 ? -7.93 3.541 -6.523 1 76.81 183 SER A N 1
ATOM 1456 C CA . SER A 1 183 ? -9.156 3.191 -5.812 1 76.81 183 SER A CA 1
ATOM 1457 C C . SER A 1 183 ? -9.586 4.305 -4.863 1 76.81 183 SER A C 1
ATOM 1459 O O . SER A 1 183 ? -10.336 5.203 -5.246 1 76.81 183 SER A O 1
ATOM 1461 N N . PHE A 1 184 ? -8.992 4.395 -3.662 1 73.44 184 PHE A N 1
ATOM 1462 C CA . PHE A 1 184 ? -9.32 5.418 -2.678 1 73.44 184 PHE A CA 1
ATOM 1463 C C . PHE A 1 184 ? -8.141 6.363 -2.465 1 73.44 184 PHE A C 1
ATOM 1465 O O . PHE A 1 184 ? -7 5.918 -2.318 1 73.44 184 PHE A O 1
ATOM 1472 N N . PHE A 1 185 ? -8.375 7.734 -2.541 1 80.44 185 PHE A N 1
ATOM 1473 C CA . PHE A 1 185 ? -7.379 8.766 -2.279 1 80.44 185 PHE A CA 1
ATOM 1474 C C . PHE A 1 185 ? -6.227 8.672 -3.271 1 80.44 185 PHE A C 1
ATOM 1476 O O . PHE A 1 185 ? -5.062 8.828 -2.895 1 80.44 185 PHE A O 1
ATOM 1483 N N . ASN A 1 186 ? -6.484 8.18 -4.406 1 81.62 186 ASN A N 1
ATOM 1484 C CA . ASN A 1 186 ? -5.531 8.07 -5.508 1 81.62 186 ASN A CA 1
ATOM 1485 C C . ASN A 1 186 ? -4.535 6.941 -5.273 1 81.62 186 ASN A C 1
ATOM 1487 O O . ASN A 1 186 ? -3.457 6.922 -5.875 1 81.62 186 ASN A O 1
ATOM 1491 N N . LYS A 1 187 ? -4.852 6.098 -4.383 1 87.94 187 LYS A N 1
ATOM 1492 C CA . LYS A 1 187 ? -3.998 4.949 -4.09 1 87.94 187 LYS A CA 1
ATOM 1493 C C . LYS A 1 187 ? -4.512 3.691 -4.789 1 87.94 187 LYS A C 1
ATOM 1495 O O . LYS A 1 187 ? -5.715 3.551 -5.016 1 87.94 187 LYS A O 1
ATOM 1500 N N . SER A 1 188 ? -3.609 2.791 -5.117 1 90.38 188 SER A N 1
ATOM 1501 C CA . SER A 1 188 ? -3.986 1.527 -5.742 1 90.38 188 SER A CA 1
ATOM 1502 C C . SER A 1 188 ? -4.449 0.512 -4.703 1 90.38 188 SER A C 1
ATOM 1504 O O . SER A 1 188 ? -4.188 0.674 -3.51 1 90.38 188 SER A O 1
ATOM 1506 N N . ASP A 1 189 ? -5.23 -0.42 -5.199 1 92.56 189 ASP A N 1
ATOM 1507 C CA . ASP A 1 189 ? -5.676 -1.511 -4.34 1 92.56 189 ASP A CA 1
ATOM 1508 C C . ASP A 1 189 ? -5.23 -2.863 -4.887 1 92.56 189 ASP A C 1
ATOM 1510 O O . ASP A 1 189 ? -5.344 -3.119 -6.09 1 92.56 189 ASP A O 1
ATOM 1514 N N . LEU A 1 190 ? -4.633 -3.613 -4.066 1 95 190 LEU A N 1
ATOM 1515 C CA . LEU A 1 190 ? -4.355 -5.016 -4.363 1 95 190 LEU A CA 1
ATOM 1516 C C . LEU A 1 190 ? -5.309 -5.93 -3.6 1 95 190 LEU A C 1
ATOM 1518 O O . LEU A 1 190 ? -5.305 -5.949 -2.367 1 95 190 LEU A O 1
ATOM 1522 N N . PHE A 1 191 ? -6.133 -6.582 -4.387 1 95.44 191 PHE A N 1
ATOM 1523 C CA . PHE A 1 191 ? -7.141 -7.488 -3.836 1 95.44 191 PHE A CA 1
ATOM 1524 C C . PHE A 1 191 ? -6.715 -8.938 -4.012 1 95.44 191 PHE A C 1
ATOM 1526 O O . PHE A 1 191 ? -6.738 -9.469 -5.125 1 95.44 191 PHE A O 1
ATOM 1533 N N . PHE A 1 192 ? -6.352 -9.68 -2.902 1 97.56 192 PHE A N 1
ATOM 1534 C CA . PHE A 1 192 ? -5.875 -11.055 -2.955 1 97.56 192 PHE A CA 1
ATOM 1535 C C . PHE A 1 192 ? -7.016 -12.039 -2.717 1 97.56 192 PHE A C 1
ATOM 1537 O O . PHE A 1 192 ? -7.723 -11.945 -1.71 1 97.56 192 PHE A O 1
ATOM 1544 N N . LEU A 1 193 ? -7.242 -12.938 -3.637 1 97.19 193 LEU A N 1
ATOM 1545 C CA . LEU A 1 193 ? -8.195 -14.023 -3.473 1 97.19 193 LEU A CA 1
ATOM 1546 C C . LEU A 1 193 ? -7.555 -15.211 -2.756 1 97.19 193 LEU A C 1
ATOM 1548 O O . LEU A 1 193 ? -6.699 -15.891 -3.32 1 97.19 193 LEU A O 1
ATOM 1552 N N . CYS A 1 194 ? -8.016 -15.469 -1.581 1 97.69 194 CYS A N 1
ATOM 1553 C CA . CYS A 1 194 ? -7.387 -16.453 -0.708 1 97.69 194 CYS A CA 1
ATOM 1554 C C . CYS A 1 194 ? -8.266 -17.688 -0.547 1 97.69 194 CYS A C 1
ATOM 1556 O O . CYS A 1 194 ? -9.461 -17.562 -0.25 1 97.69 194 CYS A O 1
ATOM 1558 N N . MET A 1 195 ? -7.676 -18.828 -0.712 1 96.5 195 MET A N 1
ATOM 1559 C CA . MET A 1 195 ? -8.336 -20.078 -0.388 1 96.5 195 MET A CA 1
ATOM 1560 C C . MET A 1 195 ? -8.148 -20.438 1.084 1 96.5 195 MET A C 1
ATOM 1562 O O . MET A 1 195 ? -7.02 -20.484 1.575 1 96.5 195 MET A O 1
ATOM 1566 N N . MET A 1 196 ? -9.289 -20.609 1.738 1 97.19 196 MET A N 1
ATOM 1567 C CA . MET A 1 196 ? -9.273 -20.922 3.164 1 97.19 196 MET A CA 1
ATOM 1568 C C . MET A 1 196 ? -9.93 -22.266 3.432 1 97.19 196 MET A C 1
ATOM 1570 O O . MET A 1 196 ? -10.875 -22.656 2.734 1 97.19 196 MET A O 1
ATOM 1574 N N . ARG A 1 197 ? -9.422 -22.922 4.461 1 96.31 197 ARG A N 1
ATOM 1575 C CA . ARG A 1 197 ? -10.039 -24.156 4.926 1 96.31 197 ARG A CA 1
ATOM 1576 C C . ARG A 1 197 ? -10.781 -23.938 6.242 1 96.31 197 ARG A C 1
ATOM 1578 O O . ARG A 1 197 ? -10.172 -23.531 7.238 1 96.31 197 ARG A O 1
ATOM 1585 N N . PRO A 1 198 ? -12.07 -24.219 6.25 1 97.25 198 PRO A N 1
ATOM 1586 C CA . PRO A 1 198 ? -12.805 -24.031 7.5 1 97.25 198 PRO A CA 1
ATOM 1587 C C . PRO A 1 198 ? -12.461 -25.078 8.555 1 97.25 198 PRO A C 1
ATOM 1589 O O . PRO A 1 198 ? -12.273 -26.266 8.227 1 97.25 198 PRO A O 1
ATOM 1592 N N . LEU A 1 199 ? -12.289 -24.625 9.766 1 97.25 199 LEU A N 1
ATOM 1593 C CA . LEU A 1 199 ? -12.07 -25.484 10.914 1 97.25 199 LEU A CA 1
ATOM 1594 C C . LEU A 1 199 ? -13.328 -25.594 11.766 1 97.25 199 LEU A C 1
ATOM 1596 O O . LEU A 1 199 ? -13.438 -26.5 12.602 1 97.25 199 LEU A O 1
ATOM 1600 N N . SER A 1 200 ? -14.242 -24.672 11.672 1 96.06 200 SER A N 1
ATOM 1601 C CA . SER A 1 200 ? -15.57 -24.672 12.281 1 96.06 200 SER A CA 1
ATOM 1602 C C . SER A 1 200 ? -16.656 -24.344 11.258 1 96.06 200 SER A C 1
ATOM 1604 O O . SER A 1 200 ? -16.344 -23.859 10.172 1 96.06 200 SER A O 1
ATOM 1606 N N . PHE A 1 201 ? -17.906 -24.578 11.625 1 95.12 201 PHE A N 1
ATOM 1607 C CA . PHE A 1 201 ? -18.922 -24.484 10.578 1 95.12 201 PHE A CA 1
ATOM 1608 C C . PHE A 1 201 ? -20.141 -23.719 11.07 1 95.12 201 PHE A C 1
ATOM 1610 O O . PHE A 1 201 ? -21.031 -23.406 10.289 1 95.12 201 PHE A O 1
ATOM 1617 N N . HIS A 1 202 ? -20.156 -23.406 12.336 1 94.81 202 HIS A N 1
ATOM 1618 C CA . HIS A 1 202 ? -21.266 -22.641 12.883 1 94.81 202 HIS A CA 1
ATOM 1619 C C . HIS A 1 202 ? -21.047 -21.141 12.703 1 94.81 202 HIS A C 1
ATOM 1621 O O . HIS A 1 202 ? -20.141 -20.578 13.312 1 94.81 202 HIS A O 1
ATOM 1627 N N . ILE A 1 203 ? -21.922 -20.5 11.977 1 95.31 203 ILE A N 1
ATOM 1628 C CA . ILE A 1 203 ? -21.766 -19.094 11.641 1 95.31 203 ILE A CA 1
ATOM 1629 C C . ILE A 1 203 ? -22.266 -18.234 12.797 1 95.31 203 ILE A C 1
ATOM 1631 O O . ILE A 1 203 ? -23.359 -18.469 13.32 1 95.31 203 ILE A O 1
ATOM 1635 N N . GLN A 1 204 ? -21.531 -17.328 13.211 1 91.38 204 GLN A N 1
ATOM 1636 C CA . GLN A 1 204 ? -21.906 -16.25 14.117 1 91.38 204 GLN A CA 1
ATOM 1637 C C . GLN A 1 204 ? -21.562 -14.883 13.516 1 91.38 204 GLN A C 1
ATOM 1639 O O . GLN A 1 204 ? -20.438 -14.398 13.656 1 91.38 204 GLN A O 1
ATOM 1644 N N . LYS A 1 205 ? -22.578 -14.25 12.93 1 81.44 205 LYS A N 1
ATOM 1645 C CA . LYS A 1 205 ? -22.297 -13.023 12.18 1 81.44 205 LYS A CA 1
ATOM 1646 C C . LYS A 1 205 ? -22.062 -11.852 13.125 1 81.44 205 LYS A C 1
ATOM 1648 O O . LYS A 1 205 ? -22.562 -11.844 14.258 1 81.44 205 LYS A O 1
ATOM 1653 N N . GLN A 1 206 ? -21.281 -10.922 12.641 1 74.25 206 GLN A N 1
ATOM 1654 C CA . GLN A 1 206 ? -21.172 -9.617 13.289 1 74.25 206 GLN A CA 1
ATOM 1655 C C . GLN A 1 206 ? -22.203 -8.641 12.734 1 74.25 206 GLN A C 1
ATOM 1657 O O . GLN A 1 206 ? -22.219 -8.352 11.539 1 74.25 206 GLN A O 1
ATOM 1662 N N . ASP A 1 207 ? -22.906 -8.023 13.539 1 70.38 207 ASP A N 1
ATOM 1663 C CA . ASP A 1 207 ? -24.109 -7.293 13.141 1 70.38 207 ASP A CA 1
ATOM 1664 C C . ASP A 1 207 ? -23.75 -5.941 12.531 1 70.38 207 ASP A C 1
ATOM 1666 O O . ASP A 1 207 ? -24.484 -5.414 11.695 1 70.38 207 ASP A O 1
ATOM 1670 N N . LEU A 1 208 ? -22.641 -5.461 12.828 1 69.81 208 LEU A N 1
ATOM 1671 C CA . LEU A 1 208 ? -22.375 -4.09 12.406 1 69.81 208 LEU A CA 1
ATOM 1672 C C . LEU A 1 208 ? -22.109 -4.023 10.914 1 69.81 208 LEU A C 1
ATOM 1674 O O . LEU A 1 208 ? -22.641 -3.162 10.211 1 69.81 208 LEU A O 1
ATOM 1678 N N . GLU A 1 209 ? -21.406 -4.895 10.258 1 72.94 209 GLU A N 1
ATOM 1679 C CA . GLU A 1 209 ? -20.953 -4.777 8.875 1 72.94 209 GLU A CA 1
ATOM 1680 C C . GLU A 1 209 ? -21.688 -5.766 7.973 1 72.94 209 GLU A C 1
ATOM 1682 O O . GLU A 1 209 ? -21.781 -5.559 6.762 1 72.94 209 GLU A O 1
ATOM 1687 N N . ILE A 1 210 ? -22.281 -6.809 8.586 1 82.38 210 ILE A N 1
ATOM 1688 C CA . ILE A 1 210 ? -22.812 -7.91 7.793 1 82.38 210 ILE A CA 1
ATOM 1689 C C . ILE A 1 210 ? -24.312 -8.062 8.062 1 82.38 210 ILE A C 1
ATOM 1691 O O . ILE A 1 210 ? -24.734 -8.156 9.219 1 82.38 210 ILE A O 1
ATOM 1695 N N . GLU A 1 211 ? -25.062 -8.07 7.035 1 86.81 211 GLU A N 1
ATOM 1696 C CA . GLU A 1 211 ? -26.5 -8.266 7.109 1 86.81 211 GLU A CA 1
ATOM 1697 C C . GLU A 1 211 ? -26.859 -9.742 7.301 1 86.81 211 GLU A C 1
ATOM 1699 O O . GLU A 1 211 ? -27.75 -10.078 8.078 1 86.81 211 GLU A O 1
ATOM 1704 N N . ALA A 1 212 ? -26.156 -10.57 6.609 1 92.69 212 ALA A N 1
ATOM 1705 C CA . ALA A 1 212 ? -26.391 -12.008 6.66 1 92.69 212 ALA A CA 1
ATOM 1706 C C . ALA A 1 212 ? -25.156 -12.789 6.223 1 92.69 212 ALA A C 1
ATOM 1708 O O . ALA A 1 212 ? -24.312 -12.266 5.5 1 92.69 212 ALA A O 1
ATOM 1709 N N . ALA A 1 213 ? -25.062 -13.977 6.727 1 94.75 213 ALA A N 1
ATOM 1710 C CA . ALA A 1 213 ? -24.016 -14.922 6.332 1 94.75 213 ALA A CA 1
ATOM 1711 C C . ALA A 1 213 ? -24.578 -16.344 6.246 1 94.75 213 ALA A C 1
ATOM 1713 O O . ALA A 1 213 ? -25.406 -16.734 7.062 1 94.75 213 ALA A O 1
ATOM 1714 N N . GLN A 1 214 ? -24.125 -17.109 5.258 1 96.06 214 GLN A N 1
ATOM 1715 C CA . GLN A 1 214 ? -24.609 -18.484 5.141 1 96.06 214 GLN A CA 1
ATOM 1716 C C . GLN A 1 214 ? -23.641 -19.328 4.301 1 96.06 214 GLN A C 1
ATOM 1718 O O . GLN A 1 214 ? -22.781 -18.781 3.602 1 96.06 214 GLN A O 1
ATOM 1723 N N . TRP A 1 215 ? -23.859 -20.625 4.52 1 97 215 TRP A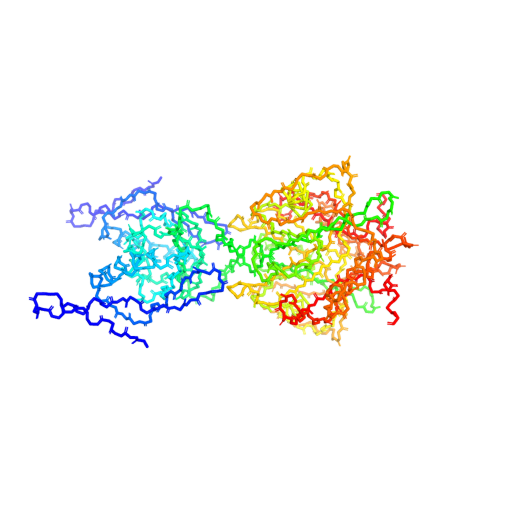 N 1
ATOM 1724 C CA . TRP A 1 215 ? -23.328 -21.578 3.551 1 97 215 TRP A CA 1
ATOM 1725 C C . TRP A 1 215 ? -24.266 -21.734 2.355 1 97 215 TRP A C 1
ATOM 1727 O O . TRP A 1 215 ? -25.406 -22.125 2.512 1 97 215 TRP A O 1
ATOM 1737 N N . MET A 1 216 ? -23.766 -21.391 1.205 1 95.94 216 MET A N 1
ATOM 1738 C CA . MET A 1 216 ? -24.594 -21.406 -0.001 1 95.94 216 MET A CA 1
ATOM 1739 C C . MET A 1 216 ? -24.078 -22.453 -0.996 1 95.94 216 MET A C 1
ATOM 1741 O O . MET A 1 216 ? -22.875 -22.531 -1.24 1 95.94 216 MET A O 1
ATOM 1745 N N . ALA A 1 217 ? -25.031 -23.219 -1.546 1 95.12 217 ALA A N 1
ATOM 1746 C CA . ALA A 1 217 ? -24.625 -24.141 -2.605 1 95.12 217 ALA A CA 1
ATOM 1747 C C . ALA A 1 217 ? -23.891 -23.391 -3.727 1 95.12 217 ALA A C 1
ATOM 1749 O O . ALA A 1 217 ? -24.328 -22.312 -4.148 1 95.12 217 ALA A O 1
ATOM 1750 N N . PHE A 1 218 ? -22.797 -23.984 -4.164 1 90.94 218 PHE A N 1
ATOM 1751 C CA . PHE A 1 218 ? -21.953 -23.312 -5.152 1 90.94 218 PHE A CA 1
ATOM 1752 C C . PHE A 1 218 ? -22.75 -22.953 -6.395 1 90.94 218 PHE A C 1
ATOM 1754 O O . PHE A 1 218 ? -22.578 -21.875 -6.969 1 90.94 218 PHE A O 1
ATOM 1761 N N . GLU A 1 219 ? -23.609 -23.859 -6.809 1 90.06 219 GLU A N 1
ATOM 1762 C CA . GLU A 1 219 ? -24.438 -23.625 -7.988 1 90.06 219 GLU A CA 1
ATOM 1763 C C . GLU A 1 219 ? -25.344 -22.406 -7.793 1 90.06 219 GLU A C 1
ATOM 1765 O O . GLU A 1 219 ? -25.562 -21.625 -8.727 1 90.06 219 GLU A O 1
ATOM 1770 N N . GLU A 1 220 ? -25.875 -22.328 -6.664 1 92.12 220 GLU A N 1
ATOM 1771 C CA . GLU A 1 220 ? -26.703 -21.172 -6.352 1 92.12 220 GLU A CA 1
ATOM 1772 C C . GLU A 1 220 ? -25.906 -19.875 -6.41 1 92.12 220 GLU A C 1
ATOM 1774 O O . GLU A 1 220 ? -26.375 -18.875 -6.961 1 92.12 220 GLU A O 1
ATOM 1779 N N . TYR A 1 221 ? -24.734 -19.859 -5.84 1 91.5 221 TYR A N 1
ATOM 1780 C CA . TYR A 1 221 ? -23.859 -18.703 -5.887 1 91.5 221 TYR A CA 1
ATOM 1781 C C . TYR A 1 221 ? -23.516 -18.344 -7.328 1 91.5 221 TYR A C 1
ATOM 1783 O O . TYR A 1 221 ? -23.609 -17.172 -7.711 1 91.5 221 TYR A O 1
ATOM 1791 N N . ALA A 1 222 ? -23.219 -19.375 -8.117 1 88.06 222 ALA A N 1
ATOM 1792 C CA . ALA A 1 222 ? -22.766 -19.172 -9.492 1 88.06 222 ALA A CA 1
ATOM 1793 C C . ALA A 1 222 ? -23.891 -18.609 -10.367 1 88.06 222 ALA A C 1
ATOM 1795 O O . ALA A 1 222 ? -23.625 -17.984 -11.398 1 88.06 222 ALA A O 1
ATOM 1796 N N . ASN A 1 223 ? -25.078 -18.797 -9.945 1 88.62 223 ASN A N 1
ATOM 1797 C CA . ASN A 1 223 ? -26.219 -18.422 -10.781 1 88.62 223 ASN A CA 1
ATOM 1798 C C . ASN A 1 223 ? -26.781 -17.062 -10.383 1 88.62 223 ASN A C 1
ATOM 1800 O O . ASN A 1 223 ? -27.766 -16.594 -10.969 1 88.62 223 ASN A O 1
ATOM 1804 N N . GLN A 1 224 ? -26.109 -16.391 -9.492 1 87.81 224 GLN A N 1
ATOM 1805 C CA . GLN A 1 224 ? -26.562 -15.047 -9.141 1 87.81 224 GLN A CA 1
ATOM 1806 C C . GLN A 1 224 ? -26.375 -14.07 -10.297 1 87.81 224 GLN A C 1
ATOM 1808 O O . GLN A 1 224 ? -25.391 -14.18 -11.047 1 87.81 224 GLN A O 1
ATOM 1813 N N . PRO A 1 225 ? -27.297 -13.188 -10.406 1 79.88 225 PRO A N 1
ATOM 1814 C CA . PRO A 1 225 ? -27.156 -12.211 -11.492 1 79.88 225 PRO A CA 1
ATOM 1815 C C . PRO A 1 225 ? -25.844 -11.438 -11.43 1 79.88 225 PRO A C 1
ATOM 1817 O O . PRO A 1 225 ? -25.25 -11.141 -12.477 1 79.88 225 PRO A O 1
ATOM 1820 N N . LEU A 1 226 ? -25.406 -11.125 -10.242 1 76.56 226 LEU A N 1
ATOM 1821 C CA . LEU A 1 226 ? -24.156 -10.398 -10.07 1 76.56 226 LEU A CA 1
ATOM 1822 C C . LEU A 1 226 ? -23 -11.156 -10.711 1 76.56 226 LEU A C 1
ATOM 1824 O O . LEU A 1 226 ? -22.125 -10.555 -11.336 1 76.56 226 LEU A O 1
ATOM 1828 N N . ILE A 1 227 ? -22.969 -12.406 -10.562 1 78.5 227 ILE A N 1
ATOM 1829 C CA . ILE A 1 227 ? -21.891 -13.258 -11.031 1 78.5 227 ILE A CA 1
ATOM 1830 C C . ILE A 1 227 ? -21.844 -13.25 -12.555 1 78.5 227 ILE A C 1
ATOM 1832 O O . ILE A 1 227 ? -20.766 -13.258 -13.156 1 78.5 227 ILE A O 1
ATOM 1836 N N . GLN A 1 228 ? -22.984 -13.086 -13.102 1 75.31 228 GLN A N 1
ATOM 1837 C CA . GLN A 1 228 ? -23.062 -13.141 -14.562 1 75.31 228 GLN A CA 1
ATOM 1838 C C . GLN A 1 228 ? -22.656 -11.812 -15.188 1 75.31 228 GLN A C 1
ATOM 1840 O O . GLN A 1 228 ? -22.172 -11.773 -16.312 1 75.31 228 GLN A O 1
ATOM 1845 N N . LYS A 1 229 ? -22.656 -10.836 -14.383 1 78.06 229 LYS A N 1
ATOM 1846 C CA . LYS A 1 229 ? -22.484 -9.516 -14.984 1 78.06 229 LYS A CA 1
ATOM 1847 C C . LYS A 1 229 ? -21.188 -8.875 -14.539 1 78.06 229 LYS A C 1
ATOM 1849 O O . LYS A 1 229 ? -20.719 -7.91 -15.148 1 78.06 229 LYS A O 1
ATOM 1854 N N . ASP A 1 230 ? -20.609 -9.375 -13.523 1 82.25 230 ASP A N 1
ATOM 1855 C CA . ASP A 1 230 ? -19.422 -8.766 -12.953 1 82.25 230 ASP A CA 1
ATOM 1856 C C . ASP A 1 230 ? -18.172 -9.594 -13.273 1 82.25 230 ASP A C 1
ATOM 1858 O O . ASP A 1 230 ? -18.109 -10.781 -12.945 1 82.25 230 ASP A O 1
ATOM 1862 N N . GLY A 1 231 ? -17.203 -8.977 -13.898 1 81.19 231 GLY A N 1
ATOM 1863 C CA . GLY A 1 231 ? -15.984 -9.656 -14.344 1 81.19 231 GLY A CA 1
ATOM 1864 C C . GLY A 1 231 ? -15.258 -10.367 -13.219 1 81.19 231 GLY A C 1
ATOM 1865 O O . GLY A 1 231 ? -14.891 -11.539 -13.359 1 81.19 231 GLY A O 1
ATOM 1866 N N . LEU A 1 232 ? -15.047 -9.75 -12.133 1 85.19 232 LEU A N 1
ATOM 1867 C CA . LEU A 1 232 ? -14.336 -10.375 -11.023 1 85.19 232 LEU A CA 1
ATOM 1868 C C . LEU A 1 232 ? -15.125 -11.562 -10.477 1 85.19 232 LEU A C 1
ATOM 1870 O O . LEU A 1 232 ? -14.555 -12.617 -10.188 1 85.19 232 LEU A O 1
ATOM 1874 N N . SER A 1 233 ? -16.406 -11.391 -10.336 1 87.12 233 SER A N 1
ATOM 1875 C CA . SER A 1 233 ? -17.25 -12.445 -9.789 1 87.12 233 SER A CA 1
ATOM 1876 C C . SER A 1 233 ? -17.25 -13.68 -10.688 1 87.12 233 SER A C 1
ATOM 1878 O O . SER A 1 233 ? -17.281 -14.812 -10.203 1 87.12 233 SER A O 1
ATOM 1880 N N . LYS A 1 234 ? -17.234 -13.438 -11.953 1 87.69 234 LYS A N 1
ATOM 1881 C CA . LYS A 1 234 ? -17.125 -14.547 -12.898 1 87.69 234 LYS A CA 1
ATOM 1882 C C . LYS A 1 234 ? -15.836 -15.32 -12.695 1 87.69 234 LYS A C 1
ATOM 1884 O O . LYS A 1 234 ? -15.844 -16.562 -12.695 1 87.69 234 LYS A O 1
ATOM 1889 N N . TYR A 1 235 ? -14.828 -14.664 -12.531 1 88.06 235 TYR A N 1
ATOM 1890 C CA . TYR A 1 235 ? -13.539 -15.312 -12.352 1 88.06 235 TYR A CA 1
ATOM 1891 C C . TYR A 1 235 ? -13.477 -16.047 -11.016 1 88.06 235 TYR A C 1
ATOM 1893 O O . TYR A 1 235 ? -12.867 -17.125 -10.922 1 88.06 235 TYR A O 1
ATOM 1901 N N . ILE A 1 236 ? -14.062 -15.445 -10.062 1 89.44 236 ILE A N 1
ATOM 1902 C CA . ILE A 1 236 ? -14.109 -16.109 -8.766 1 89.44 236 ILE A CA 1
ATOM 1903 C C . ILE A 1 236 ? -14.836 -17.453 -8.906 1 89.44 236 ILE A C 1
ATOM 1905 O O . ILE A 1 236 ? -14.375 -18.469 -8.383 1 89.44 236 ILE A O 1
ATOM 1909 N N . ARG A 1 237 ? -15.938 -17.422 -9.578 1 88.88 237 ARG A N 1
ATOM 1910 C CA . ARG A 1 237 ? -16.672 -18.656 -9.852 1 88.88 237 ARG A CA 1
ATOM 1911 C C . ARG A 1 237 ? -15.773 -19.672 -10.555 1 88.88 237 ARG A C 1
ATOM 1913 O O . ARG A 1 237 ? -15.695 -20.828 -10.133 1 88.88 237 ARG A O 1
ATOM 1920 N N . ASP A 1 238 ? -15.117 -19.203 -11.562 1 89.31 238 ASP A N 1
ATOM 1921 C CA . ASP A 1 238 ? -14.281 -20.094 -12.352 1 89.31 238 ASP A CA 1
ATOM 1922 C C . ASP A 1 238 ? -13.125 -20.656 -11.516 1 89.31 238 ASP A C 1
ATOM 1924 O O . ASP A 1 238 ? -12.75 -21.828 -11.664 1 89.31 238 ASP A O 1
ATOM 1928 N N . LEU A 1 239 ? -12.57 -19.844 -10.703 1 89.06 239 LEU A N 1
ATOM 1929 C CA . LEU A 1 239 ? -11.484 -20.266 -9.828 1 89.06 239 LEU A CA 1
ATOM 1930 C C . LEU A 1 239 ? -11.969 -21.328 -8.852 1 89.06 239 LEU A C 1
ATOM 1932 O O . LEU A 1 239 ? -11.273 -22.328 -8.617 1 89.06 239 LEU A O 1
ATOM 1936 N N . CYS A 1 240 ? -13.086 -21.078 -8.312 1 87.5 240 CYS A N 1
ATOM 1937 C CA . CYS A 1 240 ? -13.656 -22.031 -7.371 1 87.5 240 CYS A CA 1
ATOM 1938 C C . CYS A 1 240 ? -13.898 -23.391 -8.047 1 87.5 240 CYS A C 1
ATOM 1940 O O . CYS A 1 240 ? -13.586 -24.438 -7.48 1 87.5 240 CYS A O 1
ATOM 1942 N N . LEU A 1 241 ? -14.438 -23.312 -9.211 1 86.31 241 LEU A N 1
ATOM 1943 C CA . LEU A 1 241 ? -14.688 -24.531 -9.977 1 86.31 241 LEU A CA 1
ATOM 1944 C C . LEU A 1 241 ? -13.383 -25.266 -10.273 1 86.31 241 LEU A C 1
ATOM 1946 O O . LEU A 1 241 ? -13.289 -26.484 -10.078 1 86.31 241 LEU A O 1
ATOM 1950 N N . ALA A 1 242 ? -12.445 -24.516 -10.711 1 87.81 242 ALA A N 1
ATOM 1951 C CA . ALA A 1 242 ? -11.156 -25.109 -11.055 1 87.81 242 ALA A CA 1
ATOM 1952 C C . ALA A 1 242 ?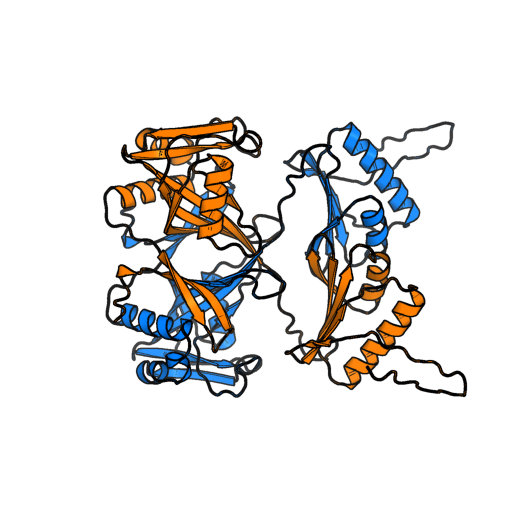 -10.492 -25.734 -9.828 1 87.81 242 ALA A C 1
ATOM 1954 O O . ALA A 1 242 ? -9.883 -26.797 -9.922 1 87.81 242 ALA A O 1
ATOM 1955 N N . LYS A 1 243 ? -10.602 -25.094 -8.797 1 85.88 243 LYS A N 1
ATOM 1956 C CA . LYS A 1 243 ? -9.977 -25.578 -7.566 1 85.88 243 LYS A CA 1
ATOM 1957 C C . LYS A 1 243 ? -10.695 -26.812 -7.039 1 85.88 243 LYS A C 1
ATOM 1959 O O . LYS A 1 243 ? -10.062 -27.75 -6.566 1 85.88 243 LYS A O 1
ATOM 1964 N N . SER A 1 244 ? -12.008 -26.797 -7.09 1 81.62 244 SER A N 1
ATOM 1965 C CA . SER A 1 244 ? -12.812 -27.906 -6.574 1 81.62 244 SER A CA 1
ATOM 1966 C C . SER A 1 244 ? -12.656 -29.141 -7.441 1 81.62 244 SER A C 1
ATOM 1968 O O . SER A 1 244 ? -12.68 -30.266 -6.934 1 81.62 244 SER A O 1
ATOM 1970 N N . GLU A 1 245 ? -12.633 -29.016 -8.719 1 77.69 245 GLU A N 1
ATOM 1971 C CA . GLU A 1 245 ? -12.641 -30.141 -9.648 1 77.69 245 GLU A CA 1
ATOM 1972 C C . GLU A 1 245 ? -11.227 -30.516 -10.07 1 77.69 245 GLU A C 1
ATOM 1974 O O . GLU A 1 245 ? -11 -31.594 -10.617 1 77.69 245 GLU A O 1
ATOM 1979 N N . GLY A 1 246 ? -10.297 -29.656 -9.852 1 74.25 246 GLY A N 1
ATOM 1980 C CA . GLY A 1 246 ? -9.031 -29.891 -10.523 1 74.25 246 GLY A CA 1
ATOM 1981 C C . GLY A 1 246 ? -7.828 -29.609 -9.641 1 74.25 246 GLY A C 1
ATOM 1982 O O . GLY A 1 246 ? -7.871 -29.844 -8.438 1 74.25 246 GLY A O 1
ATOM 1983 N N . ASP A 1 247 ? -6.781 -29.281 -10.398 1 77.5 247 ASP A N 1
ATOM 1984 C CA . ASP A 1 247 ? -5.453 -29.125 -9.812 1 77.5 247 ASP A CA 1
ATOM 1985 C C . ASP A 1 247 ? -5.008 -27.656 -9.836 1 77.5 247 ASP A C 1
ATOM 1987 O O . ASP A 1 247 ? -3.824 -27.375 -10.023 1 77.5 247 ASP A O 1
ATOM 1991 N N . TYR A 1 248 ? -6.078 -26.781 -9.664 1 86.31 248 TYR A N 1
ATOM 1992 C CA . TYR A 1 248 ? -5.605 -25.391 -9.648 1 86.31 248 TYR A CA 1
ATOM 1993 C C . TYR A 1 248 ? -4.738 -25.125 -8.422 1 86.31 248 TYR A C 1
ATOM 1995 O O . TYR A 1 248 ? -5.141 -25.406 -7.293 1 86.31 248 TYR A O 1
ATOM 2003 N N . GLN A 1 249 ? -3.518 -24.641 -8.711 1 88 249 GLN A N 1
ATOM 2004 C CA . GLN A 1 249 ? -2.586 -24.328 -7.633 1 88 249 GLN A CA 1
ATOM 2005 C C . GLN A 1 249 ? -2.371 -22.828 -7.504 1 88 249 GLN A C 1
ATOM 2007 O O . GLN A 1 249 ? -2.295 -22.125 -8.508 1 88 249 GLN A O 1
ATOM 2012 N N . GLY A 1 250 ? -2.4 -22.391 -6.254 1 92.81 250 GLY A N 1
ATOM 2013 C CA . GLY A 1 250 ? -2.074 -21 -5.98 1 92.81 250 GLY A CA 1
ATOM 2014 C C . GLY A 1 250 ? -0.732 -20.828 -5.293 1 92.81 250 GLY A C 1
ATOM 2015 O O . GLY A 1 250 ? 0.074 -21.766 -5.25 1 92.81 250 GLY A O 1
ATOM 2016 N N . PHE A 1 251 ? -0.423 -19.625 -4.93 1 94.62 251 PHE A N 1
ATOM 2017 C CA . PHE A 1 251 ? 0.811 -19.312 -4.215 1 94.62 251 PHE A CA 1
ATOM 2018 C C . PHE A 1 251 ? 0.663 -19.609 -2.729 1 94.62 251 PHE A C 1
ATOM 2020 O O . PHE A 1 251 ? -0.254 -19.094 -2.078 1 94.62 251 PHE A O 1
ATOM 2027 N N . THR A 1 252 ? 1.507 -20.438 -2.217 1 94.94 252 THR A N 1
ATOM 2028 C CA . THR A 1 252 ? 1.51 -20.766 -0.796 1 94.94 252 THR A CA 1
ATOM 2029 C C . THR A 1 252 ? 2.586 -19.969 -0.062 1 94.94 252 THR A C 1
ATOM 2031 O O . THR A 1 252 ? 3.689 -19.797 -0.579 1 94.94 252 THR A O 1
ATOM 2034 N N . PRO A 1 253 ? 2.209 -19.516 1.139 1 93.94 253 PRO A N 1
ATOM 2035 C CA . PRO A 1 253 ? 3.195 -18.719 1.878 1 93.94 253 PRO A CA 1
ATOM 2036 C C . PRO A 1 253 ? 4.234 -19.578 2.59 1 93.94 253 PRO A C 1
ATOM 2038 O O . PRO A 1 253 ? 3.914 -20.672 3.057 1 93.94 253 PRO A O 1
ATOM 2041 N N . MET A 1 254 ? 5.422 -19.078 2.643 1 91.81 254 MET A N 1
ATOM 2042 C CA . MET A 1 254 ? 6.52 -19.656 3.414 1 91.81 254 MET A CA 1
ATOM 2043 C C . MET A 1 254 ? 7.34 -18.562 4.09 1 91.81 254 MET A C 1
ATOM 2045 O O . MET A 1 254 ? 7.652 -17.547 3.475 1 91.81 254 MET A O 1
ATOM 2049 N N . THR A 1 255 ? 7.613 -18.75 5.336 1 89.75 255 THR A N 1
ATOM 2050 C CA . THR A 1 255 ? 8.438 -17.781 6.055 1 89.75 255 THR A CA 1
ATOM 2051 C C . THR A 1 255 ? 9.898 -17.891 5.613 1 89.75 255 THR A C 1
ATOM 2053 O O . THR A 1 255 ? 10.445 -19 5.516 1 89.75 255 THR A O 1
ATOM 2056 N N . ILE A 1 256 ? 10.461 -16.797 5.301 1 86.25 256 ILE A N 1
ATOM 2057 C CA . ILE A 1 256 ? 11.875 -16.781 4.941 1 86.25 256 ILE A CA 1
ATOM 2058 C C . ILE A 1 256 ? 12.594 -15.68 5.73 1 86.25 256 ILE A C 1
ATOM 2060 O O . ILE A 1 256 ? 11.953 -14.758 6.242 1 86.25 256 ILE A O 1
ATOM 2064 N N . THR A 1 257 ? 13.828 -15.812 5.918 1 82 257 THR A N 1
ATOM 2065 C CA . THR A 1 257 ? 14.672 -14.812 6.562 1 82 257 THR A CA 1
ATOM 2066 C C . THR A 1 257 ? 15.719 -14.273 5.59 1 82 257 THR A C 1
ATOM 2068 O O . THR A 1 257 ? 16.406 -15.047 4.918 1 82 257 THR A O 1
ATOM 2071 N N . SER A 1 258 ? 15.578 -13 5.348 1 74.56 258 SER A N 1
ATOM 2072 C CA . SER A 1 258 ? 16.594 -12.344 4.531 1 74.56 258 SER A CA 1
ATOM 2073 C C . SER A 1 258 ? 17.547 -11.523 5.391 1 74.56 258 SER A C 1
ATOM 2075 O O . SER A 1 258 ? 17.172 -10.469 5.902 1 74.56 258 SER A O 1
ATOM 2077 N N . SER A 1 259 ? 18.672 -11.969 5.562 1 64.56 259 SER A N 1
ATOM 2078 C CA . SER A 1 259 ? 19.562 -11.375 6.551 1 64.56 259 SER A CA 1
ATOM 2079 C C . SER A 1 259 ? 20.547 -10.414 5.898 1 64.56 259 SER A C 1
ATOM 2081 O O . SER A 1 259 ? 21.094 -9.523 6.562 1 64.56 259 SER A O 1
ATOM 2083 N N . VAL A 1 260 ? 20.766 -10.617 4.695 1 60.31 260 VAL A N 1
ATOM 2084 C CA . VAL A 1 260 ? 21.812 -9.805 4.09 1 60.31 260 VAL A CA 1
ATOM 2085 C C . VAL A 1 260 ? 21.219 -8.516 3.525 1 60.31 260 VAL A C 1
ATOM 2087 O O . VAL A 1 260 ? 21.797 -7.441 3.68 1 60.31 260 VAL A O 1
ATOM 2090 N N . ILE A 1 261 ? 20.078 -8.703 3.002 1 60.16 261 ILE A N 1
ATOM 2091 C CA . ILE A 1 261 ? 19.516 -7.566 2.285 1 60.16 261 ILE A CA 1
ATOM 2092 C C . ILE A 1 261 ? 18.672 -6.715 3.242 1 60.16 261 ILE A C 1
ATOM 2094 O O . ILE A 1 261 ? 18.781 -5.484 3.232 1 60.16 261 ILE A O 1
ATOM 2098 N N . ASP A 1 262 ? 17.875 -7.195 4.141 1 61.97 262 ASP A N 1
ATOM 2099 C CA . ASP A 1 262 ? 16.969 -6.324 4.887 1 61.97 262 ASP A CA 1
ATOM 2100 C C . ASP A 1 262 ? 16.719 -6.859 6.293 1 61.97 262 ASP A C 1
ATOM 2102 O O . ASP A 1 262 ? 16.094 -6.184 7.121 1 61.97 262 ASP A O 1
ATOM 2106 N N . ASP A 1 263 ? 17.406 -7.867 6.652 1 66.69 263 ASP A N 1
ATOM 2107 C CA . ASP A 1 263 ? 17.312 -8.469 7.977 1 66.69 263 ASP A CA 1
ATOM 2108 C C . ASP A 1 263 ? 15.844 -8.648 8.383 1 66.69 263 ASP A C 1
ATOM 2110 O O . ASP A 1 263 ? 15.484 -8.453 9.547 1 66.69 263 ASP A O 1
ATOM 2114 N N . HIS A 1 264 ? 15.008 -8.844 7.59 1 75.81 264 HIS A N 1
ATOM 2115 C CA . HIS A 1 264 ? 13.586 -8.969 7.891 1 75.81 264 HIS A CA 1
ATOM 2116 C C . HIS A 1 264 ? 13.125 -10.422 7.773 1 75.81 264 HIS A C 1
ATOM 2118 O O . HIS A 1 264 ? 13.617 -11.164 6.926 1 75.81 264 HIS A O 1
ATOM 2124 N N . ILE A 1 265 ? 12.273 -10.797 8.75 1 82.69 265 ILE A N 1
ATOM 2125 C CA . ILE A 1 265 ? 11.438 -11.977 8.555 1 82.69 265 ILE A CA 1
ATOM 2126 C C . ILE A 1 265 ? 10.273 -11.633 7.629 1 82.69 265 ILE A C 1
ATOM 2128 O O . ILE A 1 265 ? 9.633 -10.586 7.789 1 82.69 265 ILE A O 1
ATOM 2132 N N . SER A 1 266 ? 10.156 -12.422 6.586 1 89.69 266 SER A N 1
ATOM 2133 C CA . SER A 1 266 ? 9.125 -12.125 5.594 1 89.69 266 SER A CA 1
ATOM 2134 C C . SER A 1 266 ? 8.43 -13.398 5.121 1 89.69 266 SER A C 1
ATOM 2136 O O . SER A 1 266 ? 8.812 -14.5 5.512 1 89.69 266 SER A O 1
ATOM 2138 N N . SER A 1 267 ? 7.363 -13.242 4.461 1 91.75 267 SER A N 1
ATOM 2139 C CA . SER A 1 267 ? 6.617 -14.344 3.863 1 91.75 267 SER A CA 1
ATOM 2140 C C . SER A 1 267 ? 6.742 -14.336 2.344 1 91.75 267 SER A C 1
ATOM 2142 O O . SER A 1 267 ? 6.461 -13.328 1.698 1 91.75 267 SER A O 1
ATOM 2144 N N . LEU A 1 268 ? 7.227 -15.422 1.865 1 93.12 268 LEU A N 1
ATOM 2145 C CA . LEU A 1 268 ? 7.297 -15.609 0.42 1 93.12 268 LEU A CA 1
ATOM 2146 C C . LEU A 1 268 ? 6.125 -16.438 -0.078 1 93.12 268 LEU A C 1
ATOM 2148 O O . LEU A 1 268 ? 5.832 -17.5 0.481 1 93.12 268 LEU A O 1
ATOM 2152 N N . TYR A 1 269 ? 5.402 -15.945 -1.067 1 94.88 269 TYR A N 1
ATOM 2153 C CA . TYR A 1 269 ? 4.293 -16.641 -1.706 1 94.88 269 TYR A CA 1
ATOM 2154 C C . TYR A 1 269 ? 4.691 -17.156 -3.082 1 94.88 269 TYR A C 1
ATOM 2156 O O . TYR A 1 269 ? 5.102 -16.375 -3.949 1 94.88 269 TYR A O 1
ATOM 2164 N N . PHE A 1 270 ? 4.625 -18.438 -3.314 1 93.25 270 PHE A N 1
ATOM 2165 C CA . PHE A 1 270 ? 5.059 -19.047 -4.566 1 93.25 270 PHE A CA 1
ATOM 2166 C C . PHE A 1 270 ? 4.371 -20.391 -4.785 1 93.25 270 PHE A C 1
ATOM 2168 O O . PHE A 1 270 ? 3.613 -20.844 -3.93 1 93.25 270 PHE A O 1
ATOM 2175 N N . LEU A 1 271 ? 4.535 -20.938 -6.039 1 90.31 271 LEU A N 1
ATOM 2176 C CA . LEU A 1 271 ? 4.012 -22.281 -6.316 1 90.31 271 LEU A CA 1
ATOM 2177 C C . LEU A 1 271 ? 4.898 -23.344 -5.691 1 90.31 271 LEU A C 1
ATOM 2179 O O . LEU A 1 271 ? 5.883 -23.781 -6.297 1 90.31 271 LEU A O 1
ATOM 2183 N N . LYS A 1 272 ? 4.52 -23.719 -4.57 1 81.44 272 LYS A N 1
ATOM 2184 C CA . LYS A 1 272 ? 5.367 -24.578 -3.754 1 81.44 272 LYS A CA 1
ATOM 2185 C C . LYS A 1 272 ? 5.676 -25.891 -4.473 1 81.44 272 LYS A C 1
ATOM 2187 O O . LYS A 1 272 ? 6.816 -26.359 -4.457 1 81.44 272 LYS A O 1
ATOM 2192 N N . ASP A 1 273 ? 4.73 -26.516 -5.066 1 80.25 273 ASP A N 1
ATOM 2193 C CA . ASP A 1 273 ? 4.891 -27.844 -5.656 1 80.25 273 ASP A CA 1
ATOM 2194 C C . ASP A 1 273 ? 5.73 -27.766 -6.934 1 80.25 273 ASP A C 1
ATOM 2196 O O . ASP A 1 273 ? 6.215 -28.797 -7.418 1 80.25 273 ASP A O 1
ATOM 2200 N N . ALA A 1 274 ? 5.875 -26.578 -7.367 1 76.5 274 ALA A N 1
ATOM 2201 C CA . ALA A 1 274 ? 6.633 -26.422 -8.609 1 76.5 274 ALA A CA 1
ATOM 2202 C C . ALA A 1 274 ? 8.109 -26.172 -8.32 1 76.5 274 ALA A C 1
ATOM 2204 O O . ALA A 1 274 ? 8.938 -26.203 -9.234 1 76.5 274 ALA A O 1
ATOM 2205 N N . LEU A 1 275 ? 8.461 -25.797 -7.078 1 74.94 275 LEU A N 1
ATOM 2206 C CA . LEU A 1 275 ? 9.852 -25.547 -6.734 1 74.94 275 LEU A CA 1
ATOM 2207 C C . LEU A 1 275 ? 10.461 -26.75 -6.027 1 74.94 275 LEU A C 1
ATOM 2209 O O . LEU A 1 275 ? 9.867 -27.297 -5.094 1 74.94 275 LEU A O 1
ATOM 2213 N N . HIS A 1 276 ? 11.086 -27.781 -6.688 1 58.25 276 HIS A N 1
ATOM 2214 C CA . HIS A 1 276 ? 11.758 -28.906 -6.066 1 58.25 276 HIS A CA 1
ATOM 2215 C C . HIS A 1 276 ? 12.773 -28.453 -5.027 1 58.25 276 HIS A C 1
ATOM 2217 O O . HIS A 1 276 ? 13.773 -27.812 -5.371 1 58.25 276 HIS A O 1
ATOM 2223 N N . GLN A 1 277 ? 12.391 -27.984 -3.871 1 51.03 277 GLN A N 1
ATOM 2224 C CA . GLN A 1 277 ? 13.438 -27.609 -2.922 1 51.03 277 GLN A CA 1
ATOM 2225 C C . GLN A 1 277 ? 14.211 -28.844 -2.443 1 51.03 277 GLN A C 1
ATOM 2227 O O . GLN A 1 277 ? 13.609 -29.844 -2.041 1 51.03 277 GLN A O 1
ATOM 2232 N N . ASP A 1 278 ? 15.398 -29.094 -2.908 1 43.03 278 ASP A N 1
ATOM 2233 C CA . ASP A 1 278 ? 16.25 -30.078 -2.26 1 43.03 278 ASP A CA 1
ATOM 2234 C C . ASP A 1 278 ? 16.422 -29.766 -0.774 1 43.03 278 ASP A C 1
ATOM 2236 O O . ASP A 1 278 ? 16.438 -28.609 -0.375 1 43.03 278 ASP A O 1
ATOM 2240 N N . MET B 1 1 ? -26.281 26.922 -3.934 1 30.61 1 MET B N 1
ATOM 2241 C CA . MET B 1 1 ? -25.5 27.109 -2.723 1 30.61 1 MET B CA 1
ATOM 2242 C C . MET B 1 1 ? -26.188 28.094 -1.78 1 30.61 1 MET B C 1
ATOM 2244 O O . MET B 1 1 ? -26.141 29.312 -2.004 1 30.61 1 MET B O 1
ATOM 2248 N N . GLU B 1 2 ? -27.25 27.656 -1.184 1 33.19 2 GLU B N 1
ATOM 2249 C CA . GLU B 1 2 ? -28.156 28.578 -0.502 1 33.19 2 GLU B CA 1
ATOM 2250 C C . GLU B 1 2 ? -27.469 29.25 0.681 1 33.19 2 GLU B C 1
ATOM 2252 O O . GLU B 1 2 ? -26.844 28.594 1.503 1 33.19 2 GLU B O 1
ATOM 2257 N N . LYS B 1 3 ? -26.938 30.375 0.431 1 39.34 3 LYS B N 1
ATOM 2258 C CA . LYS B 1 3 ? -26.531 31.375 1.425 1 39.34 3 LYS B CA 1
ATOM 2259 C C . LYS B 1 3 ? -27.594 31.516 2.514 1 39.34 3 LYS B C 1
ATOM 2261 O O . LYS B 1 3 ? -28.766 31.797 2.219 1 39.34 3 LYS B O 1
ATOM 2266 N N . MET B 1 4 ? -27.625 30.609 3.475 1 39.34 4 MET B N 1
ATOM 2267 C CA . MET B 1 4 ? -28.609 30.906 4.492 1 39.34 4 MET B CA 1
ATOM 2268 C C . MET B 1 4 ? -28.234 32.156 5.27 1 39.34 4 MET B C 1
ATOM 2270 O O . MET B 1 4 ? -27.156 32.25 5.859 1 39.34 4 MET B O 1
ATOM 2274 N N . LEU B 1 5 ? -28.688 33.25 4.863 1 40.62 5 LEU B N 1
ATOM 2275 C CA . LEU B 1 5 ? -28.688 34.531 5.539 1 40.62 5 LEU B CA 1
ATOM 2276 C C . LEU B 1 5 ? -29.469 34.469 6.848 1 40.62 5 LEU B C 1
ATOM 2278 O O . LEU B 1 5 ? -30.641 34.094 6.859 1 40.62 5 LEU B O 1
ATOM 2282 N N . VAL B 1 6 ? -28.953 34 7.977 1 41.28 6 VAL B N 1
ATOM 2283 C CA . VAL B 1 6 ? -29.781 34.094 9.164 1 41.28 6 VAL B CA 1
ATOM 2284 C C . VAL B 1 6 ? -29.641 35.5 9.773 1 41.28 6 VAL B C 1
ATOM 2286 O O . VAL B 1 6 ? -28.531 36 9.93 1 41.28 6 VAL B O 1
ATOM 2289 N N . GLN B 1 7 ? -30.594 36.312 9.594 1 42.31 7 GLN B N 1
ATOM 2290 C CA . GLN B 1 7 ? -30.766 37.625 10.227 1 42.31 7 GLN B CA 1
ATOM 2291 C C . GLN B 1 7 ? -31 37.469 11.727 1 42.31 7 GLN B C 1
ATOM 2293 O O . GLN B 1 7 ? -31.953 36.812 12.156 1 42.31 7 GLN B O 1
ATOM 2298 N N . ILE B 1 8 ? -30.016 37.219 12.656 1 43.97 8 ILE B N 1
ATOM 2299 C CA . ILE B 1 8 ? -30.406 37.312 14.055 1 43.97 8 ILE B CA 1
ATOM 2300 C C . ILE B 1 8 ? -30.125 38.719 14.562 1 43.97 8 ILE B C 1
ATOM 2302 O O . ILE B 1 8 ? -28.984 39.188 14.523 1 43.97 8 ILE B O 1
ATOM 2306 N N . ASN B 1 9 ? -31.062 39.438 15.266 1 46.78 9 ASN B N 1
ATOM 2307 C CA . ASN B 1 9 ? -31.312 40.75 15.898 1 46.78 9 ASN B CA 1
ATOM 2308 C C . ASN B 1 9 ? -30.828 41.875 15.023 1 46.78 9 ASN B C 1
ATOM 2310 O O . ASN B 1 9 ? -30.266 42.875 15.531 1 46.78 9 ASN B O 1
ATOM 2314 N N . GLY B 1 10 ? -30.969 41.906 13.727 1 46.84 10 GLY B N 1
ATOM 2315 C CA . GLY B 1 10 ? -30.734 43.031 12.82 1 46.84 10 GLY B CA 1
ATOM 2316 C C . GLY B 1 10 ? -29.422 42.906 12.062 1 46.84 10 GLY B C 1
ATOM 2317 O O . GLY B 1 10 ? -29.172 43.688 11.125 1 46.84 10 GLY B O 1
ATOM 2318 N N . VAL B 1 11 ? -28.281 42.656 12.773 1 45.31 11 VAL B N 1
ATOM 2319 C CA . VAL B 1 11 ? -27.047 42.438 12.031 1 45.31 11 VAL B CA 1
ATOM 2320 C C . VAL B 1 11 ? -27.156 41.156 11.219 1 45.31 11 VAL B C 1
ATOM 2322 O O . VAL B 1 11 ? -27.562 40.094 11.742 1 45.31 11 VAL B O 1
ATOM 2325 N N . THR B 1 12 ? -27.406 41.156 9.984 1 42.41 12 THR B N 1
ATOM 2326 C CA . THR B 1 12 ? -27.375 40.031 9.062 1 42.41 12 THR B CA 1
ATOM 2327 C C . THR B 1 12 ? -26.141 39.156 9.305 1 42.41 12 THR B C 1
ATOM 2329 O O . THR B 1 12 ? -25.016 39.594 9.016 1 42.41 12 THR B O 1
ATOM 2332 N N . LYS B 1 13 ? -25.922 38.625 10.516 1 44.75 13 LYS B N 1
ATOM 2333 C CA . LYS B 1 13 ? -24.797 37.719 10.602 1 44.75 13 LYS B CA 1
ATOM 2334 C C . LYS B 1 13 ? -24.875 36.656 9.523 1 44.75 13 LYS B C 1
ATOM 2336 O O . LYS B 1 13 ? -25.828 35.875 9.484 1 44.75 13 LYS B O 1
ATOM 2341 N N . ILE B 1 14 ? -24.594 36.844 8.367 1 46.97 14 ILE B N 1
ATOM 2342 C CA . ILE B 1 14 ? -24.406 35.875 7.289 1 46.97 14 ILE B CA 1
ATOM 2343 C C . ILE B 1 14 ? -23.641 34.688 7.809 1 46.97 14 ILE B C 1
ATOM 2345 O O . ILE B 1 14 ? -22.5 34.812 8.258 1 46.97 14 ILE B O 1
ATOM 2349 N N . HIS B 1 15 ? -24.266 33.875 8.648 1 55.97 15 HIS B N 1
ATOM 2350 C CA . HIS B 1 15 ? -23.578 32.656 9.125 1 55.97 15 HIS B CA 1
ATOM 2351 C C . HIS B 1 15 ? -23.016 31.844 7.965 1 55.97 15 HIS B C 1
ATOM 2353 O O . HIS B 1 15 ? -23.766 31.141 7.277 1 55.97 15 HIS B O 1
ATOM 2359 N N . GLU B 1 16 ? -21.953 32.219 7.418 1 81.25 16 GLU B N 1
ATOM 2360 C CA . GLU B 1 16 ? -21.344 31.562 6.262 1 81.25 16 GLU B CA 1
ATOM 2361 C C . GLU B 1 16 ? -20.766 30.203 6.645 1 81.25 16 GLU B C 1
ATOM 2363 O O . GLU B 1 16 ? -20.109 30.078 7.68 1 81.25 16 GLU B O 1
ATOM 2368 N N . LEU B 1 17 ? -21.438 29.188 6.254 1 91.38 17 LEU B N 1
ATOM 2369 C CA . LEU B 1 17 ? -20.953 27.812 6.363 1 91.38 17 LEU B CA 1
ATOM 2370 C C . LEU B 1 17 ? -19.844 27.547 5.352 1 91.38 17 LEU B C 1
ATOM 2372 O O . LEU B 1 17 ? -19.734 28.25 4.352 1 91.38 17 LEU B O 1
ATOM 2376 N N . LEU B 1 18 ? -18.984 26.656 5.75 1 94.94 18 LEU B N 1
ATOM 2377 C CA . LEU B 1 18 ? -17.984 26.219 4.777 1 94.94 18 LEU B CA 1
ATOM 2378 C C . LEU B 1 18 ? -18.641 25.453 3.635 1 94.94 18 LEU B C 1
ATOM 2380 O O . LEU B 1 18 ? -19.484 24.578 3.869 1 94.94 18 LEU B O 1
ATOM 2384 N N . PRO B 1 19 ? -18.312 25.859 2.43 1 93.75 19 PRO B N 1
ATOM 2385 C CA . PRO B 1 19 ? -18.781 25.031 1.316 1 93.75 19 PRO B CA 1
ATOM 2386 C C . PRO B 1 19 ? -18.297 23.594 1.41 1 93.75 19 PRO B C 1
ATOM 2388 O O . PRO B 1 19 ? -17.125 23.344 1.702 1 93.75 19 PRO B O 1
ATOM 2391 N N . ALA B 1 20 ? -19.234 22.625 1.267 1 95.5 20 ALA B N 1
ATOM 2392 C CA . ALA B 1 20 ? -18.906 21.203 1.387 1 95.5 20 ALA B CA 1
ATOM 2393 C C . ALA B 1 20 ? -19.703 20.375 0.375 1 95.5 20 ALA B C 1
ATOM 2395 O O . ALA B 1 20 ? -20.703 20.828 -0.169 1 95.5 20 ALA B O 1
ATOM 2396 N N . ILE B 1 21 ? -19.156 19.266 0.034 1 95.31 21 ILE B N 1
ATOM 2397 C CA . ILE B 1 21 ? -19.812 18.328 -0.862 1 95.31 21 ILE B CA 1
ATOM 2398 C C . ILE B 1 21 ? -20.109 17.031 -0.112 1 95.31 21 ILE B C 1
ATOM 2400 O O . ILE B 1 21 ? -19.266 16.516 0.616 1 95.31 21 ILE B O 1
ATOM 2404 N N . ASN B 1 22 ? -21.297 16.531 -0.324 1 93.19 22 ASN B N 1
ATOM 2405 C CA . ASN B 1 22 ? -21.688 15.273 0.301 1 93.19 22 ASN B CA 1
ATOM 2406 C C . ASN B 1 22 ? -20.922 14.094 -0.291 1 93.19 22 ASN B C 1
ATOM 2408 O O . ASN B 1 22 ? -20.672 14.055 -1.498 1 93.19 22 ASN B O 1
ATOM 2412 N N . ASP B 1 23 ? -20.547 13.234 0.566 1 85.94 23 ASP B N 1
ATOM 2413 C CA . ASP B 1 23 ? -19.969 12 0.047 1 85.94 23 ASP B CA 1
ATOM 2414 C C . ASP B 1 23 ? -20.984 10.867 0.033 1 85.94 23 ASP B C 1
ATOM 2416 O O . ASP B 1 23 ? -22.156 11.078 0.378 1 85.94 23 ASP B O 1
ATOM 2420 N N . GLU B 1 24 ? -20.641 9.672 -0.455 1 78.44 24 GLU B N 1
ATOM 2421 C CA . GLU B 1 24 ? -2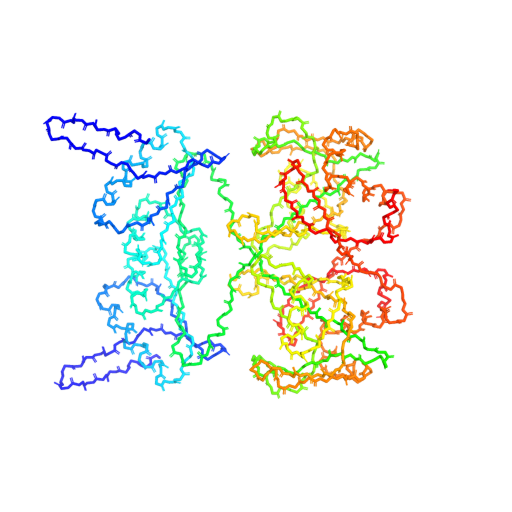1.562 8.562 -0.652 1 78.44 24 GLU B CA 1
ATOM 2422 C C . GLU B 1 24 ? -21.734 7.754 0.631 1 78.44 24 GLU B C 1
ATOM 2424 O O . GLU B 1 24 ? -22.5 6.777 0.66 1 78.44 24 GLU B O 1
ATOM 2429 N N . HIS B 1 25 ? -21.141 8.172 1.709 1 82.31 25 HIS B N 1
ATOM 2430 C CA . HIS B 1 25 ? -21.172 7.402 2.949 1 82.31 25 HIS B CA 1
ATOM 2431 C C . HIS B 1 25 ? -21.844 8.188 4.066 1 82.31 25 HIS B C 1
ATOM 2433 O O . HIS B 1 25 ? -21.688 7.855 5.246 1 82.31 25 HIS B O 1
ATOM 2439 N N . GLY B 1 26 ? -22.5 9.305 3.662 1 88.06 26 GLY B N 1
ATOM 2440 C CA . GLY B 1 26 ? -23.219 10.102 4.648 1 88.06 26 GLY B CA 1
ATOM 2441 C C . GLY B 1 26 ? -22.328 11.156 5.297 1 88.06 26 GLY B C 1
ATOM 2442 O O . GLY B 1 26 ? -22.688 11.695 6.352 1 88.06 26 GLY B O 1
ATOM 2443 N N . GLY B 1 27 ? -21.203 11.398 4.73 1 93.75 27 GLY B N 1
ATOM 2444 C CA . GLY B 1 27 ? -20.297 12.43 5.223 1 93.75 27 GLY B CA 1
ATOM 2445 C C . GLY B 1 27 ? -20.188 13.617 4.289 1 93.75 27 GLY B C 1
ATOM 2446 O O . GLY B 1 27 ? -20.969 13.758 3.35 1 93.75 27 GLY B O 1
ATOM 2447 N N . VAL B 1 28 ? -19.344 14.555 4.684 1 96.44 28 VAL B N 1
ATOM 2448 C CA . VAL B 1 28 ? -19.125 15.742 3.863 1 96.44 28 VAL B CA 1
ATOM 2449 C C . VAL B 1 28 ? -17.625 16 3.727 1 96.44 28 VAL B C 1
ATOM 2451 O O . VAL B 1 28 ? -16.844 15.609 4.594 1 96.44 28 VAL B O 1
ATOM 2454 N N . THR B 1 29 ? -17.25 16.625 2.637 1 96.69 29 THR B N 1
ATOM 2455 C CA . THR B 1 29 ? -15.859 17 2.385 1 96.69 29 THR B CA 1
ATOM 2456 C C . THR B 1 29 ? -15.75 18.5 2.094 1 96.69 29 THR B C 1
ATOM 2458 O O . THR B 1 29 ? -16.469 19.016 1.243 1 96.69 29 THR B O 1
ATOM 2461 N N . VAL B 1 30 ? -14.883 19.109 2.83 1 97.19 30 VAL B N 1
ATOM 2462 C CA . VAL B 1 30 ? -14.555 20.516 2.619 1 97.19 30 VAL B CA 1
ATOM 2463 C C . VAL B 1 30 ? -13.203 20.641 1.925 1 97.19 30 VAL B C 1
ATOM 2465 O O . VAL B 1 30 ? -12.211 20.078 2.385 1 97.19 30 VAL B O 1
ATOM 2468 N N . LYS B 1 31 ? -13.156 21.297 0.878 1 96.12 31 LYS B N 1
ATOM 2469 C CA . LYS B 1 31 ? -11.906 21.672 0.224 1 96.12 31 LYS B CA 1
ATOM 2470 C C . LYS B 1 31 ? -11.609 23.156 0.395 1 96.12 31 LYS B C 1
ATOM 2472 O O . LYS B 1 31 ? -12.32 24 -0.159 1 96.12 31 LYS B O 1
ATOM 2477 N N . VAL B 1 32 ? -10.609 23.438 1.189 1 95.12 32 VAL B N 1
ATOM 2478 C CA . VAL B 1 32 ? -10.234 24.828 1.38 1 95.12 32 VAL B CA 1
ATOM 2479 C C . VAL B 1 32 ? -9.445 25.328 0.173 1 95.12 32 VAL B C 1
ATOM 2481 O O . VAL B 1 32 ? -8.367 24.812 -0.126 1 95.12 32 VAL B O 1
ATOM 2484 N N . GLU B 1 33 ? -9.898 26.219 -0.551 1 90.12 33 GLU B N 1
ATOM 2485 C CA . GLU B 1 33 ? -9.273 26.625 -1.804 1 90.12 33 GLU B CA 1
ATOM 2486 C C . GLU B 1 33 ? -8.703 28.031 -1.697 1 90.12 33 GLU B C 1
ATOM 2488 O O . GLU B 1 33 ? -7.758 28.391 -2.408 1 90.12 33 GLU B O 1
ATOM 2493 N N . THR B 1 34 ? -9.281 28.828 -0.854 1 90 34 THR B N 1
ATOM 2494 C CA . THR B 1 34 ? -8.859 30.219 -0.786 1 90 34 THR B CA 1
ATOM 2495 C C . THR B 1 34 ? -8.422 30.594 0.63 1 90 34 THR B C 1
ATOM 2497 O O . THR B 1 34 ? -8.945 30.047 1.606 1 90 34 THR B O 1
ATOM 2500 N N . PRO B 1 35 ? -7.422 31.484 0.651 1 92.5 35 PRO B N 1
ATOM 2501 C CA . PRO B 1 35 ? -7.027 31.938 1.984 1 92.5 35 PRO B CA 1
ATOM 2502 C C . PRO B 1 35 ? -8.172 32.594 2.75 1 92.5 35 PRO B C 1
ATOM 2504 O O . PRO B 1 35 ? -9.023 33.25 2.148 1 92.5 35 PRO B O 1
ATOM 2507 N N . MET B 1 36 ? -8.273 32.344 3.971 1 90.44 36 MET B N 1
ATOM 2508 C CA . MET B 1 36 ? -9.25 32.938 4.879 1 90.44 36 MET B CA 1
ATOM 2509 C C . MET B 1 36 ? -8.578 33.375 6.18 1 90.44 36 MET B C 1
ATOM 2511 O O . MET B 1 36 ? -7.609 32.75 6.625 1 90.44 36 MET B O 1
ATOM 2515 N N . GLU B 1 37 ? -9.172 34.5 6.656 1 92.88 37 GLU B N 1
ATOM 2516 C CA . GLU B 1 37 ? -8.727 34.906 7.988 1 92.88 37 GLU B CA 1
ATOM 2517 C C . GLU B 1 37 ? -9 33.812 9.016 1 92.88 37 GLU B C 1
ATOM 2519 O O . GLU B 1 37 ? -10.094 33.25 9.047 1 92.88 37 GLU B O 1
ATOM 2524 N N . PRO B 1 38 ? -8.031 33.469 9.852 1 93.88 38 PRO B N 1
ATOM 2525 C CA . PRO B 1 38 ? -8.133 32.312 10.758 1 93.88 38 PRO B CA 1
ATOM 2526 C C . PRO B 1 38 ? -9.375 32.375 11.648 1 93.88 38 PRO B C 1
ATOM 2528 O O . PRO B 1 38 ? -10.055 31.359 11.836 1 93.88 38 PRO B O 1
ATOM 2531 N N . ASN B 1 39 ? -9.664 33.5 12.18 1 93.31 39 ASN B N 1
ATOM 2532 C CA . ASN B 1 39 ? -10.812 33.594 13.07 1 93.31 39 ASN B CA 1
ATOM 2533 C C . ASN B 1 39 ? -12.133 33.406 12.328 1 93.31 39 ASN B C 1
ATOM 2535 O O . ASN B 1 39 ? -13.055 32.781 12.852 1 93.31 39 ASN B O 1
ATOM 2539 N N . VAL B 1 40 ? -12.156 33.938 11.172 1 92.94 40 VAL B N 1
ATOM 2540 C CA . VAL B 1 40 ? -13.336 33.75 10.336 1 92.94 40 VAL B CA 1
ATOM 2541 C C . VAL B 1 40 ? -13.5 32.281 9.984 1 92.94 40 VAL B C 1
ATOM 2543 O O . VAL B 1 40 ? -14.594 31.734 10.094 1 92.94 40 VAL B O 1
ATOM 2546 N N . PHE B 1 41 ? -12.398 31.719 9.586 1 95.38 41 PHE B N 1
ATOM 2547 C CA . PHE B 1 41 ? -12.414 30.297 9.266 1 95.38 41 PHE B CA 1
ATOM 2548 C C . PHE B 1 41 ? -12.867 29.469 10.461 1 95.38 41 PHE B C 1
ATOM 2550 O O . PHE B 1 41 ? -13.695 28.562 10.312 1 95.38 41 PHE B O 1
ATOM 2557 N N . HIS B 1 42 ? -12.328 29.734 11.57 1 95.81 42 HIS B N 1
ATOM 2558 C CA . HIS B 1 42 ? -12.672 29.031 12.797 1 95.81 42 HIS B CA 1
ATOM 2559 C C . HIS B 1 42 ? -14.172 29.094 13.07 1 95.81 42 HIS B C 1
ATOM 2561 O O . HIS B 1 42 ? -14.805 28.078 13.367 1 95.81 42 HIS B O 1
ATOM 2567 N N . TYR B 1 43 ? -14.734 30.281 12.969 1 94.19 43 TYR B N 1
ATOM 2568 C CA . TYR B 1 43 ? -16.156 30.516 13.188 1 94.19 43 TYR B CA 1
ATOM 2569 C C . TYR B 1 43 ? -17 29.719 12.195 1 94.19 43 TYR B C 1
ATOM 2571 O O . TYR B 1 43 ? -17.938 29.016 12.594 1 94.19 43 TYR B O 1
ATOM 2579 N N . MET B 1 44 ? -16.594 29.797 10.977 1 95 44 MET B N 1
ATOM 2580 C CA . MET B 1 44 ? -17.328 29.094 9.938 1 95 44 MET B CA 1
ATOM 2581 C C . MET B 1 44 ? -17.266 27.578 10.156 1 95 44 MET B C 1
ATOM 2583 O O . MET B 1 44 ? -18.25 26.875 9.992 1 95 44 MET B O 1
ATOM 2587 N N . LEU B 1 45 ? -16.094 27.078 10.508 1 96.69 45 LEU B N 1
ATOM 2588 C CA . LEU B 1 45 ? -15.906 25.641 10.742 1 96.69 45 LEU B CA 1
ATOM 2589 C C . LEU B 1 45 ? -16.781 25.156 11.891 1 96.69 45 LEU B C 1
ATOM 2591 O O . LEU B 1 45 ? -17.5 24.172 11.75 1 96.69 45 LEU B O 1
ATOM 2595 N N . LYS B 1 46 ? -16.75 25.844 13.016 1 95.75 46 LYS B N 1
ATOM 2596 C CA . LYS B 1 46 ? -17.516 25.469 14.188 1 95.75 46 LYS B CA 1
ATOM 2597 C C . LYS B 1 46 ? -19.016 25.422 13.867 1 95.75 46 LYS B C 1
ATOM 2599 O O . LYS B 1 46 ? -19.703 24.469 14.234 1 95.75 46 LYS B O 1
ATOM 2604 N N . HIS B 1 47 ? -19.484 26.391 13.195 1 95.44 47 HIS B N 1
ATOM 2605 C CA . HIS B 1 47 ? -20.906 26.453 12.836 1 95.44 47 HIS B CA 1
ATOM 2606 C C . HIS B 1 47 ? -21.266 25.359 11.836 1 95.44 47 HIS B C 1
ATOM 2608 O O . HIS B 1 47 ? -22.359 24.781 11.906 1 95.44 47 HIS B O 1
ATOM 2614 N N . SER B 1 48 ? -20.391 25.125 10.906 1 97 48 SER B N 1
ATOM 2615 C CA . SER B 1 48 ? -20.625 24.078 9.914 1 97 48 SER B CA 1
ATOM 2616 C C . SER B 1 48 ? -20.75 22.719 10.578 1 97 48 SER B C 1
ATOM 2618 O O . SER B 1 48 ? -21.625 21.922 10.234 1 97 48 SER B O 1
ATOM 2620 N N . ILE B 1 49 ? -19.844 22.453 11.5 1 96.69 49 ILE B N 1
ATOM 2621 C CA . ILE B 1 49 ? -19.859 21.172 12.195 1 96.69 49 ILE B CA 1
ATOM 2622 C C . ILE B 1 49 ? -21.188 20.984 12.906 1 96.69 49 ILE B C 1
ATOM 2624 O O . ILE B 1 49 ? -21.781 19.906 12.844 1 96.69 49 ILE B O 1
ATOM 2628 N N . THR B 1 50 ? -21.672 22.016 13.586 1 95.12 50 THR B N 1
ATOM 2629 C CA . THR B 1 50 ? -22.953 21.969 14.289 1 95.12 50 THR B CA 1
ATOM 2630 C C . THR B 1 50 ? -24.094 21.672 13.312 1 95.12 50 THR B C 1
ATOM 2632 O O . THR B 1 50 ? -24.953 20.828 13.586 1 95.12 50 THR B O 1
ATOM 2635 N N . GLU B 1 51 ? -24.047 22.344 12.227 1 95.56 51 GLU B N 1
ATOM 2636 C CA . GLU B 1 51 ? -25.062 22.141 11.211 1 95.56 51 GLU B CA 1
ATOM 2637 C C . GLU B 1 51 ? -25.016 20.719 10.656 1 95.56 51 GLU B C 1
ATOM 2639 O O . GLU B 1 51 ? -26.062 20.078 10.477 1 95.56 51 GLU B O 1
ATOM 2644 N N . TRP B 1 52 ? -23.812 20.234 10.344 1 96.62 52 TRP B N 1
ATOM 2645 C CA . TRP B 1 52 ? -23.656 18.891 9.797 1 96.62 52 TRP B CA 1
ATOM 2646 C C . TRP B 1 52 ? -24.141 17.844 10.797 1 96.62 52 TRP B C 1
ATOM 2648 O O . TRP B 1 52 ? -24.75 16.844 10.414 1 96.62 52 TRP B O 1
ATOM 2658 N N . LYS B 1 53 ? -23.891 18.078 12.039 1 95.06 53 LYS B N 1
ATOM 2659 C CA . LYS B 1 53 ? -24.375 17.172 13.078 1 95.06 53 LYS B CA 1
ATOM 2660 C C . LYS B 1 53 ? -25.906 17.125 13.086 1 95.06 53 LYS B C 1
ATOM 2662 O O . LYS B 1 53 ? -26.5 16.047 13.18 1 95.06 53 LYS B O 1
ATOM 2667 N N . MET B 1 54 ? -26.531 18.219 13 1 94.94 54 MET B N 1
ATOM 2668 C CA . MET B 1 54 ? -27.984 18.328 12.977 1 94.94 54 MET B CA 1
ATOM 2669 C C . MET B 1 54 ? -28.562 17.609 11.758 1 94.94 54 MET B C 1
ATOM 2671 O O . MET B 1 54 ? -29.641 17.031 11.82 1 94.94 54 MET B O 1
ATOM 2675 N N . GLN B 1 55 ? -27.797 17.656 10.68 1 95.06 55 GLN B N 1
ATOM 2676 C CA . GLN B 1 55 ? -28.234 17.031 9.438 1 95.06 55 GLN B CA 1
ATOM 2677 C C . GLN B 1 55 ? -27.984 15.516 9.469 1 95.06 55 GLN B C 1
ATOM 2679 O O . GLN B 1 55 ? -28.312 14.805 8.516 1 95.06 55 GLN B O 1
ATOM 2684 N N . GLY B 1 56 ? -27.25 15.102 10.516 1 94.12 56 GLY B N 1
ATOM 2685 C CA . GLY B 1 56 ? -27.016 13.672 10.672 1 94.12 56 GLY B CA 1
ATOM 2686 C C . GLY B 1 56 ? -25.797 13.172 9.914 1 94.12 56 GLY B C 1
ATOM 2687 O O . GLY B 1 56 ? -25.688 11.984 9.617 1 94.12 56 GLY B O 1
ATOM 2688 N N . LYS B 1 57 ? -24.984 14.117 9.578 1 95.06 57 LYS B N 1
ATOM 2689 C CA . LYS B 1 57 ? -23.75 13.703 8.93 1 95.06 57 LYS B CA 1
ATOM 2690 C C . LYS B 1 57 ? -22.844 12.938 9.891 1 95.06 57 LYS B C 1
ATOM 2692 O O . LYS B 1 57 ? -22.891 13.148 11.102 1 95.06 57 LYS B O 1
ATOM 2697 N N . LYS B 1 58 ? -21.969 12.047 9.375 1 94.12 58 LYS B N 1
ATOM 2698 C CA . LYS B 1 58 ? -21.156 11.18 10.219 1 94.12 58 LYS B CA 1
ATOM 2699 C C . LYS B 1 58 ? -19.688 11.609 10.188 1 94.12 58 LYS B C 1
ATOM 2701 O O . LYS B 1 58 ? -19.125 12 11.211 1 94.12 58 LYS B O 1
ATOM 2706 N N . GLY B 1 59 ? -19.109 11.508 8.992 1 95.62 59 GLY B N 1
ATOM 2707 C CA . GLY B 1 59 ? -17.719 11.898 8.82 1 95.62 59 GLY B CA 1
ATOM 2708 C C . GLY B 1 59 ? -17.547 13.211 8.086 1 95.62 59 GLY B C 1
ATOM 2709 O O . GLY B 1 59 ? -18.234 13.461 7.09 1 95.62 59 GLY B O 1
ATOM 2710 N N . VAL B 1 60 ? -16.672 14.125 8.633 1 97.56 60 VAL B N 1
ATOM 2711 C CA . VAL B 1 60 ? -16.359 15.398 8 1 97.56 60 VAL B CA 1
ATOM 2712 C C . VAL B 1 60 ? -14.883 15.422 7.582 1 97.56 60 VAL B C 1
ATOM 2714 O O . VAL B 1 60 ? -13.992 15.297 8.422 1 97.56 60 VAL B O 1
ATOM 2717 N N . TRP B 1 61 ? -14.68 15.578 6.301 1 97.5 61 TRP B N 1
ATOM 2718 C CA . TRP B 1 61 ? -13.336 15.664 5.746 1 97.5 61 TRP B CA 1
ATOM 2719 C C . TRP B 1 61 ? -12.961 17.109 5.426 1 97.5 61 TRP B C 1
ATOM 2721 O O . TRP B 1 61 ? -13.789 17.875 4.922 1 97.5 61 TRP B O 1
ATOM 2731 N N . ILE B 1 62 ? -11.703 17.438 5.707 1 98.19 62 ILE B N 1
ATOM 2732 C CA . ILE B 1 62 ? -11.211 18.75 5.32 1 98.19 62 ILE B CA 1
ATOM 2733 C C . ILE B 1 62 ? -9.852 18.609 4.633 1 98.19 62 ILE B C 1
ATOM 2735 O O . ILE B 1 62 ? -8.914 18.062 5.207 1 98.19 62 ILE B O 1
ATOM 2739 N N . LYS B 1 63 ? -9.82 19.031 3.436 1 97.81 63 LYS B N 1
ATOM 2740 C CA . LYS B 1 63 ? -8.586 19.062 2.662 1 97.81 63 LYS B CA 1
ATOM 2741 C C . LYS B 1 63 ? -7.953 20.453 2.705 1 97.81 63 LYS B C 1
ATOM 2743 O O . LYS B 1 63 ? -8.555 21.438 2.258 1 97.81 63 LYS B O 1
ATOM 2748 N N . ILE B 1 64 ? -6.738 20.578 3.209 1 98.06 64 ILE B N 1
ATOM 2749 C CA . ILE B 1 64 ? -6.047 21.859 3.344 1 98.06 64 ILE B CA 1
ATOM 2750 C C . ILE B 1 64 ? -4.789 21.859 2.477 1 98.06 64 ILE B C 1
ATOM 2752 O O . ILE B 1 64 ? -3.854 21.094 2.729 1 98.06 64 ILE B O 1
ATOM 2756 N N . PRO B 1 65 ? -4.742 22.688 1.445 1 97.94 65 PRO B N 1
ATOM 2757 C CA . PRO B 1 65 ? -3.496 22.797 0.685 1 97.94 65 PRO B CA 1
ATOM 2758 C C . PRO B 1 65 ? -2.334 23.328 1.528 1 97.94 65 PRO B C 1
ATOM 2760 O O . PRO B 1 65 ? -2.553 24.016 2.525 1 97.94 65 PRO B O 1
ATOM 2763 N N . ILE B 1 66 ? -1.149 22.953 1.094 1 98 66 ILE B N 1
ATOM 2764 C CA . ILE B 1 66 ? 0.035 23.25 1.893 1 98 66 ILE B CA 1
ATOM 2765 C C . ILE B 1 66 ? 0.201 24.766 2.031 1 98 66 ILE B C 1
ATOM 2767 O O . ILE B 1 66 ? 0.721 25.25 3.041 1 98 66 ILE B O 1
ATOM 2771 N N . GLU B 1 67 ? -0.303 25.594 1.138 1 97.06 67 GLU B N 1
ATOM 2772 C CA . GLU B 1 67 ? -0.236 27.047 1.177 1 97.06 67 GLU B CA 1
ATOM 2773 C C . GLU B 1 67 ? -1.081 27.609 2.318 1 97.06 67 GLU B C 1
ATOM 2775 O O . GLU B 1 67 ? -0.903 28.766 2.721 1 97.06 67 GLU B O 1
ATOM 2780 N N . LEU B 1 68 ? -2.012 26.844 2.795 1 97.81 68 LEU B N 1
ATOM 2781 C CA . LEU B 1 68 ? -2.906 27.281 3.863 1 97.81 68 LEU B CA 1
ATOM 2782 C C . LEU B 1 68 ? -2.641 26.5 5.145 1 97.81 68 LEU B C 1
ATOM 2784 O O . LEU B 1 68 ? -3.568 26.203 5.906 1 97.81 68 LEU B O 1
ATOM 2788 N N . ALA B 1 69 ? -1.396 26.125 5.336 1 97.75 69 ALA B N 1
ATOM 2789 C CA . ALA B 1 69 ? -0.978 25.328 6.496 1 97.75 69 ALA B CA 1
ATOM 2790 C C . ALA B 1 69 ? -1.311 26.062 7.797 1 97.75 69 ALA B C 1
ATOM 2792 O O . ALA B 1 69 ? -1.365 25.453 8.867 1 97.75 69 ALA B O 1
ATOM 2793 N N . ASN B 1 70 ? -1.569 27.375 7.797 1 96.62 70 ASN B N 1
ATOM 2794 C CA . ASN B 1 70 ? -1.9 28.172 8.977 1 96.62 70 ASN B CA 1
ATOM 2795 C C . ASN B 1 70 ? -3.248 27.766 9.562 1 96.62 70 ASN B C 1
ATOM 2797 O O . ASN B 1 70 ? -3.551 28.094 10.711 1 96.62 70 ASN B O 1
ATOM 2801 N N . LEU B 1 71 ? -4.035 27.078 8.805 1 97.56 71 LEU B N 1
ATOM 2802 C CA . LEU B 1 71 ? -5.375 26.703 9.25 1 97.56 71 LEU B CA 1
ATOM 2803 C C . LEU B 1 71 ? -5.363 25.359 9.953 1 97.56 71 LEU B C 1
ATOM 2805 O O . LEU B 1 71 ? -6.34 24.969 10.602 1 97.56 71 LEU B O 1
ATOM 2809 N N . VAL B 1 72 ? -4.266 24.578 9.852 1 98.25 72 VAL B N 1
ATOM 2810 C CA . VAL B 1 72 ? -4.191 23.203 10.328 1 98.25 72 VAL B CA 1
ATOM 2811 C C . VAL B 1 72 ? -4.469 23.156 11.828 1 98.25 72 VAL B C 1
ATOM 2813 O O . VAL B 1 72 ? -5.254 22.328 12.297 1 98.25 72 VAL B O 1
ATOM 2816 N N . GLU B 1 73 ? -3.859 24.078 12.57 1 97.44 73 GLU B N 1
ATOM 2817 C CA . GLU B 1 73 ? -4.039 24.078 14.023 1 97.44 73 GLU B CA 1
ATOM 2818 C C . GLU B 1 73 ? -5.504 24.266 14.398 1 97.44 73 GLU B C 1
ATOM 2820 O O . GLU B 1 73 ? -6.004 23.625 15.32 1 97.44 73 GLU B O 1
ATOM 2825 N N . ILE B 1 74 ? -6.184 25.125 13.727 1 97.75 74 ILE B N 1
ATOM 2826 C CA . ILE B 1 74 ? -7.586 25.438 14 1 97.75 74 ILE B CA 1
ATOM 2827 C C . ILE B 1 74 ? -8.438 24.188 13.805 1 97.75 74 ILE B C 1
ATOM 2829 O O . ILE B 1 74 ? -9.289 23.875 14.641 1 97.75 74 ILE B O 1
ATOM 2833 N N . VAL B 1 75 ? -8.211 23.469 12.734 1 98.25 75 VAL B N 1
ATOM 2834 C CA . VAL B 1 75 ? -8.969 22.266 12.383 1 98.25 75 VAL B CA 1
ATOM 2835 C C . VAL B 1 75 ? -8.734 21.188 13.438 1 98.25 75 VAL B C 1
ATOM 2837 O O . VAL B 1 75 ? -9.68 20.531 13.891 1 98.25 75 VAL B O 1
ATOM 2840 N N . VAL B 1 76 ? -7.477 21.031 13.844 1 98.31 76 VAL B N 1
ATOM 2841 C CA . VAL B 1 76 ? -7.113 20.031 14.844 1 98.31 76 VAL B CA 1
ATOM 2842 C C . VAL B 1 76 ? -7.797 20.359 16.172 1 98.31 76 VAL B C 1
ATOM 2844 O O . VAL B 1 76 ? -8.32 19.469 16.844 1 98.31 76 VAL B O 1
ATOM 2847 N N . LYS B 1 77 ? -7.844 21.609 16.531 1 97.06 77 LYS B N 1
ATOM 2848 C CA . LYS B 1 77 ? -8.438 22.047 17.797 1 97.06 77 LYS B CA 1
ATOM 2849 C C . LYS B 1 77 ? -9.945 21.781 17.812 1 97.06 77 LYS B C 1
ATOM 2851 O O . LYS B 1 77 ? -10.539 21.656 18.891 1 97.06 77 LYS B O 1
ATOM 2856 N N . GLU B 1 78 ? -10.531 21.703 16.656 1 96.88 78 GLU B N 1
ATOM 2857 C CA . GLU B 1 78 ? -11.969 21.438 16.562 1 96.88 78 GLU B CA 1
ATOM 2858 C C . GLU B 1 78 ? -12.25 19.938 16.547 1 96.88 78 GLU B C 1
ATOM 2860 O O . GLU B 1 78 ? -13.367 19.516 16.25 1 96.88 78 GLU B O 1
ATOM 2865 N N . GLY B 1 79 ? -11.25 19.156 16.703 1 96.69 79 GLY B N 1
ATOM 2866 C CA . GLY B 1 79 ? -11.484 17.734 16.922 1 96.69 79 GLY B CA 1
ATOM 2867 C C . GLY B 1 79 ? -11.078 16.875 15.75 1 96.69 79 GLY B C 1
ATOM 2868 O O . GLY B 1 79 ? -11.227 15.648 15.789 1 96.69 79 GLY B O 1
ATOM 2869 N N . PHE B 1 80 ? -10.555 17.5 14.742 1 98.38 80 PHE B N 1
ATOM 2870 C CA . PHE B 1 80 ? -10.102 16.734 13.586 1 98.38 80 PHE B CA 1
ATOM 2871 C C . PHE B 1 80 ? -8.758 16.078 13.867 1 98.38 80 PHE B C 1
ATOM 2873 O O . PHE B 1 80 ? -7.926 16.641 14.594 1 98.38 80 PHE B O 1
ATOM 2880 N N . TRP B 1 81 ? -8.508 14.922 13.266 1 97.94 81 TRP B N 1
ATOM 2881 C CA . TRP B 1 81 ? -7.184 14.305 13.273 1 97.94 81 TRP B CA 1
ATOM 2882 C C . TRP B 1 81 ? -6.66 14.117 11.859 1 97.94 81 TRP B C 1
ATOM 2884 O O . TRP B 1 81 ? -7.402 14.289 10.891 1 97.94 81 TRP B O 1
ATOM 2894 N N . TYR B 1 82 ? -5.328 13.875 11.781 1 98.19 82 TYR B N 1
ATOM 2895 C CA . TYR B 1 82 ? -4.719 13.664 10.477 1 98.19 82 TYR B CA 1
ATOM 2896 C C . TYR B 1 82 ? -5.164 12.336 9.875 1 98.19 82 TYR B C 1
ATOM 2898 O O . TYR B 1 82 ? -5.18 11.305 10.555 1 98.19 82 TYR B O 1
ATOM 2906 N N . HIS B 1 83 ? -5.559 12.328 8.656 1 96.69 83 HIS B N 1
ATOM 2907 C CA . HIS B 1 83 ? -5.816 11.07 7.965 1 96.69 83 HIS B CA 1
ATOM 2908 C C . HIS B 1 83 ? -4.645 10.688 7.07 1 96.69 83 HIS B C 1
ATOM 2910 O O . HIS B 1 83 ? -4.078 9.602 7.219 1 96.69 83 HIS B O 1
ATOM 2916 N N . HIS B 1 84 ? -4.301 11.484 6.145 1 95.69 84 HIS B N 1
ATOM 2917 C CA . HIS B 1 84 ? -3.137 11.289 5.289 1 95.69 84 HIS B CA 1
ATOM 2918 C C . HIS B 1 84 ? -2.631 12.617 4.734 1 95.69 84 HIS B C 1
ATOM 2920 O O . HIS B 1 84 ? -3.309 13.641 4.852 1 95.69 84 HIS B O 1
ATOM 2926 N N . ALA B 1 85 ? -1.424 12.555 4.18 1 96.81 85 ALA B N 1
ATOM 2927 C CA . ALA B 1 85 ? -0.838 13.742 3.574 1 96.81 85 ALA B CA 1
ATOM 2928 C C . ALA B 1 85 ? -0.184 13.422 2.234 1 96.81 85 ALA B C 1
ATOM 2930 O O . ALA B 1 85 ? 0.305 12.305 2.031 1 96.81 85 ALA B O 1
ATOM 2931 N N . GLU B 1 86 ? -0.281 14.32 1.376 1 94.19 86 GLU B N 1
ATOM 2932 C CA . GLU B 1 86 ? 0.494 14.406 0.142 1 94.19 86 GLU B CA 1
ATOM 2933 C C . GLU B 1 86 ? 1.387 15.648 0.136 1 94.19 86 GLU B C 1
ATOM 2935 O O . GLU B 1 86 ? 1.228 16.531 0.973 1 94.19 86 GLU B O 1
ATOM 2940 N N . PRO B 1 87 ? 2.305 15.656 -0.78 1 94.75 87 PRO B N 1
ATOM 2941 C CA . PRO B 1 87 ? 3.248 16.781 -0.731 1 94.75 87 PRO B CA 1
ATOM 2942 C C . PRO B 1 87 ? 2.553 18.141 -0.756 1 94.75 87 PRO B C 1
ATOM 2944 O O . PRO B 1 87 ? 3.043 19.094 -0.152 1 94.75 87 PRO B O 1
ATOM 2947 N N . ASP B 1 88 ? 1.366 18.219 -1.323 1 96.12 88 ASP B N 1
ATOM 2948 C CA . ASP B 1 88 ? 0.802 19.547 -1.567 1 96.12 88 ASP B CA 1
ATOM 2949 C C . ASP B 1 88 ? -0.467 19.766 -0.745 1 96.12 88 ASP B C 1
ATOM 2951 O O . ASP B 1 88 ? -1.063 20.844 -0.786 1 96.12 88 ASP B O 1
ATOM 2955 N N . TYR B 1 89 ? -0.868 18.719 0.027 1 97.44 89 TYR B N 1
ATOM 2956 C CA . TYR B 1 89 ? -2.049 18.969 0.85 1 97.44 89 TYR B CA 1
ATOM 2957 C C . TYR B 1 89 ? -2.09 18.016 2.037 1 97.44 89 TYR B C 1
ATOM 2959 O O . TYR B 1 89 ? -1.395 17 2.049 1 97.44 89 TYR B O 1
ATOM 2967 N N . LEU B 1 90 ? -2.842 18.391 2.996 1 98.12 90 LEU B N 1
ATOM 2968 C CA . LEU B 1 90 ? -3.127 17.609 4.195 1 98.12 90 LEU B CA 1
ATOM 2969 C C . LEU B 1 90 ? -4.617 17.312 4.309 1 98.12 90 LEU B C 1
ATOM 2971 O O . LEU B 1 90 ? -5.449 18.203 4.168 1 98.12 90 LEU B O 1
ATOM 2975 N N . MET B 1 91 ? -4.934 16.047 4.434 1 98.06 91 MET B N 1
ATOM 2976 C CA . MET B 1 91 ? -6.316 15.617 4.633 1 98.06 91 MET B CA 1
ATOM 2977 C C . MET B 1 91 ? -6.59 15.328 6.105 1 98.06 91 MET B C 1
ATOM 2979 O O . MET B 1 91 ? -5.883 14.531 6.727 1 98.06 91 MET B O 1
ATOM 2983 N N . LEU B 1 92 ? -7.566 15.984 6.672 1 98.5 92 LEU B N 1
ATOM 2984 C CA . LEU B 1 92 ? -8 15.758 8.047 1 98.5 92 LEU B CA 1
ATOM 2985 C C . LEU B 1 92 ? -9.438 15.242 8.094 1 98.5 92 LEU B C 1
ATOM 2987 O O . LEU B 1 92 ? -10.195 15.445 7.141 1 98.5 92 LEU B O 1
ATOM 2991 N N . VAL B 1 93 ? -9.766 14.555 9.211 1 98 93 VAL B N 1
ATOM 2992 C CA . VAL B 1 93 ? -11.102 13.984 9.297 1 98 93 VAL B CA 1
ATOM 2993 C C . VAL B 1 93 ? -11.594 14.031 10.742 1 98 93 VAL B C 1
ATOM 2995 O O . VAL B 1 93 ? -10.789 14.047 11.68 1 98 93 VAL B O 1
ATOM 2998 N N . HIS B 1 94 ? -12.844 14.219 10.898 1 97.44 94 HIS B N 1
ATOM 2999 C CA . HIS B 1 94 ? -13.547 14.18 12.18 1 97.44 94 HIS B CA 1
ATOM 3000 C C . HIS B 1 94 ? -14.805 13.32 12.094 1 97.44 94 HIS B C 1
ATOM 3002 O O . HIS B 1 94 ? -15.633 13.516 11.203 1 97.44 94 HIS B O 1
ATOM 3008 N N . TRP B 1 95 ? -14.891 12.266 12.891 1 96.62 95 TRP B N 1
ATOM 3009 C CA . TRP B 1 95 ? -16.125 11.492 13.023 1 96.62 95 TRP B CA 1
ATOM 3010 C C . TRP B 1 95 ? -17.062 12.141 14.031 1 96.62 95 TRP B C 1
ATOM 3012 O O . TRP B 1 95 ? -16.875 12 15.242 1 96.62 95 TRP B O 1
ATOM 3022 N N . ILE B 1 96 ? -18.109 12.805 13.57 1 95.38 96 ILE B N 1
ATOM 3023 C CA . ILE B 1 96 ? -18.875 13.68 14.445 1 95.38 96 ILE B CA 1
ATOM 3024 C C . ILE B 1 96 ? -20.125 12.945 14.93 1 95.38 96 ILE B C 1
ATOM 3026 O O . ILE B 1 96 ? -20.875 13.469 15.758 1 95.38 96 ILE B O 1
ATOM 3030 N N . ALA B 1 97 ? -20.359 11.758 14.414 1 92.19 97 ALA B N 1
ATOM 3031 C CA . ALA B 1 97 ? -21.484 10.961 14.883 1 92.19 97 ALA B CA 1
ATOM 3032 C C . ALA B 1 97 ? -21.156 10.258 16.203 1 92.19 97 ALA B C 1
ATOM 3034 O O . ALA B 1 97 ? -19.984 10.141 16.562 1 92.19 97 ALA B O 1
ATOM 3035 N N . ASP B 1 98 ? -22.109 9.734 16.859 1 90.12 98 ASP B N 1
ATOM 3036 C CA . ASP B 1 98 ? -21.938 9.07 18.141 1 90.12 98 ASP B CA 1
ATOM 3037 C C . ASP B 1 98 ? -21.547 7.605 17.953 1 90.12 98 ASP B C 1
ATOM 3039 O O . ASP B 1 98 ? -20.984 6.988 18.859 1 90.12 98 ASP B O 1
ATOM 3043 N N . SER B 1 99 ? -21.703 7.113 16.812 1 85.75 99 SER B N 1
ATOM 3044 C CA . SER B 1 99 ? -21.375 5.723 16.516 1 85.75 99 SER B CA 1
ATOM 3045 C C . SER B 1 99 ? -19.875 5.539 16.328 1 85.75 99 SER B C 1
ATOM 3047 O O . SER B 1 99 ? -19.125 6.516 16.266 1 85.75 99 SER B O 1
ATOM 3049 N N . GLU B 1 100 ? -19.438 4.379 16.344 1 86 100 GLU B N 1
ATOM 3050 C CA . GLU B 1 100 ? -18.047 4.078 16.078 1 86 100 GLU B CA 1
ATOM 3051 C C . GLU B 1 100 ? -17.656 4.504 14.656 1 86 100 GLU B C 1
ATOM 3053 O O . GLU B 1 100 ? -18.422 4.324 13.711 1 86 100 GLU B O 1
ATOM 3058 N N . SER B 1 101 ? -16.422 5.012 14.578 1 88.62 101 SER B N 1
ATOM 3059 C CA . SER B 1 101 ? -15.953 5.527 13.297 1 88.62 101 SER B CA 1
ATOM 3060 C C . SER B 1 101 ? -15.742 4.402 12.297 1 88.62 101 SER B C 1
ATOM 3062 O O . SER B 1 101 ? -15.227 3.336 12.648 1 88.62 101 SER B O 1
ATOM 3064 N N . THR B 1 102 ? -16.125 4.605 11.055 1 81.69 102 THR B N 1
ATOM 3065 C CA . THR B 1 102 ? -15.914 3.656 9.961 1 81.69 102 THR B CA 1
ATOM 3066 C C . THR B 1 102 ? -14.992 4.246 8.898 1 81.69 102 THR B C 1
ATOM 3068 O O . THR B 1 102 ? -15 3.809 7.75 1 81.69 102 THR B O 1
ATOM 3071 N N . ILE B 1 103 ? -14.234 5.344 9.336 1 87.06 103 ILE B N 1
ATOM 3072 C CA . ILE B 1 103 ? -13.297 5.977 8.406 1 87.06 103 ILE B CA 1
ATOM 3073 C C . ILE B 1 103 ? -12.258 4.961 7.949 1 87.06 103 ILE B C 1
ATOM 3075 O O . ILE B 1 103 ? -11.609 4.309 8.773 1 87.06 103 ILE B O 1
ATOM 3079 N N . PRO B 1 104 ? -12.164 4.805 6.691 1 84.12 104 PRO B N 1
ATOM 3080 C CA . PRO B 1 104 ? -11.172 3.84 6.211 1 84.12 104 PRO B CA 1
ATOM 3081 C C . PRO B 1 104 ? -9.734 4.324 6.414 1 84.12 104 PRO B C 1
ATOM 3083 O O . PRO B 1 104 ? -9.469 5.523 6.336 1 84.12 104 PRO B O 1
ATOM 3086 N N . ALA B 1 105 ? -8.875 3.412 6.645 1 86.44 105 ALA B N 1
ATOM 3087 C CA . ALA B 1 105 ? -7.453 3.744 6.746 1 86.44 105 ALA B CA 1
ATOM 3088 C C . ALA B 1 105 ? -6.875 4.098 5.379 1 86.44 105 ALA B C 1
ATOM 3090 O O . ALA B 1 105 ? -7.465 3.777 4.344 1 86.44 105 ALA B O 1
ATOM 3091 N N . ASN B 1 106 ? -5.801 4.898 5.375 1 88.88 106 ASN B N 1
ATOM 3092 C CA . ASN B 1 106 ? -5.07 5.176 4.145 1 88.88 106 ASN B CA 1
ATOM 3093 C C . ASN B 1 106 ? -4.234 3.977 3.707 1 88.88 106 ASN B C 1
ATOM 3095 O O . ASN B 1 106 ? -4.359 2.887 4.27 1 88.88 106 ASN B O 1
ATOM 3099 N N . ALA B 1 107 ? -3.402 4.191 2.605 1 89.12 107 ALA B N 1
ATOM 3100 C CA . ALA B 1 107 ? -2.555 3.133 2.066 1 89.12 107 ALA B CA 1
ATOM 3101 C C . ALA B 1 107 ? -1.667 2.535 3.154 1 89.12 107 ALA B C 1
ATOM 3103 O O . ALA B 1 107 ? -1.137 3.26 4 1 89.12 107 ALA B O 1
ATOM 3104 N N . SER B 1 108 ? -1.534 1.262 3.09 1 89.81 108 SER B N 1
ATOM 3105 C CA . SER B 1 108 ? -0.806 0.532 4.125 1 89.81 108 SER B CA 1
ATOM 3106 C C . SER B 1 108 ? 0.444 -0.131 3.555 1 89.81 108 SER B C 1
ATOM 3108 O O . SER B 1 108 ? 1.306 -0.591 4.309 1 89.81 108 SER B O 1
ATOM 3110 N N . HIS B 1 109 ? 0.541 -0.162 2.262 1 92.12 109 HIS B N 1
ATOM 3111 C CA . HIS B 1 109 ? 1.604 -0.958 1.66 1 92.12 109 HIS B CA 1
ATOM 3112 C C . HIS B 1 109 ? 2.326 -0.177 0.567 1 92.12 109 HIS B C 1
ATOM 3114 O O . HIS B 1 109 ? 1.693 0.555 -0.199 1 92.12 109 HIS B O 1
ATOM 3120 N N . LYS B 1 110 ? 3.602 -0.399 0.556 1 92.38 110 LYS B N 1
ATOM 3121 C CA . LYS B 1 110 ? 4.387 -0.097 -0.637 1 92.38 110 LYS B CA 1
ATOM 3122 C C . LYS B 1 110 ? 4.492 -1.315 -1.551 1 92.38 110 LYS B C 1
ATOM 3124 O O . LYS B 1 110 ? 4.363 -2.453 -1.094 1 92.38 110 LYS B O 1
ATOM 3129 N N . VAL B 1 111 ? 4.648 -1.048 -2.768 1 94.5 111 VAL B N 1
ATOM 3130 C CA . VAL B 1 111 ? 4.816 -2.143 -3.719 1 94.5 111 VAL B CA 1
ATOM 3131 C C . VAL B 1 111 ? 6.109 -1.953 -4.504 1 94.5 111 VAL B C 1
ATOM 3133 O O . VAL B 1 111 ? 6.375 -0.866 -5.023 1 94.5 111 VAL B O 1
ATOM 3136 N N . SER B 1 112 ? 6.898 -3.002 -4.5 1 94.75 112 SER B N 1
ATOM 3137 C CA . SER B 1 112 ? 8.133 -3.039 -5.281 1 94.75 112 SER B CA 1
ATOM 3138 C C . SER B 1 112 ? 8.18 -4.266 -6.184 1 94.75 112 SER B C 1
ATOM 3140 O O . SER B 1 112 ? 7.363 -5.18 -6.039 1 94.75 112 SER B O 1
ATOM 3142 N N . ILE B 1 113 ? 9.086 -4.172 -7.109 1 96.19 113 ILE B N 1
ATOM 3143 C CA . ILE B 1 113 ? 9.195 -5.293 -8.039 1 96.19 113 ILE B CA 1
ATOM 3144 C C . ILE B 1 113 ? 10.664 -5.68 -8.203 1 96.19 113 ILE B C 1
ATOM 3146 O O . ILE B 1 113 ? 11.555 -4.855 -7.996 1 96.19 113 ILE B O 1
ATOM 3150 N N . GLY B 1 114 ? 10.883 -6.891 -8.43 1 96.25 114 GLY B N 1
ATOM 3151 C CA . GLY B 1 114 ? 12.117 -7.434 -8.977 1 96.25 114 GLY B CA 1
ATOM 3152 C C . GLY B 1 114 ? 11.938 -8.094 -10.328 1 96.25 114 GLY B C 1
ATOM 3153 O O . GLY B 1 114 ? 11 -8.875 -10.516 1 96.25 114 GLY B O 1
ATOM 3154 N N . ALA B 1 115 ? 12.789 -7.727 -11.203 1 97.06 115 ALA B N 1
ATOM 3155 C CA . ALA B 1 115 ? 12.633 -8.219 -12.57 1 97.06 115 ALA B CA 1
ATOM 3156 C C . ALA B 1 115 ? 13.672 -9.289 -12.883 1 97.06 115 ALA B C 1
ATOM 3158 O O . ALA B 1 115 ? 14.875 -9.07 -12.719 1 97.06 115 ALA B O 1
ATOM 3159 N N . ILE B 1 116 ? 13.203 -10.375 -13.281 1 96.12 116 ILE B N 1
ATOM 3160 C CA . ILE B 1 116 ? 14.047 -11.469 -13.766 1 96.12 116 ILE B CA 1
ATOM 3161 C C . ILE B 1 116 ? 14.055 -11.469 -15.289 1 96.12 116 ILE B C 1
ATOM 3163 O O . ILE B 1 116 ? 13.016 -11.672 -15.922 1 96.12 116 ILE B O 1
ATOM 3167 N N . VAL B 1 117 ? 15.148 -11.25 -15.836 1 96.69 117 VAL B N 1
ATOM 3168 C CA . VAL B 1 117 ? 15.312 -11.18 -17.281 1 96.69 117 VAL B CA 1
ATOM 3169 C C . VAL B 1 117 ? 16.422 -12.133 -17.734 1 96.69 117 VAL B C 1
ATOM 3171 O O . VAL B 1 117 ? 17.578 -11.977 -17.344 1 96.69 117 VAL B O 1
ATOM 3174 N N . LEU B 1 118 ? 16.062 -13.094 -18.531 1 93.94 118 LEU B N 1
ATOM 3175 C CA . LEU B 1 118 ? 17.016 -14.039 -19.109 1 93.94 118 LEU B CA 1
ATOM 3176 C C . LEU B 1 118 ? 17.109 -13.859 -20.625 1 93.94 118 LEU B C 1
ATOM 3178 O O . LEU B 1 118 ? 16.078 -13.688 -21.281 1 93.94 118 LEU B O 1
ATOM 3182 N N . ASN B 1 119 ? 18.312 -13.82 -21.094 1 93.94 119 ASN B N 1
ATOM 3183 C CA . ASN B 1 119 ? 18.438 -13.766 -22.547 1 93.94 119 ASN B CA 1
ATOM 3184 C C . ASN B 1 119 ? 18.578 -15.156 -23.156 1 93.94 119 ASN B C 1
ATOM 3186 O O . ASN B 1 119 ? 18.391 -16.156 -22.469 1 93.94 119 ASN B O 1
ATOM 3190 N N . HIS B 1 120 ? 18.844 -15.172 -24.484 1 90.38 120 HIS B N 1
ATOM 3191 C CA . HIS B 1 120 ? 18.844 -16.422 -25.219 1 90.38 120 HIS B CA 1
ATOM 3192 C C . HIS B 1 120 ? 20.031 -17.297 -24.812 1 90.38 120 HIS B C 1
ATOM 3194 O O . HIS B 1 120 ? 20.016 -18.516 -25.031 1 90.38 120 HIS B O 1
ATOM 3200 N N . LYS B 1 121 ? 21.094 -16.734 -24.25 1 91.69 121 LYS B N 1
ATOM 3201 C CA . LYS B 1 121 ? 22.281 -17.469 -23.812 1 91.69 121 LYS B CA 1
ATOM 3202 C C . LYS B 1 121 ? 22.156 -17.922 -22.359 1 91.69 121 LYS B C 1
ATOM 3204 O O . LYS B 1 121 ? 23.141 -18.312 -21.734 1 91.69 121 LYS B O 1
ATOM 3209 N N . ARG B 1 122 ? 21.031 -17.734 -21.75 1 89.19 122 ARG B N 1
ATOM 3210 C CA . ARG B 1 122 ? 20.75 -18.078 -20.359 1 89.19 122 ARG B CA 1
ATOM 3211 C C . ARG B 1 122 ? 21.562 -17.188 -19.406 1 89.19 122 ARG B C 1
ATOM 3213 O O . ARG B 1 122 ? 22.078 -17.672 -18.391 1 89.19 122 ARG B O 1
ATOM 3220 N N . GLU B 1 123 ? 21.734 -16.047 -19.844 1 95.44 123 GLU B N 1
ATOM 3221 C CA . GLU B 1 123 ? 22.344 -15.047 -18.969 1 95.44 123 GLU B CA 1
ATOM 3222 C C . GLU B 1 123 ? 21.266 -14.188 -18.297 1 95.44 123 GLU B C 1
ATOM 3224 O O . GLU B 1 123 ? 20.25 -13.859 -18.906 1 95.44 123 GLU B O 1
ATOM 3229 N N . LEU B 1 124 ? 21.562 -13.867 -17.047 1 95.94 124 LEU B N 1
ATOM 3230 C CA . LEU B 1 124 ? 20.656 -13.062 -16.25 1 95.94 124 LEU B CA 1
ATOM 3231 C C . LEU B 1 124 ? 21.062 -11.594 -16.266 1 95.94 124 LEU B C 1
ATOM 3233 O O . LEU B 1 124 ? 22.25 -11.273 -16.109 1 95.94 124 LEU B O 1
ATOM 3237 N N . LEU B 1 125 ? 20.109 -10.688 -16.484 1 97 125 LEU B N 1
ATOM 3238 C CA . LEU B 1 125 ? 20.391 -9.266 -16.359 1 97 125 LEU B CA 1
ATOM 3239 C C . LEU B 1 125 ? 20.531 -8.859 -14.898 1 97 125 LEU B C 1
ATOM 3241 O O . LEU B 1 125 ? 19.609 -9.047 -14.109 1 97 125 LEU B O 1
ATOM 3245 N N . VAL B 1 126 ? 21.703 -8.336 -14.516 1 95.19 126 VAL B N 1
ATOM 3246 C CA . VAL B 1 126 ? 21.953 -8 -13.125 1 95.19 126 VAL B CA 1
ATOM 3247 C C . VAL B 1 126 ? 22.531 -6.594 -13.023 1 95.19 126 VAL B C 1
ATOM 3249 O O . VAL B 1 126 ? 23.031 -6.055 -14.016 1 95.19 126 VAL B O 1
ATOM 3252 N N . VAL B 1 127 ? 22.344 -6.008 -11.828 1 93.5 127 VAL B N 1
ATOM 3253 C CA . VAL B 1 127 ? 22.812 -4.645 -11.594 1 93.5 127 VAL B CA 1
ATOM 3254 C C . VAL B 1 127 ? 23.547 -4.57 -10.258 1 93.5 127 VAL B C 1
ATOM 3256 O O . VAL B 1 127 ? 23.422 -5.461 -9.422 1 93.5 127 VAL B O 1
ATOM 3259 N N . GLN B 1 128 ? 24.422 -3.58 -10.156 1 90.69 128 GLN B N 1
ATOM 3260 C CA . GLN B 1 128 ? 25.031 -3.168 -8.898 1 90.69 128 GLN B CA 1
ATOM 3261 C C . GLN B 1 128 ? 24.547 -1.784 -8.469 1 90.69 128 GLN B C 1
ATOM 3263 O O . GLN B 1 128 ? 24.438 -0.875 -9.297 1 90.69 128 GLN B O 1
ATOM 3268 N N . GLU B 1 129 ? 24.203 -1.691 -7.25 1 81.56 129 GLU B N 1
ATOM 3269 C CA . GLU B 1 129 ? 23.672 -0.427 -6.758 1 81.56 129 GLU B CA 1
ATOM 3270 C C . GLU B 1 129 ? 24.781 0.587 -6.504 1 81.56 129 GLU B C 1
ATOM 3272 O O . GLU B 1 129 ? 25.859 0.225 -6.043 1 81.56 129 GLU B O 1
ATOM 3277 N N . ASN B 1 130 ? 24.438 1.844 -6.816 1 78.69 130 ASN B N 1
ATOM 3278 C CA . ASN B 1 130 ? 25.359 2.943 -6.547 1 78.69 130 ASN B CA 1
ATOM 3279 C C . ASN B 1 130 ? 24.938 3.734 -5.309 1 78.69 130 ASN B C 1
ATOM 3281 O O . ASN B 1 130 ? 25.594 4.715 -4.945 1 78.69 130 ASN B O 1
ATOM 3285 N N . ILE B 1 131 ? 23.75 3.35 -4.809 1 68.94 131 ILE B N 1
ATOM 3286 C CA . ILE B 1 131 ? 23.234 4.02 -3.619 1 68.94 131 ILE B CA 1
ATOM 3287 C C . ILE B 1 131 ? 22.672 2.984 -2.645 1 68.94 131 ILE B C 1
ATOM 3289 O O . ILE B 1 131 ? 22.281 1.888 -3.051 1 68.94 131 ILE B O 1
ATOM 3293 N N . GLY B 1 132 ? 22.703 3.25 -1.375 1 65.56 132 GLY B N 1
ATOM 3294 C CA . GLY B 1 132 ? 22.094 2.387 -0.376 1 65.56 132 GLY B CA 1
ATOM 3295 C C . GLY B 1 132 ? 23.078 1.477 0.315 1 65.56 132 GLY B C 1
ATOM 3296 O O . GLY B 1 132 ? 24.297 1.725 0.276 1 65.56 132 GLY B O 1
ATOM 3297 N N . ARG B 1 133 ? 22.547 0.44 0.86 1 66.12 133 ARG B N 1
ATOM 3298 C CA . ARG B 1 133 ? 23.297 -0.442 1.749 1 66.12 133 ARG B CA 1
ATOM 3299 C C . ARG B 1 133 ? 24.297 -1.284 0.967 1 66.12 133 ARG B C 1
ATOM 3301 O O . ARG B 1 133 ? 25.328 -1.698 1.509 1 66.12 133 ARG B O 1
ATOM 3308 N N . LEU B 1 134 ? 23.953 -1.432 -0.322 1 67.75 134 LEU B N 1
ATOM 3309 C CA . LEU B 1 134 ? 24.797 -2.355 -1.078 1 67.75 134 LEU B CA 1
ATOM 3310 C C . LEU B 1 134 ? 25.812 -1.6 -1.928 1 67.75 134 LEU B C 1
ATOM 3312 O O . LEU B 1 134 ? 26.547 -2.207 -2.701 1 67.75 134 LEU B O 1
ATOM 3316 N N . LYS B 1 135 ? 25.797 -0.353 -1.64 1 73.44 135 LYS B N 1
ATOM 3317 C CA . LYS B 1 135 ? 26.781 0.434 -2.389 1 73.44 135 LYS B CA 1
ATOM 3318 C C . LYS B 1 135 ? 28.203 -0.028 -2.092 1 73.44 135 LYS B C 1
ATOM 3320 O O . LYS B 1 135 ? 28.578 -0.176 -0.928 1 73.44 135 LYS B O 1
ATOM 3325 N N . GLY B 1 136 ? 28.891 -0.326 -3.184 1 74.62 136 GLY B N 1
ATOM 3326 C CA . GLY B 1 136 ? 30.297 -0.669 -3.057 1 74.62 136 GLY B CA 1
ATOM 3327 C C . GLY B 1 136 ? 30.516 -2.109 -2.641 1 74.62 136 GLY B C 1
ATOM 3328 O O . GLY B 1 136 ? 31.672 -2.543 -2.479 1 74.62 136 GLY B O 1
ATOM 3329 N N . SER B 1 137 ? 29.516 -2.83 -2.451 1 77 137 SER B N 1
ATOM 3330 C CA . SER B 1 137 ? 29.656 -4.211 -1.998 1 77 137 SER B CA 1
ATOM 3331 C C . SER B 1 137 ? 30.094 -5.125 -3.139 1 77 137 SER B C 1
ATOM 3333 O O . SER B 1 137 ? 30.594 -6.23 -2.902 1 77 137 SER B O 1
ATOM 3335 N N . GLY B 1 138 ? 29.844 -4.66 -4.359 1 82.88 138 GLY B N 1
ATOM 3336 C CA . GLY B 1 138 ? 30.156 -5.469 -5.523 1 82.88 138 GLY B CA 1
ATOM 3337 C C . GLY B 1 138 ? 29.172 -6.59 -5.766 1 82.88 138 GLY B C 1
ATOM 3338 O O . GLY B 1 138 ? 29.391 -7.461 -6.609 1 82.88 138 GLY B O 1
ATOM 3339 N N . ILE B 1 139 ? 28.156 -6.551 -5.059 1 86.12 139 ILE B N 1
ATOM 3340 C CA . ILE B 1 139 ? 27.141 -7.602 -5.168 1 86.12 139 ILE B CA 1
ATOM 3341 C C . ILE B 1 139 ? 26.219 -7.316 -6.352 1 86.12 139 ILE B C 1
ATOM 3343 O O . ILE B 1 139 ? 25.781 -6.184 -6.535 1 86.12 139 ILE B O 1
ATOM 3347 N N . TRP B 1 140 ? 26.062 -8.391 -7.148 1 90.56 140 TRP B N 1
ATOM 3348 C CA . TRP B 1 140 ? 25.141 -8.305 -8.266 1 90.56 140 TRP B CA 1
ATOM 3349 C C . TRP B 1 140 ? 23.75 -8.797 -7.863 1 90.56 140 TRP B C 1
ATOM 3351 O O . TRP B 1 140 ? 23.625 -9.836 -7.211 1 90.56 140 TRP B O 1
ATOM 3361 N N . LYS B 1 141 ? 22.75 -8.055 -8.227 1 91 141 LYS B N 1
ATOM 3362 C CA . LYS B 1 141 ? 21.375 -8.43 -7.938 1 91 141 LYS B CA 1
ATOM 3363 C C . LYS B 1 141 ? 20.469 -8.172 -9.141 1 91 141 LYS B C 1
ATOM 3365 O O . LYS B 1 141 ? 20.875 -7.504 -10.094 1 91 141 LYS B O 1
ATOM 3370 N N . ILE B 1 142 ? 19.312 -8.742 -9.086 1 93.44 142 ILE B N 1
ATOM 3371 C CA . ILE B 1 142 ? 18.375 -8.453 -10.156 1 93.44 142 ILE B CA 1
ATOM 3372 C C . ILE B 1 142 ? 17.891 -7.008 -10.047 1 93.44 142 ILE B C 1
ATOM 3374 O O . ILE B 1 142 ? 17.875 -6.43 -8.961 1 93.44 142 ILE B O 1
ATOM 3378 N N . PRO B 1 143 ? 17.547 -6.402 -11.188 1 94.38 143 PRO B N 1
ATOM 3379 C CA . PRO B 1 143 ? 16.984 -5.051 -11.117 1 94.38 143 PRO B CA 1
ATOM 3380 C C . PRO B 1 143 ? 15.719 -4.984 -10.266 1 94.38 143 PRO B C 1
ATOM 3382 O O . PRO B 1 143 ? 14.852 -5.855 -10.375 1 94.38 143 PRO B O 1
ATOM 3385 N N . THR B 1 144 ? 15.648 -4.035 -9.445 1 93.25 144 THR B N 1
ATOM 3386 C CA . THR B 1 144 ? 14.492 -3.822 -8.578 1 93.25 144 THR B CA 1
ATOM 3387 C C . THR B 1 144 ? 14.016 -2.375 -8.664 1 93.25 144 THR B C 1
ATOM 3389 O O . THR B 1 144 ? 14.703 -1.521 -9.227 1 93.25 144 THR B O 1
ATOM 3392 N N . GLY B 1 145 ? 12.797 -2.123 -8.203 1 92.38 145 GLY B N 1
ATOM 3393 C CA . GLY B 1 145 ? 12.25 -0.777 -8.188 1 92.38 145 GLY B CA 1
ATOM 3394 C C . GLY B 1 145 ? 10.914 -0.689 -7.465 1 92.38 145 GLY B C 1
ATOM 3395 O O . GLY B 1 145 ? 10.281 -1.711 -7.191 1 92.38 145 GLY B O 1
ATOM 3396 N N . THR B 1 146 ? 10.57 0.524 -7.242 1 92.25 146 THR B N 1
ATOM 3397 C CA . THR B 1 146 ? 9.297 0.778 -6.57 1 92.25 146 THR B CA 1
ATOM 3398 C C . THR B 1 146 ? 8.242 1.251 -7.566 1 92.25 146 THR B C 1
ATOM 3400 O O . THR B 1 146 ? 8.555 1.988 -8.508 1 92.25 146 THR B O 1
ATOM 3403 N N . LEU B 1 147 ? 7.035 0.788 -7.293 1 92.62 147 LEU B N 1
ATOM 3404 C CA . LEU B 1 147 ? 5.93 1.245 -8.133 1 92.62 147 LEU B CA 1
ATOM 3405 C C . LEU B 1 147 ? 5.523 2.668 -7.766 1 92.62 147 LEU B C 1
ATOM 3407 O O . LEU B 1 147 ? 5.512 3.031 -6.586 1 92.62 147 LEU B O 1
ATOM 3411 N N . GLU B 1 148 ? 5.168 3.453 -8.75 1 88.25 148 GLU B N 1
ATOM 3412 C CA . GLU B 1 148 ? 4.59 4.777 -8.531 1 88.25 148 GLU B CA 1
ATOM 3413 C C . GLU B 1 148 ? 3.082 4.684 -8.305 1 88.25 148 GLU B C 1
ATOM 3415 O O . GLU B 1 148 ? 2.453 3.688 -8.656 1 88.25 148 GLU B O 1
ATOM 3420 N N . GLU B 1 149 ? 2.609 5.707 -7.742 1 84.88 149 GLU B N 1
ATOM 3421 C CA . GLU B 1 149 ? 1.169 5.766 -7.516 1 84.88 149 GLU B CA 1
ATOM 3422 C C . GLU B 1 149 ? 0.4 5.574 -8.82 1 84.88 149 GLU B C 1
ATOM 3424 O O . GLU B 1 149 ? 0.705 6.219 -9.828 1 84.88 149 GLU B O 1
ATOM 3429 N N . GLY B 1 150 ? -0.619 4.648 -8.812 1 83.62 150 GLY B N 1
ATOM 3430 C CA . GLY B 1 150 ? -1.469 4.43 -9.969 1 83.62 150 GLY B CA 1
ATOM 3431 C C . GLY B 1 150 ? -0.854 3.494 -10.992 1 83.62 150 GLY B C 1
ATOM 3432 O O . GLY B 1 150 ? -1.507 3.117 -11.969 1 83.62 150 GLY B O 1
ATOM 3433 N N . GLU B 1 151 ? 0.353 3.098 -10.844 1 89.81 151 GLU B N 1
ATOM 3434 C CA . GLU B 1 151 ? 1.056 2.23 -11.781 1 89.81 151 GLU B CA 1
ATOM 3435 C C . GLU B 1 151 ? 0.721 0.762 -11.531 1 89.81 151 GLU B C 1
ATOM 3437 O O . GLU B 1 151 ? 0.626 0.327 -10.383 1 89.81 151 GLU B O 1
ATOM 3442 N N . SER B 1 152 ? 0.501 0.047 -12.664 1 91.88 152 SER B N 1
ATOM 3443 C CA . SER B 1 152 ? 0.357 -1.399 -12.539 1 91.88 152 SER B CA 1
ATOM 3444 C C . SER B 1 152 ? 1.712 -2.076 -12.359 1 91.88 152 SER B C 1
ATOM 3446 O O . SER B 1 152 ? 2.752 -1.483 -12.656 1 91.88 152 SER B O 1
ATOM 3448 N N . ILE B 1 153 ? 1.678 -3.291 -11.852 1 95.69 153 ILE B N 1
ATOM 3449 C CA . ILE B 1 153 ? 2.898 -4.051 -11.609 1 95.69 153 ILE B CA 1
ATOM 3450 C C . ILE B 1 153 ? 3.682 -4.203 -12.914 1 95.69 153 ILE B C 1
ATOM 3452 O O . ILE B 1 153 ? 4.891 -3.973 -12.953 1 95.69 153 ILE B O 1
ATOM 3456 N N . PHE B 1 154 ? 2.986 -4.516 -13.969 1 95.5 154 PHE B N 1
ATOM 3457 C CA . PHE B 1 154 ? 3.68 -4.75 -15.227 1 95.5 154 PHE B CA 1
ATOM 3458 C C . PHE B 1 154 ? 4.215 -3.443 -15.805 1 95.5 154 PH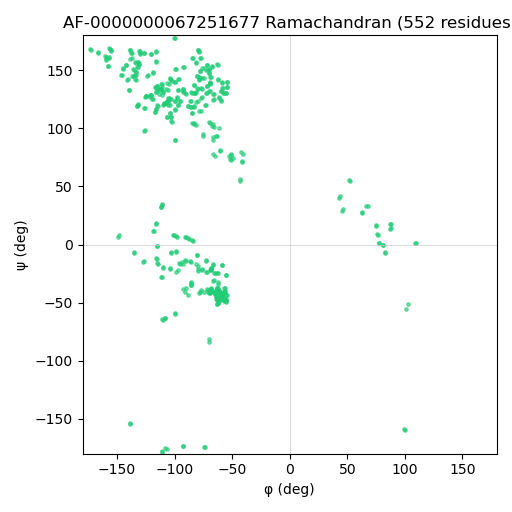E B C 1
ATOM 3460 O O . PHE B 1 154 ? 5.301 -3.414 -16.375 1 95.5 154 PHE B O 1
ATOM 3467 N N . GLU B 1 155 ? 3.48 -2.369 -15.695 1 94.62 155 GLU B N 1
ATOM 3468 C CA . GLU B 1 155 ? 3.969 -1.072 -16.156 1 94.62 155 GLU B CA 1
ATOM 3469 C C . GLU B 1 155 ? 5.207 -0.642 -15.367 1 94.62 155 GLU B C 1
ATOM 3471 O O . GLU B 1 155 ? 6.164 -0.122 -15.945 1 94.62 155 GLU B O 1
ATOM 3476 N N . GLY B 1 156 ? 5.148 -0.798 -14.07 1 95.5 156 GLY B N 1
ATOM 3477 C CA . GLY B 1 156 ? 6.285 -0.455 -13.234 1 95.5 156 GLY B CA 1
ATOM 3478 C C . GLY B 1 156 ? 7.527 -1.27 -13.555 1 95.5 156 GLY B C 1
ATOM 3479 O O . GLY B 1 156 ? 8.633 -0.73 -13.602 1 95.5 156 GLY B O 1
ATOM 3480 N N . ALA B 1 157 ? 7.336 -2.566 -13.773 1 96.94 157 ALA B N 1
ATOM 3481 C CA . ALA B 1 157 ? 8.461 -3.443 -14.102 1 96.94 157 ALA B CA 1
ATOM 3482 C C . ALA B 1 157 ? 9.141 -3.002 -15.391 1 96.94 157 ALA B C 1
ATOM 3484 O O . ALA B 1 157 ? 10.367 -2.895 -15.445 1 96.94 157 ALA B O 1
ATOM 3485 N N . ILE B 1 158 ? 8.352 -2.734 -16.391 1 97.5 158 ILE B N 1
ATOM 3486 C CA . ILE B 1 158 ? 8.875 -2.312 -17.688 1 97.5 158 ILE B CA 1
ATOM 3487 C C . ILE B 1 158 ? 9.602 -0.978 -17.531 1 97.5 158 ILE B C 1
ATOM 3489 O O . ILE B 1 158 ? 10.727 -0.816 -18.031 1 97.5 158 ILE B O 1
ATOM 3493 N N . ARG B 1 159 ? 8.969 -0.065 -16.844 1 96.5 159 ARG B N 1
ATOM 3494 C CA . ARG B 1 159 ? 9.547 1.263 -16.672 1 96.5 159 ARG B CA 1
ATOM 3495 C C . ARG B 1 159 ? 10.867 1.189 -15.898 1 96.5 159 ARG B C 1
ATOM 3497 O O . ARG B 1 159 ? 11.867 1.762 -16.328 1 96.5 159 ARG B O 1
ATOM 3504 N N . GLU B 1 160 ? 10.93 0.538 -14.75 1 94.69 160 GLU B N 1
ATOM 3505 C CA . GLU B 1 160 ? 12.117 0.458 -13.898 1 94.69 160 GLU B CA 1
ATOM 3506 C C . GLU B 1 160 ? 13.281 -0.195 -14.641 1 94.69 160 GLU B C 1
ATOM 3508 O O . GLU B 1 160 ? 14.43 0.23 -14.5 1 94.69 160 GLU B O 1
ATOM 3513 N N . LEU B 1 161 ? 13.023 -1.247 -15.391 1 95.31 161 LEU B N 1
ATOM 3514 C CA . LEU B 1 161 ? 14.07 -1.911 -16.156 1 95.31 161 LEU B CA 1
ATOM 3515 C C . LEU B 1 161 ? 14.656 -0.973 -17.203 1 95.31 161 LEU B C 1
ATOM 3517 O O . LEU B 1 161 ? 15.875 -0.911 -17.391 1 95.31 161 LEU B O 1
ATOM 3521 N N . LYS B 1 162 ? 13.766 -0.277 -17.875 1 95.88 162 LYS B N 1
ATOM 3522 C CA . LYS B 1 162 ? 14.211 0.686 -18.875 1 95.88 162 LYS B CA 1
ATOM 3523 C C . LYS B 1 162 ? 15.047 1.792 -18.234 1 95.88 162 LYS B C 1
ATOM 3525 O O . LYS B 1 162 ? 16.094 2.164 -18.766 1 95.88 162 LYS B O 1
ATOM 3530 N N . GLU B 1 163 ? 14.602 2.287 -17.141 1 93.31 163 GLU B N 1
ATOM 3531 C CA . GLU B 1 163 ? 15.297 3.365 -16.438 1 93.31 163 GLU B CA 1
ATOM 3532 C C . GLU B 1 163 ? 16.672 2.914 -15.953 1 93.31 163 GLU B C 1
ATOM 3534 O O . GLU B 1 163 ? 17.656 3.643 -16.109 1 93.31 163 GLU B O 1
ATOM 3539 N N . GLU B 1 164 ? 16.781 1.703 -15.422 1 92.88 164 GLU B N 1
ATOM 3540 C CA . GLU B 1 164 ? 18.016 1.265 -14.773 1 92.88 164 GLU B CA 1
ATOM 3541 C C . GLU B 1 164 ? 19 0.696 -15.797 1 92.88 164 GLU B C 1
ATOM 3543 O O . GLU B 1 164 ? 20.219 0.79 -15.609 1 92.88 164 GLU B O 1
ATOM 3548 N N . THR B 1 165 ? 18.531 0.047 -16.875 1 95.12 165 THR B N 1
ATOM 3549 C CA . THR B 1 165 ? 19.422 -0.733 -17.719 1 95.12 165 THR B CA 1
ATOM 3550 C C . THR B 1 165 ? 19.297 -0.315 -19.188 1 95.12 165 THR B C 1
ATOM 3552 O O . THR B 1 165 ? 20.125 -0.682 -20.016 1 95.12 165 THR B O 1
ATOM 3555 N N . GLY B 1 166 ? 18.266 0.424 -19.562 1 95.19 166 GLY B N 1
ATOM 3556 C CA . GLY B 1 166 ? 18 0.82 -20.938 1 95.19 166 GLY B CA 1
ATOM 3557 C C . GLY B 1 166 ? 17.406 -0.293 -21.766 1 95.19 166 GLY B C 1
ATOM 3558 O O . GLY B 1 166 ? 17.109 -0.101 -22.953 1 95.19 166 GLY B O 1
ATOM 3559 N N . ILE B 1 167 ? 17.156 -1.412 -21.266 1 96.12 167 ILE B N 1
ATOM 3560 C CA . ILE B 1 167 ? 16.688 -2.576 -22.016 1 96.12 167 ILE B CA 1
ATOM 3561 C C . ILE B 1 167 ? 15.164 -2.523 -22.141 1 96.12 167 ILE B C 1
ATOM 3563 O O . ILE B 1 167 ? 14.461 -2.27 -21.156 1 96.12 167 ILE B O 1
ATOM 3567 N N . ASP B 1 168 ? 14.68 -2.715 -23.359 1 97.19 168 ASP B N 1
ATOM 3568 C CA . ASP B 1 168 ? 13.25 -2.875 -23.578 1 97.19 168 ASP B CA 1
ATOM 3569 C C . ASP B 1 168 ? 12.797 -4.301 -23.266 1 97.19 168 ASP B C 1
ATOM 3571 O O . ASP B 1 168 ? 13.477 -5.266 -23.641 1 97.19 168 ASP B O 1
ATOM 3575 N N . THR B 1 169 ? 11.688 -4.379 -22.547 1 97.62 169 THR B N 1
ATOM 3576 C CA . THR B 1 169 ? 11.203 -5.703 -22.156 1 97.62 169 THR B CA 1
ATOM 3577 C C . THR B 1 169 ? 9.688 -5.797 -22.297 1 97.62 169 THR B C 1
ATOM 3579 O O . THR B 1 169 ? 9.016 -4.777 -22.453 1 97.62 169 THR B O 1
ATOM 3582 N N . GLU B 1 170 ? 9.242 -6.992 -22.375 1 97.56 170 GLU B N 1
ATOM 3583 C CA . GLU B 1 170 ? 7.824 -7.332 -22.25 1 97.56 170 GLU B CA 1
ATOM 3584 C C . GLU B 1 170 ? 7.551 -8.086 -20.953 1 97.56 170 GLU B C 1
ATOM 3586 O O . GLU B 1 170 ? 8.336 -8.938 -20.531 1 97.56 170 GLU B O 1
ATOM 3591 N N . PHE B 1 171 ? 6.457 -7.711 -20.344 1 97.5 171 PHE B N 1
ATOM 3592 C CA . PHE B 1 171 ? 6.062 -8.367 -19.109 1 97.5 171 PHE B CA 1
ATOM 3593 C C . PHE B 1 171 ? 5.457 -9.734 -19.391 1 97.5 171 PHE B C 1
ATOM 3595 O O . PHE B 1 171 ? 4.59 -9.867 -20.25 1 97.5 171 PHE B O 1
ATOM 3602 N N . MET B 1 172 ? 5.859 -10.797 -18.625 1 95.25 172 MET B N 1
ATOM 3603 C CA . MET B 1 172 ? 5.34 -12.141 -18.859 1 95.25 172 MET B CA 1
ATOM 3604 C C . MET B 1 172 ? 4.438 -12.578 -17.703 1 95.25 172 MET B C 1
ATOM 3606 O O . MET B 1 172 ? 3.232 -12.766 -17.891 1 95.25 172 MET B O 1
ATOM 3610 N N . GLU B 1 173 ? 4.957 -12.719 -16.547 1 95.94 173 GLU B N 1
ATOM 3611 C CA . GLU B 1 173 ? 4.191 -13.25 -15.43 1 95.94 173 GLU B CA 1
ATOM 3612 C C . GLU B 1 173 ? 4.828 -12.875 -14.102 1 95.94 173 GLU B C 1
ATOM 3614 O O . GLU B 1 173 ? 5.996 -12.477 -14.055 1 95.94 173 GLU B O 1
ATOM 3619 N N . VAL B 1 174 ? 4.023 -12.914 -13.008 1 97.38 174 VAL B N 1
ATOM 3620 C CA . VAL B 1 174 ? 4.516 -12.852 -11.633 1 97.38 174 VAL B CA 1
ATOM 3621 C C . VAL B 1 174 ? 4.84 -14.258 -11.133 1 97.38 174 VAL B C 1
ATOM 3623 O O . VAL B 1 174 ? 3.951 -15.102 -11.016 1 97.38 174 VAL B O 1
ATOM 3626 N N . LEU B 1 175 ? 6.105 -14.484 -10.781 1 95.75 175 LEU B N 1
ATOM 3627 C CA . LEU B 1 175 ? 6.531 -15.828 -10.391 1 95.75 175 LEU B CA 1
ATOM 3628 C C . LEU B 1 175 ? 6.258 -16.078 -8.906 1 95.75 175 LEU B C 1
ATOM 3630 O O . LEU B 1 175 ? 6.008 -17.203 -8.5 1 95.75 175 LEU B O 1
ATOM 3634 N N . ALA B 1 176 ? 6.395 -15.102 -8.18 1 96.25 176 ALA B N 1
ATOM 3635 C CA . ALA B 1 176 ? 6.238 -15.117 -6.727 1 96.25 176 ALA B CA 1
ATOM 3636 C C . ALA B 1 176 ? 6.156 -13.695 -6.176 1 96.25 176 ALA B C 1
ATOM 3638 O O . ALA B 1 176 ? 6.395 -12.727 -6.898 1 96.25 176 ALA B O 1
ATOM 3639 N N . PHE B 1 177 ? 5.734 -13.562 -4.961 1 96.81 177 PHE B N 1
ATOM 3640 C CA . PHE B 1 177 ? 5.84 -12.266 -4.289 1 96.81 177 PHE B CA 1
ATOM 3641 C C . PHE B 1 177 ? 6.137 -12.453 -2.807 1 96.81 177 PHE B C 1
ATOM 3643 O O . PHE B 1 177 ? 5.82 -13.492 -2.229 1 96.81 177 PHE B O 1
ATOM 3650 N N . ARG B 1 178 ? 6.805 -11.492 -2.279 1 94.94 178 ARG B N 1
ATOM 3651 C CA . ARG B 1 178 ? 7.211 -11.492 -0.879 1 94.94 178 ARG B CA 1
ATOM 3652 C C . ARG B 1 178 ? 6.555 -10.344 -0.116 1 94.94 178 ARG B C 1
ATOM 3654 O O . ARG B 1 178 ? 6.461 -9.227 -0.625 1 94.94 178 ARG B O 1
ATOM 3661 N N . GLN B 1 179 ? 6.074 -10.641 1.041 1 93.81 179 GLN B N 1
ATOM 3662 C CA . GLN B 1 179 ? 5.523 -9.617 1.92 1 93.81 179 GLN B CA 1
ATOM 3663 C C . GLN B 1 179 ? 6.422 -9.391 3.133 1 93.81 179 GLN B C 1
ATOM 3665 O O . GLN B 1 179 ? 6.746 -10.336 3.855 1 93.81 179 GLN B O 1
ATOM 3670 N N . ILE B 1 180 ? 6.895 -8.18 3.273 1 89.81 180 ILE B N 1
ATOM 3671 C CA . ILE B 1 180 ? 7.645 -7.766 4.453 1 89.81 180 ILE B CA 1
ATOM 3672 C C . ILE B 1 180 ? 6.766 -6.891 5.344 1 89.81 180 ILE B C 1
ATOM 3674 O O . ILE B 1 180 ? 6.223 -5.879 4.891 1 89.81 180 ILE B O 1
ATOM 3678 N N . PRO B 1 181 ? 6.707 -7.34 6.605 1 85.06 181 PRO B N 1
ATOM 3679 C CA . PRO B 1 181 ? 5.93 -6.488 7.504 1 85.06 181 PRO B CA 1
ATOM 3680 C C . PRO B 1 181 ? 6.707 -5.258 7.969 1 85.06 181 PRO B C 1
ATOM 3682 O O . PRO B 1 181 ? 7.922 -5.328 8.164 1 85.06 181 PRO B O 1
ATOM 3685 N N . LYS B 1 182 ? 6.16 -4.086 8.133 1 78.88 182 LYS B N 1
ATOM 3686 C CA . LYS B 1 182 ? 6.668 -2.852 8.727 1 78.88 182 LYS B CA 1
ATOM 3687 C C . LYS B 1 182 ? 8.016 -2.469 8.125 1 78.88 182 LYS B C 1
ATOM 3689 O O . LYS B 1 182 ? 9 -2.299 8.852 1 78.88 182 LYS B O 1
ATOM 3694 N N . SER B 1 183 ? 8.18 -2.322 6.836 1 77.06 183 SER B N 1
ATOM 3695 C CA . SER B 1 183 ? 9.406 -1.93 6.148 1 77.06 183 SER B CA 1
ATOM 3696 C C . SER B 1 183 ? 9.75 -0.468 6.418 1 77.06 183 SER B C 1
ATOM 3698 O O . SER B 1 183 ? 10.328 -0.141 7.453 1 77.06 183 SER B O 1
ATOM 3700 N N . PHE B 1 184 ? 9.164 0.476 5.668 1 73.69 184 PHE B N 1
ATOM 3701 C CA . PHE B 1 184 ? 9.422 1.901 5.836 1 73.69 184 PHE B CA 1
ATOM 3702 C C . PHE B 1 184 ? 8.195 2.609 6.402 1 73.69 184 PHE B C 1
ATOM 3704 O O . PHE B 1 184 ? 7.074 2.389 5.938 1 73.69 184 PHE B O 1
ATOM 3711 N N . PHE B 1 185 ? 8.352 3.428 7.531 1 80.38 185 PHE B N 1
ATOM 3712 C CA . PHE B 1 185 ? 7.309 4.238 8.141 1 80.38 185 PHE B CA 1
ATOM 3713 C C . PHE B 1 185 ? 6.184 3.361 8.672 1 80.38 185 PHE B C 1
ATOM 3715 O O . PHE B 1 185 ? 5.004 3.699 8.531 1 80.38 185 PHE B O 1
ATOM 3722 N N . ASN B 1 186 ? 6.488 2.186 9.016 1 81.75 186 ASN B N 1
ATOM 3723 C CA . ASN B 1 186 ? 5.566 1.224 9.609 1 81.75 186 ASN B CA 1
ATOM 3724 C C . ASN B 1 186 ? 4.613 0.644 8.57 1 81.75 186 ASN B C 1
ATOM 3726 O O . ASN B 1 186 ? 3.551 0.125 8.914 1 81.75 186 ASN B O 1
ATOM 3730 N N . LYS B 1 187 ? 4.953 0.809 7.367 1 88 187 LYS B N 1
ATOM 3731 C CA . LYS B 1 187 ? 4.145 0.269 6.277 1 88 187 LYS B CA 1
ATOM 3732 C C . LYS B 1 187 ? 4.727 -1.044 5.758 1 88 187 LYS B C 1
ATOM 3734 O O . LYS B 1 187 ? 5.938 -1.259 5.82 1 88 187 LYS B O 1
ATOM 3739 N N . SER B 1 188 ? 3.873 -1.903 5.254 1 90.56 188 SER B N 1
ATOM 3740 C CA . SER B 1 188 ? 4.316 -3.172 4.684 1 90.56 188 SER B CA 1
ATOM 3741 C C . SER B 1 188 ? 4.805 -2.996 3.25 1 90.56 188 SER B C 1
ATOM 3743 O O . SER B 1 188 ? 4.504 -1.988 2.607 1 90.56 188 SER B O 1
ATOM 3745 N N . ASP B 1 189 ? 5.641 -3.938 2.875 1 92.75 189 ASP B N 1
ATOM 3746 C CA . ASP B 1 189 ? 6.117 -3.951 1.497 1 92.75 189 ASP B CA 1
ATOM 3747 C C . ASP B 1 189 ? 5.738 -5.254 0.796 1 92.75 189 ASP B C 1
ATOM 3749 O O . ASP B 1 189 ? 5.895 -6.336 1.362 1 92.75 189 ASP B O 1
ATOM 3753 N N . LEU B 1 190 ? 5.148 -5.117 -0.315 1 95.06 190 LEU B N 1
ATOM 3754 C CA . LEU B 1 190 ? 4.938 -6.25 -1.21 1 95.06 190 LEU B CA 1
ATOM 3755 C C . LEU B 1 190 ? 5.91 -6.207 -2.383 1 95.06 190 LEU B C 1
ATOM 3757 O O . LEU B 1 190 ? 5.879 -5.273 -3.188 1 95.06 190 LEU B O 1
ATOM 3761 N N . PHE B 1 191 ? 6.781 -7.195 -2.369 1 95.5 191 PHE B N 1
ATOM 3762 C CA . PHE B 1 191 ? 7.812 -7.309 -3.395 1 95.5 191 PHE B CA 1
ATOM 3763 C C . PHE B 1 191 ? 7.449 -8.383 -4.41 1 95.5 191 PHE B C 1
ATOM 3765 O O . PHE B 1 191 ? 7.523 -9.578 -4.113 1 95.5 191 PHE B O 1
ATOM 3772 N N . PHE B 1 192 ? 7.098 -8.008 -5.699 1 97.56 192 PHE B N 1
ATOM 3773 C CA . PHE B 1 192 ? 6.68 -8.945 -6.738 1 97.56 192 PHE B CA 1
ATOM 3774 C C . PHE B 1 192 ? 7.859 -9.336 -7.621 1 97.56 192 PHE B C 1
ATOM 3776 O O . PHE B 1 192 ? 8.539 -8.469 -8.172 1 97.56 192 PHE B O 1
ATOM 3783 N N . LEU B 1 193 ? 8.141 -10.602 -7.727 1 97.25 193 LEU B N 1
ATOM 3784 C CA . LEU B 1 193 ? 9.141 -11.133 -8.648 1 97.25 193 LEU B CA 1
ATOM 3785 C C . LEU B 1 193 ? 8.531 -11.359 -10.031 1 97.25 193 LEU B C 1
ATOM 3787 O O . LEU B 1 193 ? 7.719 -12.273 -10.211 1 97.25 193 LEU B O 1
ATOM 3791 N N . CYS B 1 194 ? 8.977 -10.602 -10.969 1 97.75 194 CYS B N 1
ATOM 3792 C CA . CYS B 1 194 ? 8.375 -10.578 -12.289 1 97.75 194 CYS B CA 1
ATOM 3793 C C . CYS B 1 194 ? 9.305 -11.203 -13.328 1 97.75 194 CYS B C 1
ATOM 3795 O O . CYS B 1 194 ? 10.484 -10.852 -13.398 1 97.75 194 CYS B O 1
ATOM 3797 N N . MET B 1 195 ? 8.773 -12.086 -14.109 1 96.56 195 MET B N 1
ATOM 3798 C CA . MET B 1 195 ? 9.484 -12.609 -15.273 1 96.56 195 MET B CA 1
ATOM 3799 C C . MET B 1 195 ? 9.289 -11.703 -16.484 1 96.56 195 MET B C 1
ATOM 3801 O O . MET B 1 195 ? 8.148 -11.398 -16.859 1 96.56 195 MET B O 1
ATOM 3805 N N . MET B 1 196 ? 10.414 -11.258 -17.016 1 97.25 196 MET B N 1
ATOM 3806 C CA . MET B 1 196 ? 10.391 -10.359 -18.156 1 97.25 196 MET B CA 1
ATOM 3807 C C . MET B 1 196 ? 11.094 -10.984 -19.359 1 97.25 196 MET B C 1
ATOM 3809 O O . MET B 1 196 ? 12.062 -11.734 -19.203 1 97.25 196 MET B O 1
ATOM 3813 N N . ARG B 1 197 ? 10.594 -10.625 -20.531 1 96.44 197 ARG B N 1
ATOM 3814 C CA . ARG B 1 197 ? 11.25 -11.031 -21.766 1 96.44 197 ARG B CA 1
ATOM 3815 C C . ARG B 1 197 ? 11.953 -9.844 -22.422 1 96.44 197 ARG B C 1
ATOM 3817 O O . ARG B 1 197 ? 11.312 -8.852 -22.766 1 96.44 197 ARG B O 1
ATOM 3824 N N . PRO B 1 198 ? 13.258 -9.961 -22.625 1 97.25 198 PRO B N 1
ATOM 3825 C CA . PRO B 1 198 ? 13.961 -8.844 -23.266 1 97.25 198 PRO B CA 1
ATOM 3826 C C . PRO B 1 198 ? 13.641 -8.719 -24.75 1 97.25 198 PRO B C 1
ATOM 3828 O O . PRO B 1 198 ? 13.508 -9.727 -25.453 1 97.25 198 PRO B O 1
ATOM 3831 N N . LEU B 1 199 ? 13.43 -7.504 -25.156 1 97.25 199 LEU B N 1
ATOM 3832 C CA . LEU B 1 199 ? 13.227 -7.18 -26.562 1 97.25 199 LEU B CA 1
ATOM 3833 C C . LEU B 1 199 ? 14.469 -6.535 -27.172 1 97.25 199 LEU B C 1
ATOM 3835 O O . LEU B 1 199 ? 14.609 -6.465 -28.391 1 97.25 199 LEU B O 1
ATOM 3839 N N . SER B 1 200 ? 15.352 -5.98 -26.375 1 96 200 SER B N 1
ATOM 3840 C CA . SER B 1 200 ? 16.656 -5.457 -26.734 1 96 200 SER B CA 1
ATOM 3841 C C . SER B 1 200 ? 17.75 -5.984 -25.797 1 96 200 SER B C 1
ATOM 3843 O O . SER B 1 200 ? 17.438 -6.523 -24.734 1 96 200 SER B O 1
ATOM 3845 N N . PHE B 1 201 ? 19 -5.805 -26.188 1 95.06 201 PHE B N 1
ATOM 3846 C CA . PHE B 1 201 ? 20.031 -6.512 -25.422 1 95.06 201 PHE B CA 1
ATOM 3847 C C . PHE B 1 201 ? 21.219 -5.594 -25.125 1 95.06 201 PHE B C 1
ATOM 3849 O O . PHE B 1 201 ? 22.109 -5.953 -24.359 1 95.06 201 PHE B O 1
ATOM 3856 N N . HIS B 1 202 ? 21.188 -4.422 -25.688 1 94.75 202 HIS B N 1
ATOM 3857 C CA . HIS B 1 202 ? 22.25 -3.463 -25.422 1 94.75 202 HIS B CA 1
ATOM 3858 C C . HIS B 1 202 ? 21.969 -2.658 -24.156 1 94.75 202 HIS B C 1
ATOM 3860 O O . HIS B 1 202 ? 21.031 -1.863 -24.125 1 94.75 202 HIS B O 1
ATOM 3866 N N . ILE B 1 203 ? 22.828 -2.777 -23.188 1 95.31 203 ILE B N 1
ATOM 3867 C CA . ILE B 1 203 ? 22.625 -2.146 -21.891 1 95.31 203 ILE B CA 1
ATOM 3868 C C . ILE B 1 203 ? 23.078 -0.688 -21.953 1 95.31 203 ILE B C 1
ATOM 3870 O O . ILE B 1 203 ? 24.172 -0.385 -22.438 1 95.31 203 ILE B O 1
ATOM 3874 N N . GLN B 1 204 ? 22.297 0.174 -21.531 1 91.31 204 GLN B N 1
ATOM 3875 C CA . GLN B 1 204 ? 22.609 1.575 -21.266 1 91.31 204 GLN B CA 1
ATOM 3876 C C . GLN B 1 204 ? 22.219 1.967 -19.844 1 91.31 204 GLN B C 1
ATOM 3878 O O . GLN B 1 204 ? 21.062 2.33 -19.594 1 91.31 204 GLN B O 1
ATOM 3883 N N . LYS B 1 205 ? 23.203 1.952 -18.953 1 81.19 205 LYS B N 1
ATOM 3884 C CA . LYS B 1 205 ? 22.906 2.148 -17.547 1 81.19 205 LYS B CA 1
ATOM 3885 C C . LYS B 1 205 ? 22.594 3.613 -17.25 1 81.19 205 LYS B C 1
ATOM 3887 O O . LYS B 1 205 ? 23.062 4.508 -17.953 1 81.19 205 LYS B O 1
ATOM 3892 N N . GLN B 1 206 ? 21.781 3.781 -16.219 1 74 206 GLN B N 1
ATOM 3893 C CA . GLN B 1 206 ? 21.609 5.109 -15.641 1 74 206 GLN B CA 1
ATOM 3894 C C . GLN B 1 206 ? 22.609 5.348 -14.508 1 74 206 GLN B C 1
ATOM 3896 O O . GLN B 1 206 ? 22.625 4.602 -13.531 1 74 206 GLN B O 1
ATOM 3901 N N . ASP B 1 207 ? 23.266 6.41 -14.539 1 69.62 207 ASP B N 1
ATOM 3902 C CA . ASP B 1 207 ? 24.422 6.621 -13.688 1 69.62 207 ASP B CA 1
ATOM 3903 C C . ASP B 1 207 ? 24.016 7.004 -12.273 1 69.62 207 ASP B C 1
ATOM 3905 O O . ASP B 1 207 ? 24.734 6.734 -11.312 1 69.62 207 ASP B O 1
ATOM 3909 N N . LEU B 1 208 ? 22.859 7.469 -12.125 1 70 208 LEU B N 1
ATOM 3910 C CA . LEU B 1 208 ? 22.547 8.008 -10.805 1 70 208 LEU B CA 1
ATOM 3911 C C . LEU B 1 208 ? 22.281 6.883 -9.812 1 70 208 LEU B C 1
ATOM 3913 O O . LEU B 1 208 ? 22.781 6.914 -8.68 1 70 208 LEU B O 1
ATOM 3917 N N . GLU B 1 209 ? 21.641 5.801 -10.078 1 72.88 209 GLU B N 1
ATOM 3918 C CA . GLU B 1 209 ? 21.203 4.789 -9.125 1 72.88 209 GLU B CA 1
ATOM 3919 C C . GLU B 1 209 ? 22 3.5 -9.281 1 72.88 209 GLU B C 1
ATOM 3921 O O . GLU B 1 209 ? 22.109 2.705 -8.344 1 72.88 209 GLU B O 1
ATOM 3926 N N . ILE B 1 210 ? 22.641 3.324 -10.469 1 82.69 210 ILE B N 1
ATOM 3927 C CA . ILE B 1 210 ? 23.234 2.035 -10.781 1 82.69 210 ILE B CA 1
ATOM 3928 C C . ILE B 1 210 ? 24.734 2.215 -11.047 1 82.69 210 ILE B C 1
ATOM 3930 O O . ILE B 1 210 ? 25.125 3.07 -11.844 1 82.69 210 ILE B O 1
ATOM 3934 N N . GLU B 1 211 ? 25.516 1.439 -10.391 1 86.81 211 GLU B N 1
ATOM 3935 C CA . GLU B 1 211 ? 26.969 1.438 -10.555 1 86.81 211 GLU B CA 1
ATOM 3936 C C . GLU B 1 211 ? 27.375 0.668 -11.812 1 86.81 211 GLU B C 1
ATOM 3938 O O . GLU B 1 211 ? 28.266 1.095 -12.547 1 86.81 211 GLU B O 1
ATOM 3943 N N . ALA B 1 212 ? 26.734 -0.41 -12.016 1 92.69 212 ALA B N 1
ATOM 3944 C CA . ALA B 1 212 ? 27.031 -1.271 -13.156 1 92.69 212 ALA B CA 1
ATOM 3945 C C . ALA B 1 212 ? 25.844 -2.16 -13.508 1 92.69 212 ALA B C 1
ATOM 3947 O O . ALA B 1 212 ? 24.984 -2.416 -12.656 1 92.69 212 ALA B O 1
ATOM 3948 N N . ALA B 1 213 ? 25.781 -2.537 -14.742 1 94.69 213 ALA B N 1
ATOM 3949 C CA . ALA B 1 213 ? 24.797 -3.488 -15.242 1 94.69 213 ALA B CA 1
ATOM 3950 C C . ALA B 1 213 ? 25.422 -4.434 -16.266 1 94.69 213 ALA B C 1
ATOM 3952 O O . ALA B 1 213 ? 26.266 -4.023 -17.062 1 94.69 213 ALA B O 1
ATOM 3953 N N . GLN B 1 214 ? 25.016 -5.699 -16.234 1 96 214 GLN B N 1
ATOM 3954 C CA . GLN B 1 214 ? 25.562 -6.645 -17.219 1 96 214 GLN B CA 1
ATOM 3955 C C . GLN B 1 214 ? 24.656 -7.867 -17.344 1 96 214 GLN B C 1
ATOM 3957 O O . GLN B 1 214 ? 23.781 -8.102 -16.5 1 96 214 GLN B O 1
ATOM 3962 N N . TRP B 1 215 ? 24.922 -8.516 -18.484 1 97.06 215 TRP B N 1
ATOM 3963 C CA . TRP B 1 215 ? 24.438 -9.891 -18.609 1 97.06 215 TRP B CA 1
ATOM 3964 C C . TRP B 1 215 ? 25.406 -10.867 -17.938 1 97.06 215 TRP B C 1
ATOM 3966 O O . TRP B 1 215 ? 26.578 -10.953 -18.328 1 97.06 215 TRP B O 1
ATOM 3976 N N . MET B 1 216 ? 24.938 -11.562 -16.969 1 96 216 MET B N 1
ATOM 3977 C CA . MET B 1 216 ? 25.781 -12.469 -16.203 1 96 216 MET B CA 1
ATOM 3978 C C . MET B 1 216 ? 25.328 -13.914 -16.375 1 96 216 MET B C 1
ATOM 3980 O O . MET B 1 216 ? 24.125 -14.211 -16.312 1 96 216 MET B O 1
ATOM 3984 N N . ALA B 1 217 ? 26.312 -14.789 -16.594 1 95.19 217 ALA B N 1
ATOM 3985 C CA . ALA B 1 217 ? 25.969 -16.203 -16.641 1 95.19 217 ALA B CA 1
ATOM 3986 C C . ALA B 1 217 ? 25.234 -16.625 -15.367 1 95.19 217 ALA B C 1
ATOM 3988 O O . ALA B 1 217 ? 25.625 -16.25 -14.258 1 95.19 217 ALA B O 1
ATOM 3989 N N . PHE B 1 218 ? 24.156 -17.391 -15.57 1 91.06 218 PHE B N 1
ATOM 3990 C CA . PHE B 1 218 ? 23.312 -17.766 -14.445 1 91.06 218 PHE B CA 1
ATOM 3991 C C . PHE B 1 218 ? 24.125 -18.469 -13.359 1 91.06 218 PHE B C 1
ATOM 3993 O O . PHE B 1 218 ? 23.906 -18.219 -12.172 1 91.06 218 PHE B O 1
ATOM 4000 N N . GLU B 1 219 ? 25.031 -19.312 -13.781 1 90.12 219 GLU B N 1
ATOM 4001 C CA . GLU B 1 219 ? 25.875 -20.031 -12.828 1 90.12 219 GLU B CA 1
ATOM 4002 C C . GLU B 1 219 ? 26.719 -19.078 -12 1 90.12 219 GLU B C 1
ATOM 4004 O O . GLU B 1 219 ? 26.922 -19.281 -10.805 1 90.12 219 GLU B O 1
ATOM 4009 N N . GLU B 1 220 ? 27.219 -18.141 -12.641 1 92.19 220 GLU B N 1
ATOM 4010 C CA . GLU B 1 220 ? 28 -17.125 -11.938 1 92.19 220 GLU B CA 1
ATOM 4011 C C . GLU B 1 220 ? 27.141 -16.391 -10.914 1 92.19 220 GLU B C 1
ATOM 4013 O O . GLU B 1 220 ? 27.578 -16.156 -9.781 1 92.19 220 GLU B O 1
ATOM 4018 N N . TYR B 1 221 ? 25.969 -15.992 -11.289 1 91.56 221 TYR B N 1
ATOM 4019 C CA . TYR B 1 221 ? 25.031 -15.336 -10.383 1 91.56 221 TYR B CA 1
ATOM 4020 C C . TYR B 1 221 ? 24.719 -16.219 -9.188 1 91.56 221 TYR B C 1
ATOM 4022 O O . TYR B 1 221 ? 24.766 -15.773 -8.039 1 91.56 221 TYR B O 1
ATOM 4030 N N . ALA B 1 222 ? 24.484 -17.5 -9.484 1 88.19 222 ALA B N 1
ATOM 4031 C CA . ALA B 1 222 ? 24.047 -18.453 -8.469 1 88.19 222 ALA B CA 1
ATOM 4032 C C . ALA B 1 222 ? 25.156 -18.719 -7.461 1 88.19 222 ALA B C 1
ATOM 4034 O O . ALA B 1 222 ? 24.891 -19.125 -6.328 1 88.19 222 ALA B O 1
ATOM 4035 N N . ASN B 1 223 ? 26.344 -18.453 -7.848 1 88.62 223 ASN B N 1
ATOM 4036 C CA . ASN B 1 223 ? 27.484 -18.812 -7.008 1 88.62 223 ASN B CA 1
ATOM 4037 C C . ASN B 1 223 ? 27.984 -17.609 -6.199 1 88.62 223 ASN B C 1
ATOM 4039 O O . ASN B 1 223 ? 28.953 -17.719 -5.453 1 88.62 223 ASN B O 1
ATOM 4043 N N . GLN B 1 224 ? 27.25 -16.531 -6.254 1 87.88 224 GLN B N 1
ATOM 4044 C CA . GLN B 1 224 ? 27.641 -15.391 -5.438 1 87.88 224 GLN B CA 1
ATOM 4045 C C . GLN B 1 224 ? 27.422 -15.68 -3.953 1 87.88 224 GLN B C 1
ATOM 4047 O O . GLN B 1 224 ? 26.484 -16.375 -3.578 1 87.88 224 GLN B O 1
ATOM 4052 N N . PRO B 1 225 ? 28.297 -15.172 -3.186 1 80.12 225 PRO B N 1
ATOM 4053 C CA . PRO B 1 225 ? 28.156 -15.391 -1.746 1 80.12 225 PRO B CA 1
ATOM 4054 C C . PRO B 1 225 ? 26.797 -14.914 -1.212 1 80.12 225 PRO B C 1
ATOM 4056 O O . PRO B 1 225 ? 26.219 -15.555 -0.326 1 80.12 225 PRO B O 1
ATOM 4059 N N . LEU B 1 226 ? 26.328 -13.82 -1.754 1 76.56 226 LEU B N 1
ATOM 4060 C CA . LEU B 1 226 ? 25.031 -13.281 -1.334 1 76.56 226 LEU B CA 1
ATOM 4061 C C . LEU B 1 226 ? 23.922 -14.312 -1.525 1 76.56 226 LEU B C 1
ATOM 4063 O O . LEU B 1 226 ? 23.047 -14.445 -0.678 1 76.56 226 LEU B O 1
ATOM 4067 N N . ILE B 1 227 ? 23.953 -15 -2.576 1 78.44 227 ILE B N 1
ATOM 4068 C CA . ILE B 1 227 ? 22.906 -15.953 -2.951 1 78.44 227 ILE B CA 1
ATOM 4069 C C . ILE B 1 227 ? 22.891 -17.109 -1.962 1 78.44 227 ILE B C 1
ATOM 4071 O O . ILE B 1 227 ? 21.828 -17.625 -1.604 1 78.44 227 ILE B O 1
ATOM 4075 N N . GLN B 1 228 ? 24.031 -17.391 -1.463 1 75 228 GLN B N 1
ATOM 4076 C CA . GLN B 1 228 ? 24.156 -18.531 -0.565 1 75 228 GLN B CA 1
ATOM 4077 C C . GLN B 1 228 ? 23.688 -18.172 0.845 1 75 228 GLN B C 1
ATOM 4079 O O . GLN B 1 228 ? 23.219 -19.047 1.589 1 75 228 GLN B O 1
ATOM 4084 N N . LYS B 1 229 ? 23.641 -16.922 1.075 1 77.88 229 LYS B N 1
ATOM 4085 C CA . LYS B 1 229 ? 23.422 -16.547 2.469 1 77.88 229 LYS B CA 1
ATOM 4086 C C . LYS B 1 229 ? 22.078 -15.852 2.645 1 77.88 229 LYS B C 1
ATOM 4088 O O . LYS B 1 229 ? 21.578 -15.734 3.764 1 77.88 229 LYS B O 1
ATOM 4093 N N . ASP B 1 230 ? 21.531 -15.414 1.599 1 82.56 230 ASP B N 1
ATOM 4094 C CA . ASP B 1 230 ? 20.297 -14.633 1.673 1 82.56 230 ASP B CA 1
ATOM 4095 C C . ASP B 1 230 ? 19.094 -15.461 1.22 1 82.56 230 ASP B C 1
ATOM 4097 O O . ASP B 1 230 ? 19.078 -15.969 0.097 1 82.56 230 ASP B O 1
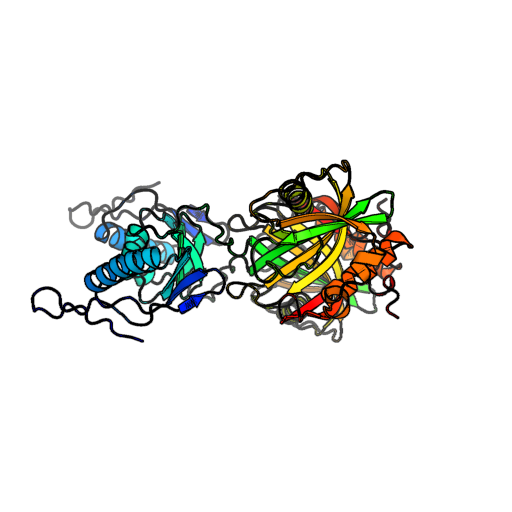ATOM 4101 N N . GLY B 1 231 ? 18.109 -15.594 2.066 1 81.5 231 GLY B N 1
ATOM 4102 C CA . GLY B 1 231 ? 16.938 -16.422 1.806 1 81.5 231 GLY B CA 1
ATOM 4103 C C . GLY B 1 231 ? 16.219 -16.047 0.525 1 81.5 231 GLY B C 1
ATOM 4104 O O . GLY B 1 231 ? 15.898 -16.906 -0.293 1 81.5 231 GLY B O 1
ATOM 4105 N N . LEU B 1 232 ? 15.969 -14.82 0.302 1 85.38 232 LEU B N 1
ATOM 4106 C CA . LEU B 1 232 ? 15.266 -14.398 -0.904 1 85.38 232 LEU B CA 1
ATOM 4107 C C . LEU B 1 232 ? 16.094 -14.695 -2.148 1 85.38 232 LEU B C 1
ATOM 4109 O O . LEU B 1 232 ? 15.555 -15.172 -3.154 1 85.38 232 LEU B O 1
ATOM 4113 N N . SER B 1 233 ? 17.375 -14.422 -2.08 1 87.12 233 SER B N 1
ATOM 4114 C CA . SER B 1 233 ? 18.25 -14.641 -3.229 1 87.12 233 SER B CA 1
ATOM 4115 C C . SER B 1 233 ? 18.312 -16.109 -3.604 1 87.12 233 SER B C 1
ATOM 4117 O O . SER B 1 233 ? 18.391 -16.453 -4.785 1 87.12 233 SER B O 1
ATOM 4119 N N . LYS B 1 234 ? 18.297 -16.922 -2.611 1 87.81 234 LYS B N 1
ATOM 4120 C CA . LYS B 1 234 ? 18.266 -18.359 -2.867 1 87.81 234 LYS B CA 1
ATOM 4121 C C . LYS B 1 234 ? 17 -18.75 -3.625 1 87.81 234 LYS B C 1
ATOM 4123 O O . LYS B 1 234 ? 17.062 -19.547 -4.574 1 87.81 234 LYS B O 1
ATOM 4128 N N . TYR B 1 235 ? 15.969 -18.25 -3.246 1 88.38 235 TYR B N 1
ATOM 4129 C CA . TYR B 1 235 ? 14.703 -18.578 -3.887 1 88.38 235 TYR B CA 1
ATOM 4130 C C . TYR B 1 235 ? 14.648 -18.031 -5.305 1 88.38 235 TYR B C 1
ATOM 4132 O O . TYR B 1 235 ? 14.07 -18.656 -6.203 1 88.38 235 TYR B O 1
ATOM 4140 N N . ILE B 1 236 ? 15.188 -16.875 -5.438 1 89.62 236 ILE B N 1
ATOM 4141 C CA . ILE B 1 236 ? 15.242 -16.297 -6.777 1 89.62 236 ILE B CA 1
ATOM 4142 C C . ILE B 1 236 ? 16.016 -17.234 -7.707 1 89.62 236 ILE B C 1
ATOM 4144 O O . ILE B 1 236 ? 15.594 -17.5 -8.836 1 89.62 236 ILE B O 1
ATOM 4148 N N . ARG B 1 237 ? 17.125 -17.688 -7.227 1 89.25 237 ARG B N 1
ATOM 4149 C CA . ARG B 1 237 ? 17.922 -18.656 -7.98 1 89.25 237 ARG B CA 1
ATOM 4150 C C . ARG B 1 237 ? 17.078 -19.875 -8.344 1 89.25 237 ARG B C 1
ATOM 4152 O O . ARG B 1 237 ? 17.047 -20.281 -9.508 1 89.25 237 ARG B O 1
ATOM 4159 N N . ASP B 1 238 ? 16.422 -20.375 -7.359 1 89.5 238 ASP B N 1
ATOM 4160 C CA . ASP B 1 238 ? 15.633 -21.594 -7.562 1 89.5 238 ASP B CA 1
ATOM 4161 C C . ASP B 1 238 ? 14.492 -21.344 -8.547 1 89.5 238 ASP B C 1
ATOM 4163 O O . ASP B 1 238 ? 14.164 -22.219 -9.359 1 89.5 238 ASP B O 1
ATOM 4167 N N . LEU B 1 239 ? 13.883 -20.219 -8.438 1 89.38 239 LEU B N 1
ATOM 4168 C CA . LEU B 1 239 ? 12.805 -19.875 -9.352 1 89.38 239 LEU B CA 1
ATOM 4169 C C . LEU B 1 239 ? 13.312 -19.766 -10.789 1 89.38 239 LEU B C 1
ATOM 4171 O O . LEU B 1 239 ? 12.656 -20.25 -11.711 1 89.38 239 LEU B O 1
ATOM 4175 N N . CYS B 1 240 ? 14.414 -19.156 -10.914 1 87.81 240 CYS B N 1
ATOM 4176 C CA . CYS B 1 240 ? 15.008 -19.016 -12.234 1 87.81 240 CYS B CA 1
ATOM 4177 C C . CYS B 1 240 ? 15.312 -20.391 -12.836 1 87.81 240 CYS B C 1
ATOM 4179 O O . CYS B 1 240 ? 15.031 -20.625 -14.016 1 87.81 240 CYS B O 1
ATOM 4181 N N . LEU B 1 241 ? 15.859 -21.219 -12.031 1 86.62 241 LEU B N 1
ATOM 4182 C CA . LEU B 1 241 ? 16.172 -22.578 -12.484 1 86.62 241 LEU B CA 1
ATOM 4183 C C . LEU B 1 241 ? 14.906 -23.328 -12.883 1 86.62 241 LEU B C 1
ATOM 4185 O O . LEU B 1 241 ? 14.852 -23.938 -13.945 1 86.62 241 LEU B O 1
ATOM 4189 N N . ALA B 1 242 ? 13.945 -23.219 -12.039 1 88.06 242 ALA B N 1
ATOM 4190 C CA . ALA B 1 242 ? 12.68 -23.906 -12.305 1 88.06 242 ALA B CA 1
ATOM 4191 C C . ALA B 1 242 ? 12.031 -23.391 -13.586 1 88.06 242 ALA B C 1
ATOM 4193 O O . ALA B 1 242 ? 11.461 -24.156 -14.359 1 88.06 242 ALA B O 1
ATOM 4194 N N . LYS B 1 243 ? 12.102 -22.172 -13.75 1 86.19 243 LYS B N 1
ATOM 4195 C CA . LYS B 1 243 ? 11.477 -21.578 -14.922 1 86.19 243 LYS B CA 1
ATOM 4196 C C . LYS B 1 243 ? 12.242 -21.922 -16.188 1 86.19 243 LYS B C 1
ATOM 4198 O O . LYS B 1 243 ? 11.641 -22.188 -17.234 1 86.19 243 LYS B O 1
ATOM 4203 N N . SER B 1 244 ? 13.547 -21.891 -16.125 1 82.06 244 SER B N 1
ATOM 4204 C CA . SER B 1 244 ? 14.391 -22.172 -17.281 1 82.06 244 SER B CA 1
ATOM 4205 C C . SER B 1 244 ? 14.312 -23.641 -17.688 1 82.06 244 SER B C 1
ATOM 4207 O O . SER B 1 244 ? 14.375 -23.969 -18.875 1 82.06 244 SER B O 1
ATOM 4209 N N . GLU B 1 245 ? 14.297 -24.547 -16.781 1 78 245 GLU B N 1
ATOM 4210 C CA . GLU B 1 245 ? 14.383 -25.969 -17.047 1 78 245 GLU B CA 1
ATOM 4211 C C . GLU B 1 245 ? 12.992 -26.609 -17.078 1 78 245 GLU B C 1
ATOM 4213 O O . GLU B 1 245 ? 12.828 -27.734 -17.562 1 78 245 GLU B O 1
ATOM 4218 N N . GLY B 1 246 ? 12.039 -25.938 -16.578 1 75 246 GLY B N 1
ATOM 4219 C CA . GLY B 1 246 ? 10.797 -26.656 -16.344 1 75 246 GLY B CA 1
ATOM 4220 C C . GLY B 1 246 ? 9.57 -25.844 -16.719 1 75 246 GLY B C 1
ATOM 4221 O O . GLY B 1 246 ? 9.602 -25.062 -17.672 1 75 246 GLY B O 1
ATOM 4222 N N . ASP B 1 247 ? 8.516 -26.266 -16.016 1 78.25 247 ASP B N 1
ATOM 4223 C CA . ASP B 1 247 ? 7.184 -25.766 -16.312 1 78.25 247 ASP B CA 1
ATOM 4224 C C . ASP B 1 247 ? 6.664 -24.875 -15.188 1 78.25 247 ASP B C 1
ATOM 4226 O O . ASP B 1 247 ? 5.473 -24.891 -14.875 1 78.25 247 ASP B O 1
ATOM 4230 N N . TYR B 1 248 ? 7.668 -24.125 -14.586 1 86.75 248 TYR B N 1
ATOM 4231 C CA . TYR B 1 248 ? 7.145 -23.25 -13.547 1 86.75 248 TYR B CA 1
ATOM 4232 C C . TYR B 1 248 ? 6.242 -22.172 -14.141 1 86.75 248 TYR B C 1
ATOM 4234 O O . TYR B 1 248 ? 6.641 -21.469 -15.07 1 86.75 248 TYR B O 1
ATOM 4242 N N . GLN B 1 249 ? 5.016 -22.125 -13.602 1 88.25 249 GLN B N 1
ATOM 4243 C CA . GLN B 1 249 ? 4.051 -21.125 -14.07 1 88.25 249 GLN B CA 1
ATOM 4244 C C . GLN B 1 249 ? 3.762 -20.094 -12.992 1 88.25 249 GLN B C 1
ATOM 4246 O O . GLN B 1 249 ? 3.645 -20.438 -11.812 1 88.25 249 GLN B O 1
ATOM 4251 N N . GLY B 1 250 ? 3.783 -18.844 -13.438 1 92.94 250 GLY B N 1
ATOM 4252 C CA . GLY B 1 250 ? 3.385 -17.766 -12.547 1 92.94 250 GLY B CA 1
ATOM 4253 C C . GLY B 1 250 ? 2.025 -17.188 -12.883 1 92.94 250 GLY B C 1
ATOM 4254 O O . GLY B 1 250 ? 1.269 -17.766 -13.664 1 92.94 250 GLY B O 1
ATOM 4255 N N . PHE B 1 251 ? 1.643 -16.156 -12.18 1 94.62 251 PHE B N 1
ATOM 4256 C CA . PHE B 1 251 ? 0.384 -15.453 -12.43 1 94.62 251 PHE B CA 1
ATOM 4257 C C . PHE B 1 251 ? 0.518 -14.492 -13.602 1 94.62 251 PHE B C 1
ATOM 4259 O O . PHE B 1 251 ? 1.405 -13.633 -13.609 1 94.62 251 PHE B O 1
ATOM 4266 N N . THR B 1 252 ? -0.309 -14.656 -14.586 1 95 252 THR B N 1
ATOM 4267 C CA . THR B 1 252 ? -0.323 -13.766 -15.742 1 95 252 THR B CA 1
ATOM 4268 C C . THR B 1 252 ? -1.445 -12.742 -15.625 1 95 252 THR B C 1
ATOM 4270 O O . THR B 1 252 ? -2.549 -13.07 -15.18 1 95 252 THR B O 1
ATOM 4273 N N . PRO B 1 253 ? -1.107 -11.516 -16.031 1 93.94 253 PRO B N 1
ATOM 4274 C CA . PRO B 1 253 ? -2.139 -10.484 -15.906 1 93.94 253 PRO B CA 1
ATOM 4275 C C . PRO B 1 253 ? -3.148 -10.523 -17.047 1 93.94 253 PRO B C 1
ATOM 4277 O O . PRO B 1 253 ? -2.789 -10.852 -18.188 1 93.94 253 PRO B O 1
ATOM 4280 N N . MET B 1 254 ? -4.363 -10.211 -16.719 1 91.88 254 MET B N 1
ATOM 4281 C CA . MET B 1 254 ? -5.449 -10.023 -17.688 1 91.88 254 MET B CA 1
ATOM 4282 C C . MET B 1 254 ? -6.328 -8.844 -17.297 1 91.88 254 MET B C 1
ATOM 4284 O O . MET 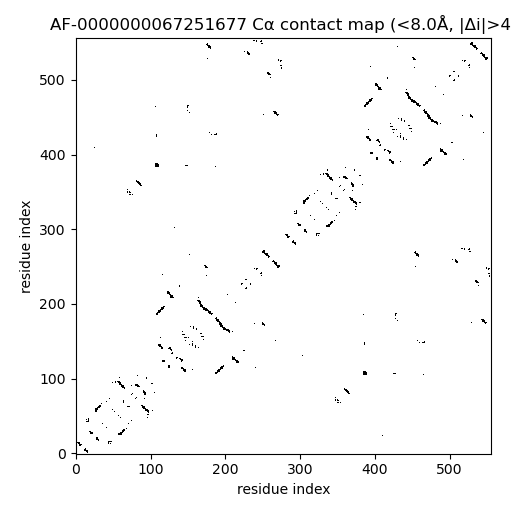B 1 254 ? -6.672 -8.68 -16.125 1 91.88 254 MET B O 1
ATOM 4288 N N . THR B 1 255 ? -6.609 -8.016 -18.234 1 89.81 255 THR B N 1
ATOM 4289 C CA . THR B 1 255 ? -7.492 -6.883 -17.969 1 89.81 255 THR B CA 1
ATOM 4290 C C . THR B 1 255 ? -8.938 -7.352 -17.797 1 89.81 255 THR B C 1
ATOM 4292 O O . THR B 1 255 ? -9.43 -8.156 -18.594 1 89.81 255 THR B O 1
ATOM 4295 N N . ILE B 1 256 ? -9.539 -6.906 -16.766 1 86.31 256 ILE B N 1
ATOM 4296 C CA . ILE B 1 256 ? -10.945 -7.234 -16.547 1 86.31 256 ILE B CA 1
ATOM 4297 C C . ILE B 1 256 ? -11.727 -5.965 -16.219 1 86.31 256 ILE B C 1
ATOM 4299 O O . ILE B 1 256 ? -11.148 -4.953 -15.828 1 86.31 256 ILE B O 1
ATOM 4303 N N . THR B 1 257 ? -12.969 -5.965 -16.469 1 81.81 257 THR B N 1
ATOM 4304 C CA . THR B 1 257 ? -13.875 -4.871 -16.125 1 81.81 257 THR B CA 1
ATOM 4305 C C . THR B 1 257 ? -14.922 -5.328 -15.117 1 81.81 257 THR B C 1
ATOM 4307 O O . THR B 1 257 ? -15.555 -6.367 -15.305 1 81.81 257 THR B O 1
ATOM 4310 N N . SER B 1 258 ? -14.836 -4.703 -13.961 1 74 258 SER B N 1
ATOM 4311 C CA . SER B 1 258 ? -15.867 -4.965 -12.961 1 74 258 SER B CA 1
ATOM 4312 C C . SER B 1 258 ? -16.875 -3.824 -12.898 1 74 258 SER B C 1
ATOM 4314 O O . SER B 1 258 ? -16.562 -2.746 -12.383 1 74 258 SER B O 1
ATOM 4316 N N . SER B 1 259 ? -17.969 -4.023 -13.391 1 64.31 259 SER B N 1
ATOM 4317 C CA . SER B 1 259 ? -18.906 -2.926 -13.586 1 64.31 259 SER B CA 1
ATOM 4318 C C . SER B 1 259 ? -19.922 -2.846 -12.445 1 64.31 259 SER B C 1
ATOM 4320 O O . SER B 1 259 ? -20.5 -1.789 -12.195 1 64.31 259 SER B O 1
ATOM 4322 N N . VAL B 1 260 ? -20.078 -3.898 -11.805 1 60.25 260 VAL B N 1
ATOM 4323 C CA . VAL B 1 260 ? -21.156 -3.883 -10.82 1 60.25 260 VAL B CA 1
ATOM 4324 C C . VAL B 1 260 ? -20.609 -3.469 -9.461 1 60.25 260 VAL B C 1
ATOM 4326 O O . VAL B 1 260 ? -21.219 -2.674 -8.742 1 60.25 260 VAL B O 1
ATOM 4329 N N . ILE B 1 261 ? -19.453 -3.955 -9.242 1 60.06 261 ILE B N 1
ATOM 4330 C CA . ILE B 1 261 ? -18.906 -3.752 -7.902 1 60.06 261 ILE B CA 1
ATOM 4331 C C . ILE B 1 261 ? -18.141 -2.434 -7.852 1 60.06 261 ILE B C 1
ATOM 4333 O O . ILE B 1 261 ? -18.281 -1.66 -6.902 1 60.06 261 ILE B O 1
ATOM 4337 N N . ASP B 1 262 ? -17.312 -1.992 -8.766 1 62 262 ASP B N 1
ATOM 4338 C CA . ASP B 1 262 ? -16.469 -0.82 -8.555 1 62 262 ASP B CA 1
ATOM 4339 C C . ASP B 1 262 ? -16.219 -0.076 -9.867 1 62 262 ASP B C 1
ATOM 4341 O O . ASP B 1 262 ? -15.664 1.022 -9.875 1 62 262 ASP B O 1
ATOM 4345 N N . ASP B 1 263 ? -16.891 -0.466 -10.883 1 66.62 263 ASP B N 1
ATOM 4346 C CA . ASP B 1 263 ? -16.797 0.162 -12.195 1 66.62 263 ASP B CA 1
ATOM 4347 C C . ASP B 1 263 ? -15.328 0.405 -12.578 1 66.62 263 ASP B C 1
ATOM 4349 O O . ASP B 1 263 ? -15.008 1.408 -13.219 1 66.62 263 ASP B O 1
ATOM 4353 N N . HIS B 1 264 ? -14.461 -0.263 -12.188 1 75.25 264 HIS B N 1
ATOM 4354 C CA . HIS B 1 264 ? -13.047 -0.055 -12.445 1 75.25 264 HIS B CA 1
ATOM 4355 C C . HIS B 1 264 ? -12.523 -1.055 -13.477 1 75.25 264 HIS B C 1
ATOM 4357 O O . HIS B 1 264 ? -12.961 -2.205 -13.508 1 75.25 264 HIS B O 1
ATOM 4363 N N . ILE B 1 265 ? -11.688 -0.511 -14.383 1 82.44 265 ILE B N 1
ATOM 4364 C CA . ILE B 1 265 ? -10.805 -1.385 -15.141 1 82.44 265 ILE B CA 1
ATOM 4365 C C . ILE B 1 265 ? -9.641 -1.828 -14.266 1 82.44 265 ILE B C 1
ATOM 4367 O O . ILE B 1 265 ? -9.047 -1.015 -13.547 1 82.44 265 ILE B O 1
ATOM 4371 N N . SER B 1 266 ? -9.461 -3.133 -14.203 1 89.75 266 SER B N 1
ATOM 4372 C CA . SER B 1 266 ? -8.422 -3.662 -13.32 1 89.75 266 SER B CA 1
ATOM 4373 C C . SER B 1 266 ? -7.664 -4.805 -13.984 1 89.75 266 SER B C 1
ATOM 4375 O O . SER B 1 266 ? -8 -5.219 -15.094 1 89.75 266 SER B O 1
ATOM 4377 N N . SER B 1 267 ? -6.586 -5.168 -13.414 1 91.69 267 SER B N 1
ATOM 4378 C CA . SER B 1 267 ? -5.781 -6.297 -13.867 1 91.69 267 SER B CA 1
ATOM 4379 C C . SER B 1 267 ? -5.879 -7.473 -12.898 1 91.69 267 SER B C 1
ATOM 4381 O O . SER B 1 267 ? -5.637 -7.316 -11.695 1 91.69 267 SER B O 1
ATOM 4383 N N . LEU B 1 268 ? -6.312 -8.562 -13.438 1 93 268 LEU B N 1
ATOM 4384 C CA . LEU B 1 268 ? -6.352 -9.797 -12.664 1 93 268 LEU B CA 1
ATOM 4385 C C . LEU B 1 268 ? -5.133 -10.664 -12.969 1 93 268 LEU B C 1
ATOM 4387 O O . LEU B 1 268 ? -4.805 -10.898 -14.133 1 93 268 LEU B O 1
ATOM 4391 N N . TYR B 1 269 ? -4.406 -11.062 -11.93 1 94.88 269 TYR B N 1
ATOM 4392 C CA . TYR B 1 269 ? -3.256 -11.953 -12.039 1 94.88 269 TYR B CA 1
ATOM 4393 C C . TYR B 1 269 ? -3.611 -13.359 -11.57 1 94.88 269 TYR B C 1
ATOM 4395 O O . TYR B 1 269 ? -4.027 -13.555 -10.422 1 94.88 269 TYR B O 1
ATOM 4403 N N . PHE B 1 270 ? -3.49 -14.359 -12.414 1 93.38 270 PHE B N 1
ATOM 4404 C CA . PHE B 1 270 ? -3.881 -15.727 -12.102 1 93.38 270 PHE B CA 1
ATOM 4405 C C . PHE B 1 270 ? -3.129 -16.719 -12.977 1 93.38 270 PHE B C 1
ATOM 4407 O O . PHE B 1 270 ? -2.367 -16.328 -13.859 1 93.38 270 PHE B O 1
ATOM 4414 N N . LEU B 1 271 ? -3.238 -18.047 -12.594 1 90.12 271 LEU B N 1
ATOM 4415 C CA . LEU B 1 271 ? -2.65 -19.094 -13.43 1 90.12 271 LEU B CA 1
ATOM 4416 C C . LEU B 1 271 ? -3.504 -19.344 -14.672 1 90.12 271 LEU B C 1
ATOM 4418 O O . LEU B 1 271 ? -4.445 -20.125 -14.633 1 90.12 271 LEU B O 1
ATOM 4422 N N . LYS B 1 272 ? -3.143 -18.688 -15.664 1 81.44 272 LYS B N 1
ATOM 4423 C CA . LYS B 1 272 ? -3.971 -18.641 -16.875 1 81.44 272 LYS B CA 1
ATOM 4424 C C . LYS B 1 272 ? -4.207 -20.047 -17.422 1 81.44 272 LYS B C 1
ATOM 4426 O O . LYS B 1 272 ? -5.32 -20.375 -17.828 1 81.44 272 LYS B O 1
ATOM 4431 N N . ASP B 1 273 ? -3.221 -20.859 -17.5 1 80.06 273 ASP B N 1
ATOM 4432 C CA . ASP B 1 273 ? -3.309 -22.156 -18.141 1 80.06 273 ASP B CA 1
ATOM 4433 C C . ASP B 1 273 ? -4.125 -23.141 -17.297 1 80.06 273 ASP B C 1
ATOM 4435 O O . ASP B 1 273 ? -4.555 -24.188 -17.781 1 80.06 273 ASP B O 1
ATOM 4439 N N . ALA B 1 274 ? -4.309 -22.719 -16.094 1 76.44 274 ALA B N 1
ATOM 4440 C CA . ALA B 1 274 ? -5.047 -23.625 -15.211 1 76.44 274 ALA B CA 1
ATOM 4441 C C . ALA B 1 274 ? -6.539 -23.297 -15.227 1 76.44 274 ALA B C 1
ATOM 4443 O O . ALA B 1 274 ? -7.348 -24.047 -14.688 1 76.44 274 ALA B O 1
ATOM 4444 N N . LEU B 1 275 ? -6.922 -22.125 -15.734 1 74.94 275 LEU B N 1
ATOM 4445 C CA . LEU B 1 275 ? -8.336 -21.75 -15.789 1 74.94 275 LEU B CA 1
ATOM 4446 C C . LEU B 1 275 ? -8.906 -22 -17.188 1 74.94 275 LEU B C 1
ATOM 4448 O O . LEU B 1 275 ? -8.305 -21.609 -18.188 1 74.94 275 LEU B O 1
ATOM 4452 N N . HIS B 1 276 ? -9.477 -23.188 -17.547 1 58.44 276 HIS B N 1
ATOM 4453 C CA . HIS B 1 276 ? -10.109 -23.469 -18.844 1 58.44 276 HIS B CA 1
ATOM 4454 C C . HIS B 1 276 ? -11.156 -22.406 -19.172 1 58.44 276 HIS B C 1
ATOM 4456 O O . HIS B 1 276 ? -12.172 -22.281 -18.484 1 58.44 276 HIS B O 1
ATOM 4462 N N . GLN B 1 277 ? -10.812 -21.219 -19.578 1 51.19 277 GLN B N 1
ATOM 4463 C CA . GLN B 1 277 ? -11.883 -20.297 -19.938 1 51.19 277 GLN B CA 1
ATOM 4464 C C . GLN B 1 277 ? -12.617 -20.75 -21.188 1 51.19 277 GLN B C 1
ATOM 4466 O O . GLN B 1 277 ? -11.992 -21.078 -22.203 1 51.19 277 GLN B O 1
ATOM 4471 N N . ASP B 1 278 ? -13.773 -21.328 -21.094 1 43 278 ASP B N 1
ATOM 4472 C CA . ASP B 1 278 ? -14.609 -21.516 -22.281 1 43 278 ASP B CA 1
ATOM 4473 C C . ASP B 1 278 ? -14.828 -20.188 -22.984 1 43 278 ASP B C 1
ATOM 4475 O O . ASP B 1 278 ? -14.938 -19.141 -22.344 1 43 278 ASP B O 1
#

InterPro domains:
  IPR000086 NUDIX hydrolase domain [PF00293] (109-226)
  IPR000086 NUDIX hydrolase domain [PS51462] (108-238)
  IPR003293 Nudix hydrolase 6-like [PR01356] (68-86)
  IPR003293 Nudix hydrolase 6-like [PR01356] (90-106)
  IPR003293 Nudix hydrolase 6-like [PR01356] (106-124)
  IPR003293 Nudix hydrolase 6-like [PR01356] (194-218)
  IPR003293 Nudix hydrolase 6-like [PTHR13994] (9-276)
  IPR015797 NUDIX hydrolase-like domain superfamily [SSF55811] (75-229)
  IPR020084 NUDIX hydrolase, conserved site [PS00893] (145-166)
  IPR020476 NUDIX hydrolase [PR00502] (140-154)
  IPR020476 NUDIX hydrolase [PR00502] (154-169)
  IPR040618 Pre-nudix hydrolase domain [PF18290] (19-96)

Foldseek 3Di:
DDQPQPQDPNPSPSLDAADWDADPVQAIEGEDDDDDDQVNVLSNDVVNLVVSVVVVGFKYKYKAFPVRVVNVVSCVVSPWDWQDDDPTITMIMHGSDPDDDPDDHDAQEWEKEFEWEADPVRWTKWFQWCDDDRHPVPATDTQMDTDDPPDDPQRRRQVSCCQAWVWGKGWFFFQDWDWDALDDPRGIYIYTYTYIYTPDAHTDGDVPTTPDIDGHRLVVNCPDPCCVPPPVSVVVSVSSVCVVPHDRFHWGWDWDADCPPPRDTDIDTDRPVVDPDD/DDQPQDQDPNPSPSLDAADWDDDPVQAIEGEDDDDDDQVNVLSNDLVNLVVSVVVVGFKYKYKAFPVRVVNVVSCVVSPWDWQDDDPTITMIMHGSDPDDDPDDHDAQEWEKEFEWEADPVRWTKWFQWCDDDRHPVPATDTQMDTDDPPDDPQRRRQVSCCQAWVWGKGWFFFQDWDWDALDPPRGIYIYTYTYIYTPDAHTDGDVPTTPDIDGGRLVVNCPDPCCVPPPVSVVVSVSSVCVVPHDRFHWGWDWDADCPPPRDTDIDTDRVVVDPDD

Radius of gyration: 26.81 Å; Cα contacts (8 Å, |Δi|>4): 1203; chains: 2; bounding box: 62×74×53 Å